Protein AF-A0A9D2KT28-F1 (afdb_monomer_lite)

Radius of gyration: 31.16 Å; chains: 1; bounding box: 80×47×77 Å

Sequence (424 aa):
MDAFLDALIRLLTDWGYVGLFLSALLAGSIVPFSSELVMAALVAMGLKPWACVLSASLGNTLGGLTCYWLGRLGRTDWIEKYLGVKPEKVERMQRFLQGRGALMAFFAFLPFVGEAIAVALGFMRSNLTLTTLSMFAGKLARYVVMLLALMGVLSSCAPRTAGTDKPVVTVSIEPVRYLTEAVAGDRFRVVSLVPKGASPETYDPTPRQLVDLSGSRAWLRTGYLGFEQVWAERLTANAPDLQVFDLSEGIDLIREHGHHPEGGVEPHVWNSALNARLMAGGITQALTRLDPAGESFYRQRYDSLCRVIDRTDSLCRVLLARPDADRAFMIYHPALSYFARDYGLRQIPIEAGGKEPTPAYLKALVDTCREAGVRVIFVQPEFDRRNAAQIARQTGTRVVDVNPLAYDWPAEMLHVAESLVPNP

InterPro domains:
  IPR006127 Periplasmic solute binding protein, ZnuA-like [PF01297] (169-407)
  IPR006129 Adhesin B [PR00691] (166-187)
  IPR006129 Adhesin B [PR00691] (191-209)
  IPR006129 Adhesin B [PR00691] (265-284)
  IPR006129 Adhesin B [PR00691] (369-386)
  IPR032816 VTT domain [PF09335] (36-148)
  IPR050492 Bacterial metal-binding protein 9 [PTHR42953] (143-409)

Structure (mmCIF, N/CA/C/O backbone):
data_AF-A0A9D2KT28-F1
#
_entry.id   AF-A0A9D2KT28-F1
#
loop_
_atom_site.group_PDB
_atom_site.id
_atom_site.type_symbol
_atom_site.label_atom_id
_atom_site.label_alt_id
_atom_site.label_comp_id
_atom_site.label_asym_id
_atom_site.label_entity_id
_atom_site.label_seq_id
_atom_site.pdbx_PDB_ins_code
_atom_site.Cartn_x
_atom_site.Cartn_y
_atom_site.Cartn_z
_atom_site.occupancy
_atom_site.B_iso_or_equiv
_atom_site.auth_seq_id
_atom_site.auth_comp_id
_atom_site.auth_asym_id
_atom_site.auth_atom_id
_atom_site.pdbx_PDB_model_num
ATOM 1 N N . MET A 1 1 ? 34.688 -2.858 -0.374 1.00 53.97 1 MET A N 1
ATOM 2 C CA . MET A 1 1 ? 34.837 -2.332 -1.747 1.00 53.97 1 MET A CA 1
ATOM 3 C C . MET A 1 1 ? 33.483 -2.328 -2.445 1.00 53.97 1 MET A C 1
ATOM 5 O O . MET A 1 1 ? 33.088 -1.275 -2.920 1.00 53.97 1 MET A O 1
ATOM 9 N N . ASP A 1 2 ? 32.725 -3.424 -2.356 1.00 60.09 2 ASP A N 1
ATOM 10 C CA . ASP A 1 2 ? 31.387 -3.554 -2.962 1.00 60.09 2 ASP A CA 1
ATOM 11 C C . ASP A 1 2 ? 30.360 -2.532 -2.443 1.00 60.09 2 ASP A C 1
ATOM 13 O O . ASP A 1 2 ? 29.754 -1.827 -3.237 1.00 60.09 2 ASP A O 1
ATOM 17 N N . ALA A 1 3 ? 30.271 -2.308 -1.125 1.00 68.69 3 ALA A N 1
ATOM 18 C CA . ALA A 1 3 ? 29.340 -1.317 -0.559 1.00 68.69 3 ALA A CA 1
ATOM 19 C C . ALA A 1 3 ? 29.610 0.137 -1.010 1.00 68.69 3 ALA A C 1
ATOM 21 O O . ALA A 1 3 ? 28.686 0.936 -1.138 1.00 68.69 3 ALA A O 1
ATOM 22 N N . PHE A 1 4 ? 30.878 0.488 -1.255 1.00 75.69 4 PHE A N 1
ATOM 23 C CA . PHE A 1 4 ? 31.245 1.810 -1.773 1.00 75.69 4 PHE A CA 1
ATOM 24 C C . PHE A 1 4 ? 30.870 1.941 -3.250 1.00 75.69 4 PHE A C 1
ATOM 26 O O . PHE A 1 4 ? 30.345 2.971 -3.665 1.00 75.69 4 PHE A O 1
ATOM 33 N N . LEU A 1 5 ? 31.122 0.888 -4.030 1.00 69.69 5 LEU A N 1
ATOM 34 C CA . LEU A 1 5 ? 30.793 0.860 -5.448 1.00 69.69 5 LEU A CA 1
ATOM 35 C C . LEU A 1 5 ? 29.274 0.925 -5.659 1.00 69.69 5 LEU A C 1
ATOM 37 O O . LEU A 1 5 ? 28.815 1.707 -6.485 1.00 69.69 5 LEU A O 1
ATOM 41 N N . ASP A 1 6 ? 28.502 0.201 -4.849 1.00 72.44 6 ASP A N 1
ATOM 42 C CA . ASP A 1 6 ? 27.039 0.239 -4.869 1.00 72.44 6 ASP A CA 1
ATOM 43 C C . ASP A 1 6 ? 26.492 1.618 -4.485 1.00 72.44 6 ASP A C 1
ATOM 45 O O . ASP A 1 6 ? 25.596 2.138 -5.152 1.00 72.44 6 ASP A O 1
ATOM 49 N N . ALA A 1 7 ? 27.044 2.249 -3.442 1.00 78.38 7 ALA A N 1
ATOM 50 C CA . ALA A 1 7 ? 26.659 3.603 -3.044 1.00 78.38 7 ALA A CA 1
ATOM 51 C C . ALA A 1 7 ? 26.963 4.632 -4.145 1.00 78.38 7 ALA A C 1
ATOM 53 O O . ALA A 1 7 ? 26.151 5.516 -4.415 1.00 78.38 7 ALA A O 1
ATOM 54 N N . LEU A 1 8 ? 28.107 4.489 -4.818 1.00 76.19 8 LEU A N 1
ATOM 55 C CA . LEU A 1 8 ? 28.504 5.355 -5.922 1.00 76.19 8 LEU A CA 1
ATOM 56 C C . LEU A 1 8 ? 27.624 5.149 -7.163 1.00 76.19 8 LEU A C 1
ATOM 58 O O . LEU A 1 8 ? 27.230 6.125 -7.796 1.00 76.19 8 LEU A O 1
ATOM 62 N N . ILE A 1 9 ? 27.278 3.903 -7.499 1.00 74.38 9 ILE A N 1
ATOM 63 C CA . ILE A 1 9 ? 26.351 3.595 -8.597 1.00 74.38 9 ILE A CA 1
ATOM 64 C C . ILE A 1 9 ? 24.975 4.199 -8.312 1.00 74.38 9 ILE A C 1
ATOM 66 O O . ILE A 1 9 ? 24.408 4.830 -9.202 1.00 74.38 9 ILE A O 1
ATOM 70 N N . ARG A 1 10 ? 24.459 4.070 -7.082 1.00 78.44 10 ARG A N 1
ATOM 71 C CA . ARG A 1 10 ? 23.189 4.695 -6.671 1.00 78.44 10 ARG A CA 1
ATOM 72 C C . ARG A 1 10 ? 23.240 6.212 -6.824 1.00 78.44 10 ARG A C 1
ATOM 74 O O . ARG A 1 10 ? 22.427 6.761 -7.556 1.00 78.44 10 ARG A O 1
ATOM 81 N N . LEU A 1 11 ? 24.270 6.855 -6.269 1.00 81.56 11 LEU A N 1
ATOM 82 C CA . LEU A 1 11 ? 24.468 8.303 -6.377 1.00 81.56 11 LEU A CA 1
ATOM 83 C C . LEU A 1 11 ? 24.491 8.781 -7.839 1.00 81.56 11 LEU A C 1
ATOM 85 O O . LEU A 1 11 ? 23.860 9.776 -8.183 1.00 81.56 11 LEU A O 1
ATOM 89 N N . LEU A 1 12 ? 25.212 8.074 -8.714 1.00 80.94 12 LEU A N 1
ATOM 90 C CA . LEU A 1 12 ? 25.291 8.415 -10.138 1.00 80.94 12 LEU A CA 1
ATOM 91 C C . LEU A 1 12 ? 23.974 8.140 -10.875 1.00 80.94 12 LEU A C 1
ATOM 93 O O . LEU A 1 12 ? 23.655 8.828 -11.839 1.00 80.94 12 LEU A O 1
ATOM 97 N N . THR A 1 13 ? 23.193 7.163 -10.428 1.00 81.19 13 THR A N 1
ATOM 98 C CA . THR A 1 13 ? 21.885 6.862 -11.015 1.00 81.19 13 THR A CA 1
ATOM 99 C C . THR A 1 13 ? 20.853 7.929 -10.631 1.00 81.19 13 THR A C 1
ATOM 101 O O . THR A 1 13 ? 20.098 8.381 -11.491 1.00 81.19 13 THR A O 1
ATOM 104 N N . ASP A 1 14 ? 20.892 8.435 -9.396 1.00 81.88 14 ASP A N 1
ATOM 105 C CA . ASP A 1 14 ? 20.010 9.515 -8.925 1.00 81.88 14 ASP A CA 1
ATOM 106 C C . ASP A 1 14 ? 20.196 10.817 -9.727 1.00 81.88 14 ASP A C 1
ATOM 108 O O . ASP A 1 14 ? 19.271 11.611 -9.888 1.00 81.88 14 ASP A O 1
ATOM 112 N N . TRP A 1 15 ? 21.389 11.024 -10.291 1.00 87.81 15 TRP A N 1
ATOM 113 C CA . TRP A 1 15 ? 21.726 12.187 -11.121 1.00 87.81 15 TRP A CA 1
ATOM 114 C C . TRP A 1 15 ? 21.369 12.002 -12.610 1.00 87.81 15 TRP A C 1
ATOM 116 O O . TRP A 1 15 ? 21.703 12.850 -13.448 1.00 87.81 15 TRP A O 1
ATOM 126 N N . GLY A 1 16 ? 20.706 10.899 -12.975 1.00 90.56 16 GLY A N 1
ATOM 127 C CA . GLY A 1 16 ? 20.163 10.663 -14.312 1.00 90.56 16 GLY A CA 1
ATOM 128 C C . GLY A 1 16 ? 21.212 10.744 -15.428 1.00 90.56 16 GLY A C 1
ATOM 129 O O . GLY A 1 16 ? 22.298 10.166 -15.347 1.00 90.56 16 GLY A O 1
ATOM 130 N N . TYR A 1 17 ? 20.913 11.491 -16.499 1.00 92.25 17 TYR A N 1
ATOM 131 C CA . TYR A 1 17 ? 21.830 11.636 -17.639 1.00 92.25 17 TYR A CA 1
ATOM 132 C C . TYR A 1 17 ? 23.181 12.255 -17.257 1.00 92.25 17 TYR A C 1
ATOM 134 O O . TYR A 1 17 ? 24.185 11.911 -17.877 1.00 92.25 17 TYR A O 1
ATOM 142 N N . VAL A 1 18 ? 23.222 13.146 -16.260 1.00 93.38 18 VAL A N 1
ATOM 143 C CA . VAL A 1 18 ? 24.465 13.793 -15.807 1.00 93.38 18 VAL A CA 1
ATOM 144 C C . VAL A 1 18 ? 25.348 12.789 -15.078 1.00 93.38 18 VAL A C 1
ATOM 146 O O . VAL A 1 18 ? 26.546 12.707 -15.347 1.00 93.38 18 VAL A O 1
ATOM 149 N N . GLY A 1 19 ? 24.762 11.971 -14.206 1.00 91.50 19 GLY A N 1
ATOM 150 C CA . GLY A 1 19 ? 25.509 10.914 -13.534 1.00 91.50 19 GLY A CA 1
ATOM 151 C C . GLY A 1 19 ? 26.025 9.852 -14.508 1.00 91.50 19 GLY A C 1
ATOM 152 O O . GLY A 1 19 ? 27.176 9.430 -14.394 1.00 91.50 19 GLY A O 1
ATOM 153 N N . LEU A 1 20 ? 25.258 9.516 -15.553 1.00 94.00 20 LEU A N 1
ATOM 154 C CA . LEU A 1 20 ? 25.741 8.660 -16.644 1.00 94.00 20 LEU A CA 1
ATOM 155 C C . LEU A 1 20 ? 26.907 9.281 -17.421 1.00 94.00 20 LEU A C 1
ATOM 157 O O . LEU A 1 20 ? 27.869 8.583 -17.736 1.00 94.00 20 LEU A O 1
ATOM 161 N N . PHE A 1 21 ? 26.852 10.582 -17.715 1.00 95.62 21 PHE A N 1
ATOM 162 C CA . PHE A 1 21 ? 27.951 11.293 -18.369 1.00 95.62 21 PHE A CA 1
ATOM 163 C C . PHE A 1 21 ? 29.239 11.193 -17.544 1.00 95.62 21 PHE A C 1
ATOM 165 O O . PHE A 1 21 ? 30.289 10.835 -18.077 1.00 95.62 21 PHE A O 1
ATOM 172 N N . LEU A 1 22 ? 29.157 11.472 -16.239 1.00 92.69 22 LEU A N 1
ATOM 173 C CA . LEU A 1 22 ? 30.304 11.423 -15.327 1.00 92.69 22 LEU A CA 1
ATOM 174 C C . LEU A 1 22 ? 30.843 10.000 -15.177 1.00 92.69 22 LEU A C 1
ATOM 176 O O . LEU A 1 22 ? 32.049 9.781 -15.254 1.00 92.69 22 LEU A O 1
ATOM 180 N N . SER A 1 23 ? 29.947 9.026 -15.039 1.00 91.06 23 SER A N 1
ATOM 181 C CA . SER A 1 23 ? 30.288 7.608 -15.019 1.00 91.06 23 SER A CA 1
ATOM 182 C C . SER A 1 23 ? 31.049 7.189 -16.280 1.00 91.06 23 SER A C 1
ATOM 184 O O . SER A 1 23 ? 32.110 6.571 -16.198 1.00 91.06 23 SER A O 1
ATOM 186 N N . ALA A 1 24 ? 30.544 7.575 -17.452 1.00 92.75 24 ALA A N 1
ATOM 187 C CA . ALA A 1 24 ? 31.152 7.266 -18.736 1.00 92.75 24 ALA A CA 1
ATOM 188 C C . ALA A 1 24 ? 32.476 8.004 -18.958 1.00 92.75 24 ALA A C 1
ATOM 190 O O . ALA A 1 24 ? 33.378 7.448 -19.578 1.00 92.75 24 ALA A O 1
ATOM 191 N N . LEU A 1 25 ? 32.620 9.224 -18.436 1.00 92.75 25 LEU A N 1
ATOM 192 C CA . LEU A 1 25 ? 33.879 9.968 -18.421 1.00 92.75 25 LEU A CA 1
ATOM 193 C C . LEU A 1 25 ? 34.938 9.241 -17.599 1.00 92.75 25 LEU A C 1
ATOM 195 O O . LEU A 1 25 ? 36.057 9.063 -18.079 1.00 92.75 25 LEU A O 1
ATOM 199 N N . LEU A 1 26 ? 34.579 8.773 -16.403 1.00 88.31 26 LEU A N 1
ATOM 200 C CA . LEU A 1 26 ? 35.474 7.992 -15.553 1.00 88.31 26 LEU A CA 1
ATOM 201 C C . LEU A 1 26 ? 35.874 6.681 -16.237 1.00 88.31 26 LEU A C 1
ATOM 203 O O . LEU A 1 26 ? 37.067 6.415 -16.351 1.00 88.31 26 LEU A O 1
ATOM 207 N N . ALA A 1 27 ? 34.903 5.953 -16.794 1.00 86.44 27 ALA A N 1
ATOM 208 C CA . ALA A 1 27 ? 35.118 4.705 -17.529 1.00 86.44 27 ALA A CA 1
ATOM 209 C C . ALA A 1 27 ? 35.965 4.879 -18.800 1.00 86.44 27 ALA A C 1
ATOM 211 O O . ALA A 1 27 ? 36.753 4.013 -19.160 1.00 86.44 27 ALA A O 1
ATOM 212 N N . GLY A 1 28 ? 35.794 6.000 -19.506 1.00 81.50 28 GLY A N 1
ATOM 213 C CA . GLY A 1 28 ? 36.598 6.358 -20.674 1.00 81.50 28 GLY A CA 1
ATOM 214 C C . GLY A 1 28 ? 37.971 6.930 -20.321 1.00 81.50 28 GLY A C 1
ATOM 215 O O . GLY A 1 28 ? 38.737 7.241 -21.234 1.00 81.50 28 GLY A O 1
ATOM 216 N N . SER A 1 29 ? 38.250 7.114 -19.030 1.00 78.25 29 SER A N 1
ATOM 217 C CA . SER A 1 29 ? 39.509 7.624 -18.502 1.00 78.25 29 SER A CA 1
ATOM 218 C C . SER A 1 29 ? 40.199 6.556 -17.646 1.00 78.25 29 SER A C 1
ATOM 220 O O . SER A 1 29 ? 40.236 5.384 -17.994 1.00 78.25 29 SER A O 1
ATOM 222 N N . ILE A 1 30 ? 40.821 6.981 -16.555 1.00 61.09 30 ILE A N 1
ATOM 223 C CA . ILE A 1 30 ? 41.842 6.253 -15.804 1.00 61.09 30 ILE A CA 1
ATOM 224 C C . ILE A 1 30 ? 41.227 5.209 -14.852 1.00 61.09 30 ILE A C 1
ATOM 226 O O . ILE A 1 30 ? 41.912 4.307 -14.374 1.00 61.09 30 ILE A O 1
ATOM 230 N N . VAL A 1 31 ? 39.934 5.336 -14.546 1.00 63.31 31 VAL A N 1
ATOM 231 C CA . VAL A 1 31 ? 39.289 4.599 -13.456 1.00 63.31 31 VAL A CA 1
ATOM 232 C C . VAL A 1 31 ? 38.526 3.397 -14.014 1.00 63.31 31 VAL A C 1
ATOM 234 O O . VAL A 1 31 ? 37.661 3.588 -14.870 1.00 63.31 31 VAL A O 1
ATOM 237 N N . PRO A 1 32 ? 38.770 2.168 -13.512 1.00 63.47 32 PRO A N 1
ATOM 238 C CA . PRO A 1 32 ? 37.964 1.010 -13.873 1.00 63.47 32 PRO A CA 1
ATOM 239 C C . PRO A 1 32 ? 36.549 1.202 -13.317 1.00 63.47 32 PRO A C 1
ATOM 241 O O . PRO A 1 32 ? 36.275 0.946 -12.147 1.00 63.47 32 PRO A O 1
ATOM 244 N N . PHE A 1 33 ? 35.657 1.707 -14.163 1.00 72.88 33 PHE A N 1
ATOM 245 C CA . PHE A 1 33 ? 34.269 1.988 -13.828 1.00 72.88 33 PHE A CA 1
ATOM 246 C C . PHE A 1 33 ? 33.371 1.460 -14.942 1.00 72.88 33 PHE A C 1
ATOM 248 O O . PHE A 1 33 ? 33.697 1.611 -16.117 1.00 72.88 33 PHE A O 1
ATOM 255 N N . SER A 1 34 ? 32.244 0.843 -14.589 1.00 80.00 34 SER A N 1
ATOM 256 C CA . SER A 1 34 ? 31.302 0.333 -15.586 1.00 80.00 34 SER A CA 1
ATOM 257 C C . SER A 1 34 ? 30.154 1.313 -15.782 1.00 80.00 34 SER A C 1
ATOM 259 O O . SER A 1 34 ? 29.141 1.280 -15.084 1.00 80.00 34 SER A O 1
ATOM 261 N N . SER A 1 35 ? 30.304 2.191 -16.769 1.00 87.56 35 SER A N 1
ATOM 262 C CA . SER A 1 35 ? 29.223 3.066 -17.233 1.00 87.56 35 SER A CA 1
ATOM 263 C C . SER A 1 35 ? 28.044 2.314 -17.840 1.00 87.56 35 SER A C 1
ATOM 265 O O . SER A 1 35 ? 26.954 2.859 -17.982 1.00 87.56 35 SER A O 1
ATOM 267 N N . GLU A 1 36 ? 28.240 1.047 -18.177 1.00 86.44 36 GLU A N 1
ATOM 268 C CA . GLU A 1 36 ? 27.228 0.177 -18.756 1.00 86.44 36 GLU A CA 1
ATOM 269 C C . GLU A 1 36 ? 26.204 -0.276 -17.722 1.00 86.44 36 GLU A C 1
ATOM 271 O O . GLU A 1 36 ? 25.019 -0.327 -18.041 1.00 86.44 36 GLU A O 1
ATOM 276 N N . LEU A 1 37 ? 26.634 -0.530 -16.481 1.00 84.38 37 LEU A N 1
ATOM 277 C CA . LEU A 1 37 ? 25.724 -0.831 -15.374 1.00 84.38 37 LEU A CA 1
ATOM 278 C C . LEU A 1 37 ? 24.833 0.372 -15.048 1.00 84.38 37 LEU A C 1
ATOM 280 O O . LEU A 1 37 ? 23.623 0.216 -14.905 1.00 84.38 37 LEU A O 1
ATOM 284 N N . VAL A 1 38 ? 25.411 1.578 -15.014 1.00 86.69 38 VAL A N 1
ATOM 285 C CA . VAL A 1 38 ? 24.657 2.825 -14.797 1.00 86.69 38 VAL A CA 1
ATOM 286 C C . VAL A 1 38 ? 23.690 3.081 -15.956 1.00 86.69 38 VAL A C 1
ATOM 288 O O . VAL A 1 38 ? 22.530 3.414 -15.732 1.00 86.69 38 VAL A O 1
ATOM 291 N N . MET A 1 39 ? 24.122 2.869 -17.206 1.00 90.31 39 MET A N 1
ATOM 292 C CA . MET A 1 39 ? 23.247 2.990 -18.376 1.00 90.31 39 MET A CA 1
ATOM 293 C C . MET A 1 39 ? 22.078 1.999 -18.315 1.00 90.31 39 MET A C 1
ATOM 295 O O . MET A 1 39 ? 20.941 2.391 -18.564 1.00 90.31 39 MET A O 1
ATOM 299 N N . ALA A 1 40 ? 22.343 0.735 -17.975 1.00 85.56 40 ALA A N 1
ATOM 300 C CA . ALA A 1 40 ? 21.313 -0.290 -17.862 1.00 85.56 40 ALA A CA 1
ATOM 301 C C . ALA A 1 40 ? 20.305 0.032 -16.751 1.00 85.56 40 ALA A C 1
ATOM 303 O O . ALA A 1 40 ? 19.103 -0.079 -16.983 1.00 85.56 40 ALA A O 1
ATOM 304 N N . ALA A 1 41 ? 20.777 0.496 -15.589 1.00 80.56 41 ALA A N 1
ATOM 305 C CA . ALA A 1 41 ? 19.920 0.932 -14.490 1.00 80.56 41 ALA A CA 1
ATOM 306 C C . ALA A 1 41 ? 19.015 2.105 -14.901 1.00 80.56 41 ALA A C 1
ATOM 308 O O . ALA A 1 41 ? 17.808 2.045 -14.700 1.00 80.56 41 ALA A O 1
ATOM 309 N N . LEU A 1 42 ? 19.564 3.131 -15.556 1.00 84.69 42 LEU A N 1
ATOM 310 C CA . LEU A 1 42 ? 18.792 4.297 -15.999 1.00 84.69 42 LEU A CA 1
ATOM 311 C C . LEU A 1 42 ? 17.759 3.964 -17.080 1.00 84.69 42 LEU A C 1
ATOM 313 O O . LEU A 1 42 ? 16.640 4.473 -17.035 1.00 84.69 42 LEU A O 1
ATOM 317 N N . VAL A 1 43 ? 18.111 3.099 -18.037 1.00 84.50 43 VAL A N 1
ATOM 318 C CA . VAL A 1 43 ? 17.160 2.600 -19.043 1.00 84.50 43 VAL A CA 1
ATOM 319 C C . VAL A 1 43 ? 16.055 1.781 -18.374 1.00 84.50 43 VAL A C 1
ATOM 321 O O . VAL A 1 43 ? 14.885 1.967 -18.699 1.00 84.50 43 VAL A O 1
ATOM 324 N N . ALA A 1 44 ? 16.396 0.929 -17.402 1.00 76.69 44 ALA A N 1
ATOM 325 C CA . ALA A 1 44 ? 15.415 0.183 -16.615 1.00 76.69 44 ALA A CA 1
ATOM 326 C C . ALA A 1 44 ? 14.525 1.093 -15.745 1.00 76.69 44 ALA A C 1
ATOM 328 O O . ALA A 1 44 ? 13.377 0.751 -15.493 1.00 76.69 44 ALA A O 1
ATOM 329 N N . MET A 1 45 ? 15.019 2.267 -15.338 1.00 76.81 45 MET A N 1
ATOM 330 C CA . MET A 1 45 ? 14.262 3.311 -14.631 1.00 76.81 45 MET A CA 1
ATOM 331 C C . MET A 1 45 ? 13.418 4.204 -15.558 1.00 76.81 45 MET A C 1
ATOM 333 O O . MET A 1 45 ? 12.839 5.187 -15.101 1.00 76.81 45 MET A O 1
ATOM 337 N N . GLY A 1 46 ? 13.344 3.893 -16.856 1.00 78.31 46 GLY A N 1
ATOM 338 C CA . GLY A 1 46 ? 12.462 4.579 -17.803 1.00 78.31 46 GLY A CA 1
ATOM 339 C C . GLY A 1 46 ? 13.050 5.830 -18.461 1.00 78.31 46 GLY A C 1
ATOM 340 O O . GLY A 1 46 ? 12.331 6.542 -19.166 1.00 78.31 46 GLY A O 1
ATOM 341 N N . LEU A 1 47 ? 14.348 6.120 -18.294 1.00 86.62 47 LEU A N 1
ATOM 342 C CA . LEU A 1 47 ? 1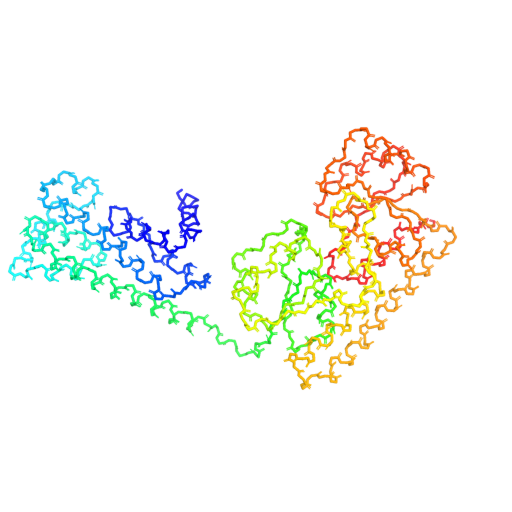4.984 7.200 -19.055 1.00 86.62 47 LEU A CA 1
ATOM 343 C C . LEU A 1 47 ? 15.047 6.841 -20.545 1.00 86.62 47 LEU A C 1
ATOM 345 O O . LEU A 1 47 ? 15.198 5.682 -20.932 1.00 86.62 47 LEU A O 1
ATOM 349 N N . LYS A 1 48 ? 14.972 7.867 -21.405 1.00 90.50 48 LYS A N 1
ATOM 350 C CA . LYS A 1 48 ? 14.951 7.697 -22.864 1.00 90.50 48 LYS A CA 1
ATOM 351 C C . LYS A 1 48 ? 16.247 7.013 -23.326 1.00 90.50 48 LYS A C 1
ATOM 353 O O . LYS A 1 48 ? 17.310 7.637 -23.237 1.00 90.50 48 LYS A O 1
ATOM 358 N N . PRO A 1 49 ? 16.187 5.800 -23.908 1.00 90.44 49 PRO A N 1
ATOM 359 C CA . PRO A 1 49 ? 17.385 5.016 -24.211 1.00 90.44 49 PRO A CA 1
ATOM 360 C C . PRO A 1 49 ? 18.411 5.731 -25.098 1.00 90.44 49 PRO A C 1
ATOM 362 O O . PRO A 1 49 ? 19.613 5.692 -24.840 1.00 90.44 49 PRO A O 1
ATOM 365 N N . TRP A 1 50 ? 17.943 6.461 -26.111 1.00 92.75 50 TRP A N 1
ATOM 366 C CA . TRP A 1 50 ? 18.814 7.219 -27.012 1.00 92.75 50 TRP A CA 1
ATOM 367 C C . TRP A 1 50 ? 19.520 8.395 -26.329 1.00 92.75 50 TRP A C 1
ATOM 369 O O . TRP A 1 50 ? 20.662 8.706 -26.668 1.00 92.75 50 TRP A O 1
ATOM 379 N N . ALA A 1 51 ? 18.881 9.018 -25.336 1.00 92.75 51 ALA A N 1
ATOM 380 C CA . ALA A 1 51 ? 19.503 10.073 -24.543 1.00 92.75 51 ALA A CA 1
ATOM 381 C C . ALA A 1 51 ? 20.580 9.503 -23.605 1.00 92.75 51 ALA A C 1
ATOM 383 O O . ALA A 1 51 ? 21.633 10.121 -23.438 1.00 92.75 51 ALA A O 1
ATOM 384 N N . CYS A 1 52 ? 20.375 8.294 -23.068 1.00 94.19 52 CYS A N 1
ATOM 385 C CA . CYS A 1 52 ? 21.404 7.573 -22.318 1.00 94.19 52 CYS A CA 1
ATOM 386 C C . CYS A 1 52 ? 22.626 7.262 -23.194 1.00 94.19 52 CYS A C 1
ATOM 388 O O . CYS A 1 52 ? 23.752 7.574 -22.807 1.00 94.19 52 CYS A O 1
ATOM 390 N N . VAL A 1 53 ? 22.408 6.730 -24.403 1.00 96.62 53 VAL A N 1
ATOM 391 C CA . VAL A 1 53 ? 23.482 6.448 -25.371 1.00 96.62 53 VAL A CA 1
ATOM 392 C C . VAL A 1 53 ? 24.268 7.713 -25.712 1.00 96.62 53 VAL A C 1
ATOM 394 O O . VAL A 1 53 ? 25.499 7.695 -25.685 1.00 96.62 53 VAL A O 1
ATOM 397 N N . LEU A 1 54 ? 23.584 8.826 -25.995 1.00 96.69 54 LEU A N 1
ATOM 398 C CA . LEU A 1 54 ? 24.242 10.092 -26.313 1.00 96.69 54 LEU A CA 1
ATOM 399 C C . LEU A 1 54 ? 25.070 10.613 -25.131 1.00 96.69 54 LEU A C 1
ATOM 401 O O . LEU A 1 54 ? 26.244 10.945 -25.309 1.00 96.69 54 LEU A O 1
ATOM 405 N N . SER A 1 55 ? 24.484 10.639 -23.930 1.00 96.69 55 SER A N 1
ATOM 406 C CA . SER A 1 55 ? 25.164 11.103 -22.717 1.00 96.69 55 SER A CA 1
ATOM 407 C C . SER A 1 55 ? 26.424 10.280 -22.422 1.00 96.69 55 SER A C 1
ATOM 409 O O . SER A 1 55 ? 27.517 10.832 -22.260 1.00 96.69 55 SER A O 1
ATOM 411 N N . ALA A 1 56 ? 26.304 8.950 -22.454 1.00 96.12 56 ALA A N 1
ATOM 412 C CA . ALA A 1 56 ? 27.421 8.048 -22.208 1.00 96.12 56 ALA A CA 1
ATOM 413 C C . ALA A 1 56 ? 28.518 8.178 -23.281 1.00 96.12 56 ALA A C 1
ATOM 415 O O . ALA A 1 56 ? 29.710 8.151 -22.971 1.00 96.12 56 ALA A O 1
ATOM 416 N N . SER A 1 57 ? 28.137 8.380 -24.545 1.00 96.75 57 SER A N 1
ATOM 417 C CA . SER A 1 57 ? 29.088 8.562 -25.650 1.00 96.75 57 SER A CA 1
ATOM 418 C C . SER A 1 57 ? 29.887 9.856 -25.513 1.00 96.75 57 SER A C 1
ATOM 420 O O . SER A 1 57 ? 31.104 9.847 -25.712 1.00 96.75 57 SER A O 1
ATOM 422 N N . LEU A 1 58 ? 29.233 10.956 -25.129 1.00 97.12 58 LEU A N 1
ATOM 423 C CA . LEU A 1 58 ? 29.889 12.242 -24.878 1.00 97.12 58 LEU A CA 1
ATOM 424 C C . LEU A 1 58 ? 30.852 12.154 -23.691 1.00 97.12 58 LEU A C 1
ATOM 426 O O . LEU A 1 58 ? 32.019 12.529 -23.826 1.00 97.12 58 LEU A O 1
ATOM 430 N N . GLY A 1 59 ? 30.391 11.597 -22.567 1.00 95.62 59 GLY A N 1
ATOM 431 C CA . GLY A 1 59 ? 31.209 11.416 -21.368 1.00 95.62 59 GLY A CA 1
ATOM 432 C C . GLY A 1 59 ? 32.433 10.556 -21.657 1.00 95.62 59 GLY A C 1
ATOM 433 O O . GLY A 1 59 ? 33.566 10.983 -21.438 1.00 95.62 59 GLY A O 1
ATOM 434 N N . ASN A 1 60 ? 32.230 9.387 -22.269 1.00 94.19 60 ASN A N 1
ATOM 435 C CA . ASN A 1 60 ? 33.327 8.478 -22.579 1.00 94.19 60 ASN A CA 1
ATOM 436 C C . ASN A 1 60 ? 34.308 9.094 -23.585 1.00 94.19 60 ASN A C 1
ATOM 438 O O . ASN A 1 60 ? 35.517 8.951 -23.417 1.00 94.19 60 ASN A O 1
ATOM 442 N N . THR A 1 61 ? 33.838 9.826 -24.600 1.00 96.06 61 THR A N 1
ATOM 443 C CA . THR A 1 61 ? 34.722 10.541 -25.542 1.00 96.06 61 THR A CA 1
ATOM 444 C C . THR A 1 61 ? 35.588 11.562 -24.819 1.00 96.06 61 THR A C 1
ATOM 446 O O . THR A 1 61 ? 36.802 11.560 -25.020 1.00 96.06 61 THR A O 1
ATOM 449 N N . LEU A 1 62 ? 35.003 12.363 -23.925 1.00 95.56 62 LEU A N 1
ATOM 450 C CA . LEU A 1 62 ? 35.761 13.315 -23.120 1.00 95.56 62 LEU A CA 1
ATOM 451 C C . LEU A 1 62 ? 36.802 12.606 -22.244 1.00 95.56 62 LEU A C 1
ATOM 453 O O . LEU A 1 62 ? 37.956 13.028 -22.220 1.00 95.56 62 LEU A O 1
ATOM 457 N N . GLY A 1 63 ? 36.431 11.481 -21.627 1.00 92.75 63 GLY A N 1
ATOM 458 C CA . GLY A 1 63 ? 37.363 10.604 -20.918 1.00 92.75 63 GLY A CA 1
ATOM 459 C C . GLY A 1 63 ? 38.543 10.177 -21.798 1.00 92.75 63 GLY A C 1
ATOM 460 O O . GLY A 1 63 ? 39.695 10.386 -21.432 1.00 92.75 63 GLY A O 1
ATOM 461 N N . GLY A 1 64 ? 38.290 9.693 -23.016 1.00 92.88 64 GLY A N 1
ATOM 462 C CA . GLY A 1 64 ? 39.361 9.266 -23.930 1.00 92.88 64 GLY A CA 1
ATOM 463 C C . GLY A 1 64 ? 40.251 10.409 -24.430 1.00 92.88 64 GLY A C 1
ATOM 464 O O . GLY A 1 64 ? 41.442 10.206 -24.681 1.00 92.88 64 GLY A O 1
ATOM 465 N N . LEU A 1 65 ? 39.712 11.627 -24.528 1.00 94.81 65 LEU A N 1
ATOM 466 C CA . LEU A 1 65 ? 40.514 12.809 -24.829 1.00 94.81 65 LEU A CA 1
ATOM 467 C C . LEU A 1 65 ? 41.499 13.126 -23.703 1.00 94.81 65 LEU A C 1
ATOM 469 O O . LEU A 1 65 ? 42.595 13.594 -23.998 1.00 94.81 65 LEU A O 1
ATOM 473 N N . THR A 1 66 ? 41.184 12.820 -22.440 1.00 92.06 66 THR A N 1
ATOM 474 C CA . THR A 1 66 ? 42.167 12.968 -21.352 1.00 92.06 66 THR A CA 1
ATOM 475 C C . THR A 1 66 ? 43.409 12.099 -21.600 1.00 92.06 66 THR A C 1
ATOM 477 O O . THR A 1 66 ? 44.530 12.602 -21.530 1.00 92.06 66 THR A O 1
ATOM 480 N N . CYS A 1 67 ? 43.229 10.842 -22.023 1.00 90.69 67 CYS A N 1
ATOM 481 C CA . CYS A 1 67 ? 44.312 9.933 -22.418 1.00 90.69 67 CYS A CA 1
ATOM 482 C C . CYS A 1 67 ? 45.108 10.459 -23.624 1.00 90.69 67 CYS A C 1
ATOM 484 O O . CYS A 1 67 ? 46.341 10.439 -23.623 1.00 90.69 67 CYS A O 1
ATOM 486 N N . TYR A 1 68 ? 44.414 10.990 -24.634 1.00 93.25 68 TYR A N 1
ATOM 487 C CA . TYR A 1 68 ? 45.045 11.645 -25.781 1.00 93.25 68 TYR A CA 1
ATOM 488 C C . TYR A 1 68 ? 45.936 12.825 -25.363 1.00 93.25 68 TYR A C 1
ATOM 490 O O . TYR A 1 68 ? 47.080 12.940 -25.807 1.00 93.25 68 TYR A O 1
ATOM 498 N N . TRP A 1 69 ? 45.443 13.689 -24.475 1.00 93.06 69 TRP A N 1
ATOM 499 C CA . TRP A 1 69 ? 46.202 14.835 -23.980 1.00 93.06 69 TRP A CA 1
ATOM 500 C C . TRP A 1 69 ? 47.405 14.416 -23.135 1.00 93.06 69 TRP A C 1
ATOM 502 O O . TRP A 1 69 ? 48.481 14.984 -23.312 1.00 93.06 69 TRP A O 1
ATOM 512 N N . LEU A 1 70 ? 47.275 13.384 -22.296 1.00 90.12 70 LEU A N 1
ATOM 513 C CA . LEU A 1 70 ? 48.404 12.816 -21.549 1.00 90.12 70 LEU A CA 1
ATOM 514 C C . LEU A 1 70 ? 49.507 12.296 -22.479 1.00 90.12 70 LEU A C 1
ATOM 516 O O . LEU A 1 70 ? 50.681 12.607 -22.272 1.00 90.12 70 LEU A O 1
ATOM 520 N N . GLY A 1 71 ? 49.135 11.582 -23.546 1.00 90.81 71 GLY A N 1
ATOM 521 C CA . GLY A 1 71 ? 50.077 11.163 -24.586 1.00 90.81 71 GLY A CA 1
ATOM 522 C C . GLY A 1 71 ? 50.743 12.348 -25.286 1.00 90.81 71 GLY A C 1
ATOM 523 O O . GLY A 1 71 ? 51.950 12.352 -25.507 1.00 90.81 71 GLY A O 1
ATOM 524 N N . ARG A 1 72 ? 49.979 13.406 -25.575 1.00 91.25 72 ARG A N 1
ATOM 525 C CA . ARG A 1 72 ? 50.499 14.622 -26.217 1.00 91.25 72 ARG A CA 1
ATOM 526 C C . ARG A 1 72 ? 51.486 15.398 -25.343 1.00 91.25 72 ARG A C 1
ATOM 528 O O . ARG A 1 72 ? 52.409 16.009 -25.880 1.00 91.25 72 ARG A O 1
ATOM 535 N N . LEU A 1 73 ? 51.297 15.370 -24.023 1.00 90.44 73 LEU A N 1
ATOM 536 C CA . LEU A 1 73 ? 52.219 15.945 -23.037 1.00 90.44 73 LEU A CA 1
ATOM 537 C C . LEU A 1 73 ? 53.509 15.125 -22.882 1.00 90.44 73 LEU A C 1
ATOM 539 O O . LEU A 1 73 ? 54.491 15.645 -22.359 1.00 90.44 73 LEU A O 1
ATOM 543 N N . GLY A 1 74 ? 53.514 13.860 -23.313 1.00 84.12 74 GLY A N 1
ATOM 544 C CA . GLY A 1 74 ? 54.687 12.989 -23.268 1.00 84.12 74 GLY A CA 1
ATOM 545 C C . GLY A 1 74 ? 55.107 12.544 -21.864 1.00 84.12 74 GLY A C 1
ATOM 546 O O . GLY A 1 74 ? 56.249 12.143 -21.667 1.00 84.12 74 GLY A O 1
ATOM 547 N N . ARG A 1 75 ? 54.210 12.621 -20.871 1.00 82.00 75 ARG A N 1
ATOM 548 C CA . ARG A 1 75 ? 54.478 12.235 -19.473 1.00 82.00 75 ARG A CA 1
ATOM 549 C C . ARG A 1 75 ? 54.326 10.721 -19.288 1.00 82.00 75 ARG A C 1
ATOM 551 O O . ARG A 1 75 ? 53.322 10.259 -18.748 1.00 82.00 75 ARG A O 1
ATOM 558 N N . THR A 1 76 ? 55.319 9.957 -19.737 1.00 79.69 76 THR A N 1
ATOM 559 C CA . THR A 1 76 ? 55.356 8.483 -19.640 1.00 79.69 76 THR A CA 1
ATOM 560 C C . THR A 1 76 ? 55.122 7.978 -18.217 1.00 79.69 76 THR A C 1
ATOM 562 O O . THR A 1 76 ? 54.322 7.067 -18.025 1.00 79.69 76 THR A O 1
ATOM 565 N N . ASP A 1 77 ? 55.699 8.647 -17.217 1.00 81.81 77 ASP A N 1
ATOM 566 C CA . ASP A 1 77 ? 55.576 8.260 -15.805 1.00 81.81 77 ASP A CA 1
ATOM 567 C C . ASP A 1 77 ? 54.129 8.362 -15.296 1.00 81.81 77 ASP A C 1
ATOM 569 O O . ASP A 1 77 ? 53.684 7.574 -14.466 1.00 81.81 77 ASP A O 1
ATOM 573 N N . TRP A 1 78 ? 53.364 9.337 -15.800 1.00 81.94 78 TRP A N 1
ATOM 574 C CA . TRP A 1 78 ? 51.955 9.513 -15.437 1.00 81.94 78 TRP A CA 1
ATOM 575 C C . TRP A 1 78 ? 51.068 8.501 -16.155 1.00 81.94 78 TRP A C 1
ATOM 577 O O . TRP A 1 78 ? 50.107 8.004 -15.576 1.00 81.94 78 TRP A O 1
ATOM 587 N N . ILE A 1 79 ? 51.394 8.183 -17.406 1.00 81.81 79 ILE A N 1
ATOM 588 C CA . ILE A 1 79 ? 50.677 7.180 -18.195 1.00 81.81 79 ILE A CA 1
ATOM 589 C C . ILE A 1 79 ? 50.802 5.807 -17.532 1.00 81.81 79 ILE A C 1
ATOM 591 O O . ILE A 1 79 ? 49.796 5.129 -17.351 1.00 81.81 79 ILE A O 1
ATOM 595 N N . GLU A 1 80 ? 52.000 5.421 -17.100 1.00 83.62 80 GLU A N 1
ATOM 596 C CA . GLU A 1 80 ? 52.193 4.147 -16.411 1.00 83.62 80 GLU A CA 1
ATOM 597 C C . GLU A 1 80 ? 51.530 4.143 -15.026 1.00 83.62 80 GLU A C 1
ATOM 599 O O . GLU A 1 80 ? 50.759 3.234 -14.716 1.00 83.62 80 GLU A O 1
ATOM 604 N N . LYS A 1 81 ? 51.761 5.187 -14.218 1.00 81.50 81 LYS A N 1
ATOM 605 C CA . LYS A 1 81 ? 51.255 5.270 -12.839 1.00 81.50 81 LYS A CA 1
ATOM 606 C C . LYS A 1 81 ? 49.734 5.337 -12.750 1.00 81.50 81 LYS A C 1
ATOM 608 O O . LYS A 1 81 ? 49.153 4.726 -11.858 1.00 81.50 81 LYS A O 1
ATOM 613 N N . TYR A 1 82 ? 49.105 6.130 -13.612 1.00 78.44 82 TYR A N 1
ATOM 614 C CA . TYR A 1 82 ? 47.673 6.386 -13.532 1.00 78.44 82 TYR A CA 1
ATOM 615 C C . TYR A 1 82 ? 46.899 5.469 -14.477 1.00 78.44 82 TYR A C 1
ATOM 617 O O . TYR A 1 82 ? 45.980 4.801 -14.023 1.00 78.44 82 TYR A O 1
ATOM 625 N N . LEU A 1 83 ? 47.273 5.362 -15.758 1.00 74.94 83 LEU A N 1
ATOM 626 C CA . LEU A 1 83 ? 46.517 4.551 -16.729 1.00 74.94 83 LEU A CA 1
ATOM 627 C C . LEU A 1 83 ? 46.847 3.051 -16.655 1.00 74.94 83 LEU A C 1
ATOM 629 O O . LEU A 1 83 ? 46.189 2.253 -17.321 1.00 74.94 83 LEU A O 1
ATOM 633 N N . GLY A 1 84 ? 47.896 2.653 -15.924 1.00 76.12 84 GLY A N 1
ATOM 634 C CA . GLY A 1 84 ? 48.371 1.265 -15.893 1.00 76.12 84 GLY A CA 1
ATOM 635 C C . GLY A 1 84 ? 48.859 0.761 -17.259 1.00 76.12 84 GLY A C 1
ATOM 636 O O . GLY A 1 84 ? 49.007 -0.445 -17.474 1.00 76.12 84 GLY A O 1
ATOM 637 N N . VAL A 1 85 ? 49.079 1.669 -18.218 1.00 80.88 85 VAL A N 1
ATOM 638 C CA . VAL A 1 85 ? 49.522 1.333 -19.571 1.00 80.88 85 VAL A CA 1
ATOM 639 C C . VAL A 1 85 ? 51.041 1.327 -19.578 1.00 80.88 85 VAL A C 1
ATOM 641 O O . VAL A 1 85 ? 51.673 2.380 -19.536 1.00 80.88 85 VAL A O 1
ATOM 644 N N . LYS A 1 86 ? 51.625 0.130 -19.666 1.00 84.69 86 LYS A N 1
ATOM 645 C CA . LYS A 1 86 ? 53.079 -0.014 -19.728 1.00 84.69 86 LYS A CA 1
ATOM 646 C C . LYS A 1 86 ? 53.668 0.672 -20.973 1.00 84.69 86 LYS A C 1
ATOM 648 O O . LYS A 1 86 ? 53.049 0.580 -22.045 1.00 84.69 86 LYS A O 1
ATOM 653 N N . PRO A 1 87 ? 54.857 1.292 -20.881 1.00 82.62 87 PRO A N 1
ATOM 654 C CA . PRO A 1 87 ? 55.499 1.974 -22.005 1.00 82.62 87 PRO A CA 1
ATOM 655 C C . PRO A 1 87 ? 55.608 1.114 -23.272 1.00 82.62 87 PRO A C 1
ATOM 657 O O . PRO A 1 87 ? 55.282 1.581 -24.365 1.00 82.62 87 PRO A O 1
ATOM 660 N N . GLU A 1 88 ? 55.920 -0.180 -23.146 1.00 85.69 88 GLU A N 1
ATOM 661 C CA . GLU A 1 88 ? 56.090 -1.076 -24.300 1.00 85.69 88 GLU A CA 1
ATOM 662 C C . GLU A 1 88 ? 54.780 -1.269 -25.079 1.00 85.69 88 GLU A C 1
ATOM 664 O O . GLU A 1 88 ? 54.779 -1.519 -26.290 1.00 85.69 88 GLU A O 1
ATOM 669 N N . LYS A 1 89 ? 53.637 -1.156 -24.392 1.00 83.69 89 LYS A N 1
ATOM 670 C CA . LYS A 1 89 ? 52.306 -1.237 -25.002 1.00 83.69 89 LYS A CA 1
ATOM 671 C C . LYS A 1 89 ? 51.992 0.024 -25.801 1.00 83.69 89 LYS A C 1
ATOM 673 O O . LYS A 1 89 ? 51.437 -0.088 -26.895 1.00 83.69 89 LYS A O 1
ATOM 678 N N . VAL A 1 90 ? 52.385 1.194 -25.293 1.00 83.75 90 VAL A N 1
ATOM 679 C CA . VAL A 1 90 ? 52.274 2.468 -26.019 1.00 83.75 90 VAL A CA 1
ATOM 680 C C . VAL A 1 90 ? 53.161 2.442 -27.259 1.00 83.75 90 VAL A C 1
ATOM 682 O O . VAL A 1 90 ? 52.673 2.722 -28.348 1.00 83.75 90 VAL A O 1
ATOM 685 N N . GLU A 1 91 ? 54.418 2.018 -27.136 1.00 85.62 91 GLU A N 1
ATOM 686 C CA . GLU A 1 91 ? 55.358 1.927 -28.263 1.00 85.62 91 GLU A CA 1
ATOM 687 C C . GLU A 1 91 ? 54.903 0.939 -29.342 1.00 85.62 91 GLU A C 1
ATOM 689 O O . GLU A 1 91 ? 55.010 1.197 -30.545 1.00 85.62 91 GLU A O 1
ATOM 694 N N . ARG A 1 92 ? 54.377 -0.220 -28.930 1.00 86.56 92 ARG A N 1
ATOM 695 C CA . ARG A 1 92 ? 53.777 -1.188 -29.855 1.00 86.56 92 ARG A CA 1
ATOM 696 C C . ARG A 1 92 ? 52.607 -0.562 -30.606 1.00 86.56 92 ARG A C 1
ATOM 698 O O . ARG A 1 92 ? 52.483 -0.762 -31.813 1.00 86.56 92 ARG A O 1
ATOM 705 N N . MET A 1 93 ? 51.775 0.203 -29.903 1.00 87.31 93 MET A N 1
ATOM 706 C CA . MET A 1 93 ? 50.633 0.873 -30.505 1.00 87.31 93 MET A CA 1
ATOM 707 C C . MET A 1 93 ? 51.065 2.005 -31.440 1.00 87.31 93 MET A C 1
ATOM 709 O O . MET A 1 93 ? 50.551 2.096 -32.546 1.00 87.31 93 MET A O 1
ATOM 713 N N . GLN A 1 94 ? 52.069 2.804 -31.075 1.00 86.50 94 GLN A N 1
ATOM 714 C CA . GLN A 1 94 ? 52.650 3.816 -31.960 1.00 86.50 94 GLN A CA 1
ATOM 715 C C . GLN A 1 94 ? 53.141 3.195 -33.270 1.00 86.50 94 GLN A C 1
ATOM 717 O O . GLN A 1 94 ? 52.774 3.675 -34.338 1.00 86.50 94 GLN A O 1
ATOM 722 N N . ARG A 1 95 ? 53.900 2.091 -33.205 1.00 86.19 95 ARG A N 1
ATOM 723 C CA . ARG A 1 95 ? 54.355 1.353 -34.398 1.00 86.19 95 ARG A CA 1
ATOM 724 C C . ARG A 1 95 ? 53.194 0.833 -35.241 1.00 86.19 95 ARG A C 1
ATOM 726 O O . ARG A 1 95 ? 53.222 0.958 -36.457 1.00 86.19 95 ARG A O 1
ATOM 733 N N . PHE A 1 96 ? 52.160 0.283 -34.608 1.00 85.25 96 PHE A N 1
ATOM 734 C CA . PHE A 1 96 ? 50.966 -0.192 -35.308 1.00 85.25 96 PHE A CA 1
ATOM 735 C C . PHE A 1 96 ? 50.187 0.940 -35.997 1.00 85.25 96 PHE A C 1
ATOM 737 O O . PHE A 1 96 ? 49.626 0.741 -37.074 1.00 85.25 96 PHE A O 1
ATOM 744 N N . LEU A 1 97 ? 50.151 2.123 -35.381 1.00 86.44 97 LEU A N 1
ATOM 745 C CA . LEU A 1 97 ? 49.410 3.289 -35.859 1.00 86.44 97 LEU A CA 1
ATOM 746 C C . LEU A 1 97 ? 50.184 4.137 -36.878 1.00 86.44 97 LEU A C 1
ATOM 748 O O . LEU A 1 97 ? 49.586 5.020 -37.504 1.00 86.44 97 LEU A O 1
ATOM 752 N N . GLN A 1 98 ? 51.482 3.884 -37.082 1.00 81.00 98 GLN A N 1
ATOM 753 C CA . GLN A 1 98 ? 52.271 4.560 -38.113 1.00 81.00 98 GLN A CA 1
ATOM 754 C C . GLN A 1 98 ? 51.602 4.410 -39.488 1.00 81.00 98 GLN A C 1
ATOM 756 O O . GLN A 1 98 ? 51.258 3.314 -39.923 1.00 81.00 98 GLN A O 1
ATOM 761 N N . GLY A 1 99 ? 51.363 5.543 -40.153 1.00 75.62 99 GLY A N 1
ATOM 762 C CA . GLY A 1 99 ? 50.694 5.602 -41.457 1.00 75.62 99 GLY A CA 1
ATOM 763 C C . GLY A 1 99 ? 49.168 5.426 -41.440 1.00 75.62 99 GLY A C 1
ATOM 764 O O . GLY A 1 99 ? 48.548 5.579 -42.485 1.00 75.62 99 GLY A O 1
ATOM 765 N N . ARG A 1 100 ? 48.537 5.151 -40.285 1.00 80.69 100 ARG A N 1
ATOM 766 C CA . ARG A 1 100 ? 47.079 4.898 -40.179 1.00 80.69 100 ARG A CA 1
ATOM 767 C C . ARG A 1 100 ? 46.252 6.097 -39.696 1.00 80.69 100 ARG A C 1
ATOM 769 O O . ARG A 1 100 ? 45.030 6.100 -39.831 1.00 80.69 100 ARG A O 1
ATOM 776 N N . GLY A 1 101 ? 46.913 7.135 -39.180 1.00 83.19 101 GLY A N 1
ATOM 777 C CA . GLY A 1 101 ? 46.323 8.449 -38.902 1.00 83.19 101 GLY A CA 1
ATOM 778 C C . GLY A 1 101 ? 45.284 8.498 -37.768 1.00 83.19 101 GLY A C 1
ATOM 779 O O . GLY A 1 101 ? 45.047 7.530 -37.049 1.00 83.19 101 GLY A O 1
ATOM 780 N N . ALA A 1 102 ? 44.654 9.668 -37.612 1.00 89.44 102 ALA A N 1
ATOM 781 C CA . ALA A 1 102 ? 43.695 9.978 -36.541 1.00 89.44 102 ALA A CA 1
ATOM 782 C C . ALA A 1 102 ? 42.407 9.129 -36.573 1.00 89.44 102 ALA A C 1
ATOM 784 O O . ALA A 1 102 ? 41.734 8.983 -35.555 1.00 89.44 102 ALA A O 1
ATOM 785 N N . LEU A 1 103 ? 42.073 8.527 -37.721 1.00 90.88 103 LEU A N 1
ATOM 786 C CA . LEU A 1 103 ? 40.890 7.673 -37.870 1.00 90.88 103 LEU A CA 1
ATOM 787 C C . LEU A 1 103 ? 40.935 6.436 -36.969 1.00 90.88 103 LEU A C 1
ATOM 789 O O . LEU A 1 103 ? 39.885 5.927 -36.591 1.00 90.88 103 LEU A O 1
ATOM 793 N N . MET A 1 104 ? 42.122 5.998 -36.549 1.00 92.50 104 MET A N 1
ATOM 794 C CA . MET A 1 104 ? 42.267 4.880 -35.614 1.00 92.50 104 MET A CA 1
ATOM 795 C C . MET A 1 104 ? 41.686 5.152 -34.226 1.00 92.50 104 MET A C 1
ATOM 797 O O . MET A 1 104 ? 41.442 4.204 -33.482 1.00 92.50 104 MET A O 1
ATOM 801 N N . ALA A 1 105 ? 41.371 6.410 -33.902 1.00 93.38 105 ALA A N 1
ATOM 802 C CA . ALA A 1 105 ? 40.647 6.756 -32.685 1.00 93.38 105 ALA A CA 1
ATOM 803 C C . ALA A 1 105 ? 39.257 6.098 -32.603 1.00 93.38 105 ALA A C 1
ATOM 805 O O . ALA A 1 105 ? 38.748 5.920 -31.500 1.00 93.38 105 ALA A O 1
ATOM 806 N N . PHE A 1 106 ? 38.683 5.657 -33.732 1.00 95.12 106 PHE A N 1
ATOM 807 C CA . PHE A 1 106 ? 37.443 4.880 -33.774 1.00 95.12 106 PHE A CA 1
ATOM 808 C C . PHE A 1 106 ? 37.519 3.648 -32.878 1.00 95.12 106 PHE A C 1
ATOM 810 O O . PHE A 1 106 ? 36.569 3.346 -32.176 1.00 95.12 106 PHE A O 1
ATOM 817 N N . PHE A 1 107 ? 38.660 2.960 -32.827 1.00 92.69 107 PHE A N 1
ATOM 818 C CA . PHE A 1 107 ? 38.817 1.743 -32.028 1.00 92.69 107 PHE A CA 1
ATOM 819 C C . PHE A 1 107 ? 39.165 2.011 -30.558 1.00 92.69 107 PHE A C 1
ATOM 821 O O . PHE A 1 107 ? 39.364 1.069 -29.791 1.00 92.69 107 PHE A O 1
ATOM 828 N N . ALA A 1 108 ? 39.192 3.277 -30.123 1.00 90.50 108 ALA A N 1
ATOM 829 C CA . ALA A 1 108 ? 39.493 3.641 -28.740 1.00 90.50 108 ALA A CA 1
ATOM 830 C C . ALA A 1 108 ? 38.411 3.202 -27.731 1.00 90.50 108 ALA A C 1
ATOM 832 O O . ALA A 1 108 ? 38.594 3.371 -26.531 1.00 90.50 108 ALA A O 1
ATOM 833 N N . PHE A 1 109 ? 37.286 2.647 -28.194 1.00 88.50 109 PHE A N 1
ATOM 834 C CA . PHE A 1 109 ? 36.286 2.026 -27.326 1.00 88.50 109 PHE A CA 1
ATOM 835 C C . PHE A 1 109 ? 36.643 0.590 -26.925 1.00 88.50 109 PHE A C 1
ATOM 837 O O . PHE A 1 109 ? 35.950 0.035 -26.080 1.00 88.50 109 PHE A O 1
ATOM 844 N N . LEU A 1 110 ? 37.635 -0.062 -27.544 1.00 86.50 110 LEU A N 1
ATOM 845 C CA . LEU A 1 110 ? 37.944 -1.461 -27.244 1.00 86.50 110 LEU A CA 1
ATOM 846 C C . LEU A 1 110 ? 38.566 -1.596 -25.847 1.00 86.50 110 LEU A C 1
ATOM 848 O O . LEU A 1 110 ? 39.509 -0.864 -25.537 1.00 86.50 110 LEU A O 1
ATOM 852 N N . PRO A 1 111 ? 38.095 -2.546 -25.019 1.00 80.19 111 PRO A N 1
ATOM 853 C CA . PRO A 1 111 ? 38.641 -2.737 -23.683 1.00 80.19 111 PRO A CA 1
ATOM 854 C C . PRO A 1 111 ? 40.126 -3.102 -23.758 1.00 80.19 111 PRO A C 1
ATOM 856 O O . PRO A 1 111 ? 40.565 -3.791 -24.683 1.00 80.19 111 PRO A O 1
ATOM 859 N N . PHE A 1 112 ? 40.901 -2.637 -22.778 1.00 74.00 112 PHE A N 1
ATOM 860 C CA . PHE A 1 112 ? 42.342 -2.864 -22.621 1.00 74.00 112 PHE A CA 1
ATOM 861 C C . PHE A 1 112 ? 43.245 -2.250 -23.696 1.00 74.00 112 PHE A C 1
ATOM 863 O O . PHE A 1 112 ? 44.443 -2.115 -23.459 1.00 74.00 112 PHE A O 1
ATOM 870 N N . VAL A 1 113 ? 42.750 -1.949 -24.892 1.00 80.56 113 VAL A N 1
ATOM 871 C CA . VAL A 1 113 ? 43.568 -1.461 -26.014 1.00 80.56 113 VAL A CA 1
ATOM 872 C C . VAL A 1 113 ? 43.256 0.001 -26.325 1.00 80.56 113 VAL A C 1
ATOM 874 O O . VAL A 1 113 ? 44.137 0.728 -26.790 1.00 80.56 113 VAL A O 1
ATOM 877 N N . GLY A 1 114 ? 42.035 0.449 -26.037 1.00 86.44 114 GLY A N 1
ATOM 878 C CA . GLY A 1 114 ? 41.547 1.768 -26.407 1.00 86.44 114 GLY A CA 1
ATOM 879 C C . GLY A 1 114 ? 42.319 2.922 -25.771 1.00 86.44 114 GLY A C 1
ATOM 880 O O . GLY A 1 114 ? 42.626 3.902 -26.453 1.00 86.44 114 GLY A O 1
ATOM 881 N N . GLU A 1 115 ? 42.729 2.779 -24.511 1.00 87.75 115 GLU A N 1
ATOM 882 C CA . GLU A 1 115 ? 43.514 3.788 -23.794 1.00 87.75 115 GLU A CA 1
ATOM 883 C C . GLU A 1 115 ? 44.903 3.939 -24.427 1.00 87.75 115 GLU A C 1
ATOM 885 O O . GLU A 1 115 ? 45.369 5.054 -24.661 1.00 87.75 115 GLU A O 1
ATOM 890 N N . ALA A 1 116 ? 45.537 2.820 -24.795 1.00 87.94 116 ALA A N 1
ATOM 891 C CA . ALA A 1 116 ? 46.834 2.820 -25.467 1.00 87.94 116 ALA A CA 1
ATOM 892 C C . ALA A 1 116 ? 46.758 3.449 -26.869 1.00 87.94 116 ALA A C 1
ATOM 894 O O . ALA A 1 116 ? 47.686 4.151 -27.266 1.00 87.94 116 ALA A O 1
ATOM 895 N N . ILE A 1 117 ? 45.655 3.243 -27.602 1.00 90.44 117 ILE A N 1
ATOM 896 C CA . ILE A 1 117 ? 45.402 3.904 -28.894 1.00 90.44 117 ILE A CA 1
ATOM 897 C C . ILE A 1 117 ? 45.299 5.419 -28.701 1.00 90.44 117 ILE A C 1
ATOM 899 O O . ILE A 1 117 ? 45.982 6.169 -29.398 1.00 90.44 117 ILE A O 1
ATOM 903 N N . ALA A 1 118 ? 44.486 5.878 -27.744 1.00 92.75 118 ALA A N 1
ATOM 904 C CA . ALA A 1 118 ? 44.307 7.304 -27.478 1.00 92.75 118 ALA A CA 1
ATOM 905 C C . ALA A 1 118 ? 45.630 7.977 -27.072 1.00 92.75 118 ALA A C 1
ATOM 907 O O . ALA A 1 118 ? 45.996 9.006 -27.642 1.00 92.75 118 ALA A O 1
ATOM 908 N N . VAL A 1 119 ? 46.386 7.359 -26.158 1.00 91.81 119 VAL A N 1
ATOM 909 C CA . VAL A 1 119 ? 47.708 7.835 -25.721 1.00 91.81 119 VAL A CA 1
ATOM 910 C C . VAL A 1 119 ? 48.704 7.871 -26.884 1.00 91.81 119 VAL A C 1
ATOM 912 O O . VAL A 1 119 ? 49.374 8.885 -27.089 1.00 91.81 119 VAL A O 1
ATOM 915 N N . ALA A 1 120 ? 48.795 6.803 -27.681 1.00 91.38 120 ALA A N 1
ATOM 916 C CA . ALA A 1 120 ? 49.715 6.730 -28.815 1.00 91.38 120 ALA A CA 1
ATOM 917 C C . ALA A 1 120 ? 49.407 7.794 -29.882 1.00 91.38 120 ALA A C 1
ATOM 919 O O . ALA A 1 120 ? 50.323 8.467 -30.355 1.00 91.38 120 ALA A O 1
ATOM 920 N N . LEU A 1 121 ? 48.128 8.017 -30.203 1.00 93.31 121 LEU A N 1
ATOM 921 C CA . LEU A 1 121 ? 47.699 9.106 -31.090 1.00 93.31 121 LEU A CA 1
ATOM 922 C C . LEU A 1 121 ? 48.078 10.487 -30.536 1.00 93.31 121 LEU A C 1
ATOM 924 O O . LEU A 1 121 ? 48.436 11.384 -31.307 1.00 93.31 121 LEU A O 1
ATOM 928 N N . GLY A 1 122 ? 48.027 10.644 -29.210 1.00 93.12 122 GLY A N 1
ATOM 929 C CA . GLY A 1 122 ? 48.502 11.820 -28.484 1.00 93.12 122 GLY A CA 1
ATOM 930 C C . GLY A 1 122 ? 49.987 12.080 -28.709 1.00 93.12 122 GLY A C 1
ATOM 931 O O . GLY A 1 122 ? 50.361 13.162 -29.168 1.00 93.12 122 GLY A O 1
ATOM 932 N N . PHE A 1 123 ? 50.829 11.071 -28.468 1.00 91.00 123 PHE A N 1
ATOM 933 C CA . PHE A 1 123 ? 52.273 11.148 -28.723 1.00 91.00 123 PHE A CA 1
ATOM 934 C C . PHE A 1 123 ? 52.592 11.481 -30.181 1.00 91.00 123 PHE A C 1
ATOM 936 O O . PHE A 1 123 ? 53.475 12.288 -30.463 1.00 91.00 123 PHE A O 1
ATOM 943 N N . MET A 1 124 ? 51.846 10.883 -31.109 1.00 90.50 124 MET A N 1
ATOM 944 C CA . MET A 1 124 ? 51.991 11.110 -32.547 1.00 90.50 124 MET A CA 1
ATOM 945 C C . MET A 1 124 ? 51.432 12.466 -33.003 1.00 90.50 124 MET A C 1
ATOM 947 O O . MET A 1 124 ? 51.519 12.788 -34.186 1.00 90.50 124 MET A O 1
ATOM 951 N N . ARG A 1 125 ? 50.852 13.261 -32.090 1.00 90.81 125 ARG A N 1
ATOM 952 C CA . ARG A 1 125 ? 50.257 14.580 -32.357 1.00 90.81 125 ARG A CA 1
ATOM 953 C C . ARG A 1 125 ? 49.256 14.556 -33.514 1.00 90.81 125 ARG A C 1
ATOM 955 O O . ARG A 1 125 ? 49.246 15.452 -34.357 1.00 90.81 125 ARG A O 1
ATOM 962 N N . SER A 1 126 ? 48.416 13.523 -33.547 1.00 91.06 126 SER A N 1
ATOM 963 C CA . SER A 1 126 ? 47.375 13.378 -34.570 1.00 91.06 126 SER A CA 1
ATOM 964 C C . SER A 1 126 ? 46.413 14.584 -34.601 1.00 91.06 126 SER A C 1
ATOM 966 O O . SER A 1 126 ? 46.332 15.370 -33.658 1.00 91.06 126 SER A O 1
ATOM 968 N N . ASN A 1 127 ? 45.666 14.765 -35.691 1.00 94.06 127 ASN A N 1
ATOM 969 C CA . ASN A 1 127 ? 44.710 15.870 -35.792 1.00 94.06 127 ASN A CA 1
ATOM 970 C C . ASN A 1 127 ? 43.607 15.741 -34.723 1.00 94.06 127 ASN A C 1
ATOM 972 O O . ASN A 1 127 ? 42.847 14.777 -34.739 1.00 94.06 127 ASN A O 1
ATOM 976 N N . LEU A 1 128 ? 43.500 16.729 -33.827 1.00 93.50 128 LEU A N 1
ATOM 977 C CA . LEU A 1 128 ? 42.572 16.691 -32.693 1.00 93.50 128 LEU A CA 1
ATOM 978 C C . LEU A 1 128 ? 41.110 16.555 -33.133 1.00 93.50 128 LEU A C 1
ATOM 980 O O . LEU A 1 128 ? 40.393 15.730 -32.584 1.00 93.50 128 LEU A O 1
ATOM 984 N N . THR A 1 129 ? 40.671 17.330 -34.125 1.00 94.25 129 THR A N 1
ATOM 985 C CA . THR A 1 129 ? 39.277 17.311 -34.588 1.00 94.25 129 THR A CA 1
ATOM 986 C C . THR A 1 129 ? 38.907 15.941 -35.142 1.00 94.25 129 THR A C 1
ATOM 988 O O . THR A 1 129 ? 37.886 15.370 -34.761 1.00 94.25 129 THR A O 1
ATOM 991 N N . LEU A 1 130 ? 39.768 15.381 -35.997 1.00 93.44 130 LEU A N 1
ATOM 992 C CA . LEU A 1 130 ? 39.534 14.073 -36.603 1.00 93.44 130 LEU A CA 1
ATOM 993 C C . LEU A 1 130 ? 39.591 12.947 -35.559 1.00 93.44 130 LEU A C 1
ATOM 995 O O . LEU A 1 130 ? 38.771 12.033 -35.602 1.00 93.44 130 LEU A O 1
ATOM 999 N N . THR A 1 131 ? 40.504 13.047 -34.590 1.00 94.81 131 THR A N 1
ATOM 1000 C CA . THR A 1 131 ? 40.601 12.116 -33.459 1.00 94.81 131 THR A CA 1
ATOM 1001 C C . THR A 1 131 ? 39.344 12.164 -32.592 1.00 94.81 131 THR A C 1
ATOM 1003 O O . THR A 1 131 ? 38.791 11.112 -32.285 1.00 94.81 131 THR A O 1
ATOM 1006 N N . THR A 1 132 ? 38.838 13.352 -32.246 1.00 96.19 132 THR A N 1
ATOM 1007 C CA . THR A 1 132 ? 37.615 13.511 -31.443 1.00 96.19 132 THR A CA 1
ATOM 1008 C C . THR A 1 132 ? 36.388 12.950 -32.154 1.00 96.19 132 THR A C 1
ATOM 1010 O O . THR A 1 132 ? 35.647 12.173 -31.557 1.00 96.19 132 THR A O 1
ATOM 1013 N N . LEU A 1 133 ? 36.177 13.302 -33.428 1.00 96.75 133 LEU A N 1
ATOM 1014 C CA . LEU A 1 133 ? 35.021 12.826 -34.196 1.00 96.75 133 LEU A CA 1
ATOM 1015 C C . LEU A 1 133 ? 35.059 11.309 -34.392 1.00 96.75 133 LEU A C 1
ATOM 1017 O O . LEU A 1 133 ? 34.050 10.634 -34.197 1.00 96.75 133 LEU A O 1
ATOM 1021 N N . SER A 1 134 ? 36.232 10.768 -34.729 1.00 96.19 134 SER A N 1
ATOM 1022 C CA . SER A 1 134 ? 36.410 9.328 -34.909 1.00 96.19 134 SER A CA 1
ATOM 1023 C C . SER A 1 134 ? 36.203 8.566 -33.592 1.00 96.19 134 SER A C 1
ATOM 1025 O O . SER A 1 134 ? 35.468 7.579 -33.551 1.00 96.19 134 SER A O 1
ATOM 1027 N N . MET A 1 135 ? 36.754 9.075 -32.486 1.00 96.19 135 MET A N 1
ATOM 1028 C CA . MET A 1 135 ? 36.558 8.506 -31.151 1.00 96.19 135 MET A CA 1
ATOM 1029 C C . MET A 1 135 ? 35.092 8.532 -30.716 1.00 96.19 135 MET A C 1
ATOM 1031 O O . MET A 1 135 ? 34.594 7.534 -30.195 1.00 96.19 135 MET A O 1
ATOM 1035 N N . PHE A 1 136 ? 34.397 9.646 -30.954 1.00 97.19 136 PHE A N 1
ATOM 1036 C CA . PHE A 1 136 ? 32.975 9.765 -30.660 1.00 97.19 136 PHE A CA 1
ATOM 1037 C C . PHE A 1 136 ? 32.156 8.755 -31.462 1.00 97.19 136 PHE A C 1
ATOM 1039 O O . PHE A 1 136 ? 31.347 8.043 -30.876 1.00 97.19 136 PHE A O 1
ATOM 1046 N N . ALA A 1 137 ? 32.409 8.623 -32.768 1.00 97.06 137 ALA A N 1
ATOM 1047 C CA . ALA A 1 137 ? 31.713 7.658 -33.617 1.00 97.06 137 ALA A CA 1
ATOM 1048 C C . ALA A 1 137 ? 31.893 6.212 -33.124 1.00 97.06 137 ALA A C 1
ATOM 1050 O O . ALA A 1 137 ? 30.921 5.462 -33.039 1.00 97.06 137 ALA A O 1
ATOM 1051 N N . GLY A 1 138 ? 33.114 5.832 -32.739 1.00 95.81 138 GLY A N 1
ATOM 1052 C CA . GLY A 1 138 ? 33.393 4.504 -32.192 1.00 95.81 138 GLY A CA 1
ATOM 1053 C C . GLY A 1 138 ? 32.704 4.244 -30.852 1.00 95.81 138 GLY A C 1
ATOM 1054 O O . GLY A 1 138 ? 32.109 3.187 -30.641 1.00 95.81 138 GLY A O 1
ATOM 1055 N N . LYS A 1 139 ? 32.732 5.223 -29.943 1.00 94.75 139 LYS A N 1
ATOM 1056 C CA . LYS A 1 139 ? 32.088 5.111 -28.623 1.00 94.75 139 LYS A CA 1
ATOM 1057 C C . LYS A 1 139 ? 30.567 5.107 -28.726 1.00 94.75 139 LYS A C 1
ATOM 1059 O O . LYS A 1 139 ? 29.922 4.319 -28.040 1.00 94.75 139 LYS A O 1
ATOM 1064 N N . LEU A 1 140 ? 30.014 5.903 -29.636 1.00 95.94 140 LEU A N 1
ATOM 1065 C CA . LEU A 1 140 ? 28.600 5.872 -29.982 1.00 95.94 140 LEU A CA 1
ATOM 1066 C C . LEU A 1 140 ? 28.198 4.490 -30.498 1.00 95.94 140 LEU A C 1
ATOM 1068 O O . LEU A 1 140 ? 27.259 3.901 -29.972 1.00 95.94 140 LEU A O 1
ATOM 1072 N N . ALA A 1 141 ? 28.949 3.929 -31.450 1.00 95.75 141 ALA A N 1
ATOM 1073 C CA . ALA A 1 141 ? 28.697 2.584 -31.959 1.00 95.75 141 ALA A CA 1
ATOM 1074 C C . ALA A 1 141 ? 28.729 1.527 -30.840 1.00 95.75 141 ALA A C 1
ATOM 1076 O O . ALA A 1 141 ? 27.824 0.697 -30.771 1.00 95.75 141 ALA A O 1
ATOM 1077 N N . ARG A 1 142 ? 29.705 1.595 -29.919 1.00 94.00 142 ARG A N 1
ATOM 1078 C CA . ARG A 1 142 ? 29.753 0.722 -28.732 1.00 94.00 142 ARG A CA 1
ATOM 1079 C C . ARG A 1 142 ? 28.460 0.821 -27.922 1.00 94.00 142 ARG A C 1
ATOM 1081 O O . ARG A 1 142 ? 27.820 -0.202 -27.706 1.00 94.00 142 ARG A O 1
ATOM 1088 N N . TYR A 1 143 ? 28.051 2.015 -27.495 1.00 94.12 143 TYR A N 1
ATOM 1089 C CA . TYR A 1 143 ? 26.853 2.165 -26.661 1.00 94.12 143 TYR A CA 1
ATOM 1090 C C . TYR A 1 143 ? 25.556 1.797 -27.385 1.00 94.12 143 TYR A C 1
ATOM 1092 O O . TYR A 1 143 ? 24.658 1.255 -26.750 1.00 94.12 143 TYR A O 1
ATOM 1100 N N . VAL A 1 144 ? 25.468 2.007 -28.702 1.00 94.62 144 VAL A N 1
ATOM 1101 C CA . VAL A 1 144 ? 24.345 1.513 -29.514 1.00 94.62 144 VAL A CA 1
ATOM 1102 C C . VAL A 1 144 ? 24.296 -0.013 -29.499 1.00 94.62 144 VAL A C 1
ATOM 1104 O O . VAL A 1 144 ? 23.246 -0.577 -29.209 1.00 94.62 144 VAL A O 1
ATOM 1107 N N . VAL A 1 145 ? 25.419 -0.696 -29.746 1.00 92.81 145 VAL A N 1
ATOM 1108 C CA . VAL A 1 145 ? 25.483 -2.168 -29.693 1.00 92.81 145 VAL A CA 1
ATOM 1109 C C . VAL A 1 145 ? 25.110 -2.683 -28.304 1.00 92.81 145 VAL A C 1
ATOM 1111 O O . VAL A 1 145 ? 24.368 -3.653 -28.188 1.00 92.81 145 VAL A O 1
ATOM 1114 N N . MET A 1 146 ? 25.567 -2.017 -27.244 1.00 89.56 146 MET A N 1
ATOM 1115 C CA . MET A 1 146 ? 25.225 -2.395 -25.873 1.00 89.56 146 MET A CA 1
ATOM 1116 C C . MET A 1 146 ? 23.757 -2.146 -25.541 1.00 89.56 146 MET A C 1
ATOM 1118 O O . MET A 1 146 ? 23.150 -2.975 -24.871 1.00 89.56 146 MET A O 1
ATOM 1122 N N . LEU A 1 147 ? 23.167 -1.056 -26.034 1.00 90.81 147 LEU A N 1
ATOM 1123 C CA . LEU A 1 147 ? 21.737 -0.815 -25.893 1.00 90.81 147 LEU A CA 1
ATOM 1124 C C . LEU A 1 147 ? 20.922 -1.882 -26.632 1.00 90.81 147 LEU A C 1
ATOM 1126 O O . LEU A 1 147 ? 19.960 -2.398 -26.076 1.00 90.81 147 LEU A O 1
ATOM 1130 N N . LEU A 1 148 ? 21.320 -2.245 -27.854 1.00 89.50 148 LEU A N 1
ATOM 1131 C CA . LEU A 1 148 ? 20.676 -3.314 -28.618 1.00 89.50 148 LEU A CA 1
ATOM 1132 C C . LEU A 1 148 ? 20.816 -4.669 -27.917 1.00 89.50 148 LEU A C 1
ATOM 1134 O O . LEU A 1 148 ? 19.852 -5.425 -27.870 1.00 89.50 148 LEU A O 1
ATOM 1138 N N . ALA A 1 149 ? 21.976 -4.962 -27.324 1.00 87.00 149 ALA A N 1
ATOM 1139 C CA . ALA A 1 149 ? 22.175 -6.156 -26.509 1.00 87.00 149 ALA A CA 1
ATOM 1140 C C . ALA A 1 149 ? 21.298 -6.131 -25.247 1.00 87.00 149 ALA A C 1
ATOM 1142 O O . ALA A 1 149 ? 20.667 -7.134 -24.936 1.00 87.00 149 ALA A O 1
ATOM 1143 N N . LEU A 1 150 ? 21.189 -4.989 -24.562 1.00 83.38 150 LEU A N 1
ATOM 1144 C CA . LEU A 1 150 ? 20.312 -4.807 -23.403 1.00 83.38 150 LEU A CA 1
ATOM 1145 C C . LEU A 1 150 ? 18.837 -4.995 -23.783 1.00 83.38 150 LEU A C 1
ATOM 1147 O O . LEU A 1 150 ? 18.130 -5.742 -23.119 1.00 83.38 150 LEU A O 1
ATOM 1151 N N . MET A 1 151 ? 18.381 -4.388 -24.881 1.00 80.69 151 MET A N 1
ATOM 1152 C CA . MET A 1 151 ? 17.023 -4.566 -25.410 1.00 80.69 151 MET A CA 1
ATOM 1153 C C . MET A 1 151 ? 16.772 -6.003 -25.893 1.00 80.69 151 MET A C 1
ATOM 1155 O O . MET A 1 151 ? 15.677 -6.531 -25.711 1.00 80.69 151 MET A O 1
ATOM 1159 N N . GLY A 1 152 ? 17.785 -6.660 -26.464 1.00 77.56 152 GLY A N 1
ATOM 1160 C CA . GLY A 1 152 ? 17.739 -8.063 -26.873 1.00 77.56 152 GLY A CA 1
ATOM 1161 C C . GLY A 1 152 ? 17.669 -9.021 -25.684 1.00 77.56 152 GLY A C 1
ATOM 1162 O O . GLY A 1 152 ? 16.905 -9.979 -25.722 1.00 77.56 152 GLY A O 1
ATOM 1163 N N . VAL A 1 153 ? 18.384 -8.731 -24.594 1.00 61.88 153 VAL A N 1
ATOM 1164 C CA . VAL A 1 153 ? 18.286 -9.458 -23.320 1.00 61.88 153 VAL A CA 1
ATOM 1165 C C . VAL A 1 153 ? 16.942 -9.186 -22.645 1.00 61.88 153 VAL A C 1
ATOM 1167 O O . VAL A 1 153 ? 16.324 -10.124 -22.169 1.00 61.88 153 VAL A O 1
ATOM 1170 N N . LEU A 1 154 ? 16.414 -7.960 -22.680 1.00 54.72 154 LEU A N 1
ATOM 1171 C CA . LEU A 1 154 ? 15.060 -7.660 -22.189 1.00 54.72 154 LEU A CA 1
ATOM 1172 C C . LEU A 1 154 ? 13.969 -8.366 -23.016 1.00 54.72 154 LEU A C 1
ATOM 1174 O O . LEU A 1 154 ? 12.951 -8.771 -22.466 1.00 54.72 154 LEU A O 1
ATOM 1178 N N . SER A 1 155 ? 14.203 -8.583 -24.313 1.00 55.00 155 SER A N 1
ATOM 1179 C CA . SER A 1 155 ? 13.286 -9.325 -25.193 1.00 55.00 155 SER A CA 1
ATOM 1180 C C . SER A 1 155 ? 13.450 -10.851 -25.095 1.00 55.00 155 SER A C 1
ATOM 1182 O O . SER A 1 155 ? 12.503 -11.586 -25.365 1.00 55.00 155 SER A O 1
ATOM 1184 N N . SER A 1 156 ? 14.637 -11.344 -24.716 1.00 44.12 156 SER A N 1
ATOM 1185 C CA . SER A 1 156 ? 14.982 -12.777 -24.676 1.00 44.12 156 SER A CA 1
ATOM 1186 C C . SER A 1 156 ? 15.039 -13.376 -23.262 1.00 44.12 156 SER A C 1
ATOM 1188 O O . SER A 1 156 ? 15.065 -14.598 -23.135 1.00 44.12 156 SER A O 1
ATOM 1190 N N . CYS A 1 157 ? 15.023 -12.547 -22.214 1.00 43.06 157 CYS A N 1
ATOM 1191 C CA . CYS A 1 157 ? 14.821 -12.926 -20.811 1.00 43.06 157 CYS A CA 1
ATOM 1192 C C . CYS A 1 157 ? 13.380 -12.682 -20.344 1.00 43.06 157 CYS A C 1
ATOM 1194 O O . CYS A 1 157 ? 13.125 -12.645 -19.143 1.00 43.06 157 CYS A O 1
ATOM 1196 N N . ALA A 1 158 ? 12.425 -12.573 -21.269 1.00 36.56 158 ALA A N 1
ATOM 1197 C CA . ALA A 1 158 ? 11.068 -12.980 -20.953 1.00 36.56 158 ALA A CA 1
ATOM 1198 C C . ALA A 1 158 ? 11.094 -14.512 -20.810 1.00 36.56 158 ALA A C 1
ATOM 1200 O O . ALA A 1 158 ? 11.356 -15.206 -21.802 1.00 36.56 158 ALA A O 1
ATOM 1201 N N . PRO A 1 159 ? 10.855 -15.085 -19.617 1.00 35.12 159 PRO A N 1
ATOM 1202 C CA . PRO A 1 159 ? 10.554 -16.499 -19.544 1.00 35.12 159 PRO A CA 1
ATOM 1203 C C . PRO A 1 159 ? 9.341 -16.715 -20.449 1.00 35.12 159 PRO A C 1
ATOM 1205 O O . PRO A 1 159 ? 8.304 -16.080 -20.269 1.00 35.12 159 PRO A O 1
ATOM 1208 N N . ARG A 1 160 ? 9.446 -17.615 -21.428 1.00 36.38 160 ARG A N 1
ATOM 1209 C CA . ARG A 1 160 ? 8.256 -18.215 -22.036 1.00 36.38 160 ARG A CA 1
ATOM 1210 C C . ARG A 1 160 ? 7.617 -19.127 -20.993 1.00 36.38 160 ARG A C 1
ATOM 1212 O O . ARG A 1 160 ? 7.700 -20.347 -21.079 1.00 36.38 160 ARG A O 1
ATOM 1219 N N . THR A 1 161 ? 6.993 -18.534 -19.984 1.00 32.84 161 THR A N 1
ATOM 1220 C CA . THR A 1 161 ? 5.961 -19.198 -19.205 1.00 32.84 161 THR A CA 1
ATOM 1221 C C . THR A 1 161 ? 4.719 -19.224 -20.074 1.00 32.84 161 THR A C 1
ATOM 1223 O O . THR A 1 161 ? 4.056 -18.213 -20.287 1.00 32.84 161 THR A O 1
ATOM 1226 N N . ALA A 1 162 ? 4.424 -20.402 -20.615 1.00 34.75 162 ALA A N 1
ATOM 1227 C CA . ALA A 1 162 ? 3.089 -20.740 -21.069 1.00 34.75 162 ALA A CA 1
ATOM 1228 C C . ALA A 1 162 ? 2.157 -20.719 -19.845 1.00 34.75 162 ALA A C 1
ATOM 1230 O O . ALA A 1 162 ? 1.965 -21.715 -19.158 1.00 34.75 162 ALA A O 1
ATOM 1231 N N . GLY A 1 163 ? 1.648 -19.534 -19.540 1.00 38.78 163 GLY A N 1
ATOM 1232 C CA . GLY A 1 163 ? 0.632 -19.241 -18.547 1.00 38.78 163 GLY A CA 1
ATOM 1233 C C . GLY A 1 163 ? 0.134 -17.852 -18.897 1.00 38.78 163 GLY A C 1
ATOM 1234 O O . GLY A 1 163 ? 0.935 -16.934 -19.014 1.00 38.78 163 GLY A O 1
ATOM 1235 N N . THR A 1 164 ? -1.155 -17.719 -19.180 1.00 47.12 164 THR A N 1
ATOM 1236 C CA . THR A 1 164 ? -1.815 -16.447 -19.485 1.00 47.12 164 THR A CA 1
ATOM 1237 C C . THR A 1 164 ? -1.419 -15.395 -18.445 1.00 47.12 164 THR A C 1
ATOM 1239 O O . THR A 1 164 ? -1.900 -15.467 -17.312 1.00 47.12 164 THR A O 1
ATOM 1242 N N . ASP A 1 165 ? -0.512 -14.473 -18.782 1.00 65.44 165 ASP A N 1
ATOM 1243 C CA . ASP A 1 165 ? -0.034 -13.479 -17.820 1.00 65.44 165 ASP A CA 1
ATOM 1244 C C . ASP A 1 165 ? -1.182 -12.498 -17.570 1.00 65.44 165 ASP A C 1
ATOM 1246 O O . ASP A 1 165 ? -1.572 -11.715 -18.443 1.00 65.44 165 ASP A O 1
ATOM 1250 N N . LYS A 1 166 ? -1.840 -12.667 -16.420 1.00 83.62 166 LYS A N 1
ATOM 1251 C CA . LYS A 1 166 ? -3.054 -11.930 -16.072 1.00 83.62 166 LYS A CA 1
ATOM 1252 C C . LYS A 1 166 ? -2.714 -10.436 -16.021 1.00 83.62 166 LYS A C 1
ATOM 1254 O O . LYS A 1 166 ? -1.682 -10.084 -15.444 1.00 83.62 166 LYS A O 1
ATOM 1259 N N . PRO A 1 167 ? -3.571 -9.546 -16.554 1.00 93.44 167 PRO A N 1
ATOM 1260 C CA . PRO A 1 167 ? -3.376 -8.110 -16.395 1.00 93.44 167 PRO A CA 1
ATOM 1261 C C . PRO A 1 167 ? -3.211 -7.749 -14.913 1.00 93.44 167 PRO A C 1
ATOM 1263 O O . PRO A 1 167 ? -3.889 -8.308 -14.048 1.00 93.44 167 PRO A O 1
ATOM 1266 N N . VAL A 1 168 ? -2.296 -6.826 -14.620 1.00 96.50 168 VAL A N 1
ATOM 1267 C CA . VAL A 1 168 ? -1.970 -6.435 -13.244 1.00 96.50 168 VAL A CA 1
ATOM 1268 C C . VAL A 1 168 ? -2.790 -5.219 -12.833 1.00 96.50 168 VAL A C 1
ATOM 1270 O O . VAL A 1 168 ? -2.884 -4.250 -13.586 1.00 96.50 168 VAL A O 1
ATOM 1273 N N . VAL A 1 169 ? -3.356 -5.267 -11.631 1.00 98.12 169 VAL A N 1
ATOM 1274 C CA . VAL A 1 169 ? -3.976 -4.131 -10.946 1.00 98.12 169 VAL A CA 1
ATOM 1275 C C . VAL A 1 169 ? -3.185 -3.875 -9.671 1.00 98.12 169 VAL A C 1
ATOM 1277 O O . VAL A 1 169 ? -3.048 -4.769 -8.837 1.00 98.12 169 VAL A O 1
ATOM 1280 N N . THR A 1 170 ? -2.657 -2.667 -9.517 1.00 97.69 170 THR A N 1
ATOM 1281 C CA . THR A 1 170 ? -1.969 -2.269 -8.287 1.00 97.69 170 THR A CA 1
ATOM 1282 C C . THR A 1 170 ? -2.958 -1.583 -7.352 1.00 97.69 170 THR A C 1
ATOM 1284 O O . THR A 1 170 ? -3.774 -0.772 -7.781 1.00 97.69 170 THR A O 1
ATOM 1287 N N . VAL A 1 171 ? -2.895 -1.898 -6.065 1.00 98.25 171 VAL A N 1
ATOM 1288 C CA . VAL A 1 171 ? -3.630 -1.213 -4.998 1.00 98.25 171 VAL A CA 1
ATOM 1289 C C . VAL A 1 171 ? -2.641 -0.575 -4.033 1.00 98.25 171 VAL A C 1
ATOM 1291 O O . VAL A 1 171 ? -1.475 -0.960 -3.985 1.00 98.25 171 VAL A O 1
ATOM 1294 N N . SER A 1 172 ? -3.094 0.380 -3.233 1.00 97.12 172 SER A N 1
ATOM 1295 C CA . SER A 1 172 ? -2.207 1.069 -2.292 1.00 97.12 172 SER A CA 1
ATOM 1296 C C . SER A 1 172 ? -1.776 0.226 -1.095 1.00 97.12 172 SER A C 1
ATOM 1298 O O . SER A 1 172 ? -0.604 0.259 -0.733 1.00 97.12 172 SER A O 1
ATOM 1300 N N . ILE A 1 173 ? -2.698 -0.530 -0.492 1.00 97.38 173 ILE A N 1
ATOM 1301 C CA . ILE A 1 173 ? -2.486 -1.236 0.781 1.00 97.38 173 ILE A CA 1
ATOM 1302 C C . ILE A 1 173 ? -3.116 -2.639 0.776 1.00 97.38 173 ILE A C 1
ATOM 1304 O O . ILE A 1 173 ? -4.048 -2.922 0.018 1.00 97.38 173 ILE A O 1
ATOM 1308 N N . GLU A 1 174 ? -2.649 -3.512 1.672 1.00 96.94 174 GLU A N 1
ATOM 1309 C CA . GLU A 1 174 ? -3.065 -4.923 1.757 1.00 96.94 174 GLU A CA 1
ATOM 1310 C C . GLU A 1 174 ? -4.571 -5.156 2.033 1.00 96.94 174 GLU A C 1
ATOM 1312 O O . GLU A 1 174 ? -5.140 -6.033 1.382 1.00 96.94 174 GLU A O 1
ATOM 1317 N N . PRO A 1 175 ? -5.281 -4.385 2.886 1.00 97.56 175 PRO A N 1
ATOM 1318 C CA . PRO A 1 175 ? -6.731 -4.554 3.045 1.00 97.56 175 PRO A CA 1
ATOM 1319 C C . PRO A 1 175 ? -7.500 -4.302 1.739 1.00 97.56 175 PRO A C 1
ATOM 1321 O O . PRO A 1 175 ? -8.440 -5.018 1.396 1.00 97.56 175 PRO A O 1
ATOM 1324 N N . VAL A 1 176 ? -7.067 -3.313 0.950 1.00 98.25 176 VAL A N 1
ATOM 1325 C CA . VAL A 1 176 ? -7.651 -3.037 -0.372 1.00 98.25 176 VAL A CA 1
ATOM 1326 C C . VAL A 1 176 ? -7.304 -4.149 -1.356 1.00 98.25 176 VAL A C 1
ATOM 1328 O O . VAL A 1 176 ? -8.122 -4.480 -2.217 1.00 98.25 176 VAL A O 1
ATOM 1331 N N . ARG A 1 177 ? -6.133 -4.778 -1.210 1.00 98.50 177 ARG A N 1
ATOM 1332 C CA . ARG A 1 177 ? -5.748 -5.944 -2.012 1.00 98.50 177 ARG A CA 1
ATOM 1333 C C . ARG A 1 177 ? -6.701 -7.103 -1.768 1.00 98.50 177 ARG A C 1
ATOM 1335 O O . ARG A 1 177 ? -7.183 -7.668 -2.741 1.00 98.50 177 ARG A O 1
ATOM 1342 N N . TYR A 1 178 ? -7.031 -7.400 -0.513 1.00 98.50 178 TYR A N 1
ATOM 1343 C CA . TYR A 1 178 ? -8.025 -8.418 -0.168 1.00 98.50 178 TYR A CA 1
ATOM 1344 C C . TYR A 1 178 ? -9.382 -8.149 -0.822 1.00 98.50 178 TYR A C 1
ATOM 1346 O O . TYR A 1 178 ? -9.914 -9.015 -1.520 1.00 98.50 178 TYR A O 1
ATOM 1354 N N . LEU A 1 179 ? -9.915 -6.930 -0.671 1.00 98.75 179 LEU A N 1
ATOM 1355 C CA . LEU A 1 179 ? -11.193 -6.551 -1.287 1.00 98.75 179 LEU A CA 1
ATOM 1356 C C . LEU A 1 179 ? -11.131 -6.667 -2.819 1.00 98.75 179 LEU A C 1
ATOM 1358 O O . LEU A 1 179 ? -12.069 -7.148 -3.456 1.00 98.75 179 LEU A O 1
ATOM 1362 N N . THR A 1 180 ? -10.006 -6.271 -3.414 1.00 98.75 180 THR A N 1
ATOM 1363 C CA . THR A 1 180 ? -9.815 -6.292 -4.866 1.00 98.75 180 THR A CA 1
ATOM 1364 C C . THR A 1 180 ? -9.673 -7.711 -5.400 1.00 98.75 180 THR A C 1
ATOM 1366 O O . THR A 1 180 ? -10.337 -8.044 -6.374 1.00 98.75 180 THR A O 1
ATOM 1369 N N . GLU A 1 181 ? -8.886 -8.582 -4.764 1.00 98.62 181 GLU A N 1
ATOM 1370 C CA . GLU A 1 181 ? -8.750 -9.996 -5.146 1.00 98.62 181 GLU A CA 1
ATOM 1371 C C . GLU A 1 181 ? -10.078 -10.751 -4.992 1.00 98.62 181 GLU A C 1
ATOM 1373 O O . GLU A 1 181 ? -10.439 -11.571 -5.847 1.00 98.62 181 GLU A O 1
ATOM 1378 N N . ALA A 1 182 ? -10.856 -10.428 -3.954 1.00 98.38 182 ALA A N 1
ATOM 1379 C CA . ALA A 1 182 ? -12.180 -10.996 -3.753 1.00 98.38 182 ALA A CA 1
ATOM 1380 C C . ALA A 1 182 ? -13.111 -10.714 -4.945 1.00 98.38 182 ALA A C 1
ATOM 1382 O O . ALA A 1 182 ? -13.814 -11.631 -5.372 1.00 98.38 182 ALA A O 1
ATOM 1383 N N . VAL A 1 183 ? -13.060 -9.523 -5.552 1.00 98.69 183 VAL A N 1
ATOM 1384 C CA . VAL A 1 183 ? -13.852 -9.186 -6.753 1.00 98.69 183 VAL A CA 1
ATOM 1385 C C . VAL A 1 183 ? -13.177 -9.653 -8.048 1.00 98.69 183 VAL A C 1
ATOM 1387 O O . VAL A 1 183 ? -13.835 -10.249 -8.897 1.00 98.69 183 VAL A O 1
ATOM 1390 N N . ALA A 1 184 ? -11.872 -9.433 -8.204 1.00 97.81 184 ALA A N 1
ATOM 1391 C CA . ALA A 1 184 ? -11.123 -9.693 -9.434 1.00 97.81 184 ALA A CA 1
ATOM 1392 C C . ALA A 1 184 ? -10.998 -11.181 -9.781 1.00 97.81 184 ALA A C 1
ATOM 1394 O O . ALA A 1 184 ? -10.961 -11.537 -10.964 1.00 97.81 184 ALA A O 1
ATOM 1395 N N . GLY A 1 185 ? -10.934 -12.049 -8.766 1.00 93.62 185 GLY A N 1
ATOM 1396 C CA . GLY A 1 185 ? -10.716 -13.481 -8.945 1.00 93.62 185 GLY A CA 1
ATOM 1397 C C . GLY A 1 185 ? -9.503 -13.766 -9.833 1.00 93.62 185 GLY A C 1
ATOM 1398 O O . GLY A 1 185 ? -8.461 -13.131 -9.716 1.00 93.62 185 GLY A O 1
ATOM 1399 N N . ASP A 1 186 ? -9.651 -14.698 -10.772 1.00 91.81 186 ASP A N 1
ATOM 1400 C CA . ASP A 1 186 ? -8.562 -15.087 -11.666 1.00 91.81 186 ASP A CA 1
ATOM 1401 C C . ASP A 1 186 ? -8.369 -14.178 -12.888 1.00 91.81 186 ASP A C 1
ATOM 1403 O O . ASP A 1 186 ? -7.524 -14.471 -13.730 1.00 91.81 186 ASP A O 1
ATOM 1407 N N . ARG A 1 187 ? -9.123 -13.083 -13.019 1.00 94.12 187 ARG A N 1
ATOM 1408 C CA . ARG A 1 187 ? -9.053 -12.227 -14.215 1.00 94.12 187 ARG A CA 1
ATOM 1409 C C . ARG A 1 187 ? -7.945 -11.179 -14.144 1.00 94.12 187 ARG A C 1
ATOM 1411 O O . ARG A 1 187 ? -7.433 -10.786 -15.187 1.00 94.12 187 ARG A O 1
ATOM 1418 N N . PHE A 1 188 ? -7.527 -10.793 -12.939 1.00 96.94 188 PHE A N 1
ATOM 1419 C CA . PHE A 1 188 ? -6.403 -9.884 -12.712 1.00 96.94 188 PHE A CA 1
ATOM 1420 C C . PHE A 1 188 ? -5.436 -10.451 -11.674 1.00 96.94 188 PHE A C 1
ATOM 1422 O O . PHE A 1 188 ? -5.830 -11.185 -10.770 1.00 96.94 188 PHE A O 1
ATOM 1429 N N . ARG A 1 189 ? -4.160 -10.081 -11.786 1.00 97.44 189 ARG A N 1
ATOM 1430 C CA . ARG A 1 189 ? -3.195 -10.211 -10.691 1.00 97.44 189 ARG A CA 1
ATOM 1431 C C . ARG A 1 189 ? -3.222 -8.918 -9.882 1.00 97.44 189 ARG A C 1
ATOM 1433 O O . ARG A 1 189 ? -2.954 -7.861 -10.445 1.00 97.44 189 ARG A O 1
ATOM 1440 N N . VAL A 1 190 ? -3.509 -8.994 -8.587 1.00 97.81 190 VAL A N 1
ATOM 1441 C CA . VAL A 1 190 ? -3.544 -7.812 -7.716 1.00 97.81 190 VAL A CA 1
ATOM 1442 C C . VAL A 1 190 ? -2.261 -7.736 -6.893 1.00 97.81 190 VAL A C 1
ATOM 1444 O O . VAL A 1 190 ? -1.817 -8.742 -6.345 1.00 97.81 190 VAL A O 1
ATOM 1447 N N . VAL A 1 191 ? -1.646 -6.558 -6.821 1.00 96.62 191 VAL A N 1
ATOM 1448 C CA . VAL A 1 191 ? -0.419 -6.319 -6.042 1.00 96.62 191 VAL A CA 1
ATOM 1449 C C . VAL A 1 191 ? -0.570 -5.071 -5.173 1.00 96.62 191 VAL A C 1
ATOM 1451 O O . VAL A 1 191 ? -1.249 -4.133 -5.577 1.00 96.62 191 VAL A O 1
ATOM 1454 N N . SER A 1 192 ? 0.037 -5.059 -3.984 1.00 96.00 192 SER A N 1
ATOM 1455 C CA . SER A 1 192 ? 0.034 -3.899 -3.078 1.00 96.00 192 SER A CA 1
ATOM 1456 C C . SER A 1 192 ? 1.292 -3.058 -3.272 1.00 96.00 192 SER A C 1
ATOM 1458 O O . SER A 1 192 ? 2.390 -3.611 -3.382 1.00 96.00 192 SER A O 1
ATOM 1460 N N . LEU A 1 193 ? 1.143 -1.733 -3.296 1.00 94.69 193 LEU A N 1
ATOM 1461 C CA . LEU A 1 193 ? 2.267 -0.806 -3.380 1.00 94.69 193 LEU A CA 1
ATOM 1462 C C . LEU A 1 193 ? 2.975 -0.671 -2.029 1.00 94.69 193 LEU A C 1
ATOM 1464 O O . LEU A 1 193 ? 4.197 -0.788 -1.976 1.00 94.69 193 LEU A O 1
ATOM 1468 N N . VAL A 1 194 ? 2.228 -0.472 -0.940 1.00 93.44 194 VAL A N 1
ATOM 1469 C CA . VAL A 1 194 ? 2.785 -0.485 0.417 1.00 93.44 194 VAL A CA 1
ATOM 1470 C C . VAL A 1 194 ? 2.928 -1.947 0.858 1.00 93.44 194 VAL A C 1
ATOM 1472 O O . VAL A 1 194 ? 1.922 -2.664 0.926 1.00 93.44 194 VAL A O 1
ATOM 1475 N N . PRO A 1 195 ? 4.155 -2.433 1.121 1.00 85.19 195 PRO A N 1
ATOM 1476 C CA . PRO A 1 195 ? 4.379 -3.810 1.532 1.00 85.19 195 PRO A CA 1
ATOM 1477 C C . PRO A 1 195 ? 3.963 -4.027 2.990 1.00 85.19 195 PRO A C 1
ATOM 1479 O O . PRO A 1 195 ? 3.953 -3.105 3.806 1.00 85.19 195 PRO A O 1
ATOM 1482 N N . LYS A 1 196 ? 3.690 -5.287 3.341 1.00 82.50 196 LYS A N 1
ATOM 1483 C CA . LYS A 1 196 ? 3.383 -5.696 4.717 1.00 82.50 196 LYS A CA 1
ATOM 1484 C C . LYS A 1 196 ? 4.437 -5.179 5.712 1.00 82.50 196 LYS A C 1
ATOM 1486 O O . LYS A 1 196 ? 5.622 -5.469 5.561 1.00 82.50 196 LYS A O 1
ATOM 1491 N N . GLY A 1 197 ? 3.974 -4.488 6.755 1.00 78.38 197 GLY A N 1
ATOM 1492 C CA . GLY A 1 197 ? 4.802 -3.952 7.842 1.00 78.38 197 GLY A CA 1
ATOM 1493 C C . GLY A 1 197 ? 5.421 -2.577 7.571 1.00 78.38 197 GLY A C 1
ATOM 1494 O O . GLY A 1 197 ? 6.130 -2.066 8.433 1.00 78.38 197 GLY A O 1
ATOM 1495 N N . ALA A 1 198 ? 5.183 -1.978 6.400 1.00 85.56 198 ALA A N 1
ATOM 1496 C CA . ALA A 1 198 ? 5.509 -0.579 6.148 1.00 85.56 198 ALA A CA 1
ATOM 1497 C C . ALA A 1 198 ? 4.314 0.325 6.488 1.00 85.56 198 ALA A C 1
ATOM 1499 O O . ALA A 1 198 ? 3.165 -0.037 6.237 1.00 85.56 198 ALA A O 1
ATOM 1500 N N . SER A 1 199 ? 4.595 1.520 7.013 1.00 87.19 199 SER A N 1
ATOM 1501 C CA . SER A 1 199 ? 3.564 2.523 7.288 1.00 87.19 199 SER A CA 1
ATOM 1502 C C . SER A 1 199 ? 3.228 3.322 6.023 1.00 87.19 199 SER A C 1
ATOM 1504 O O . 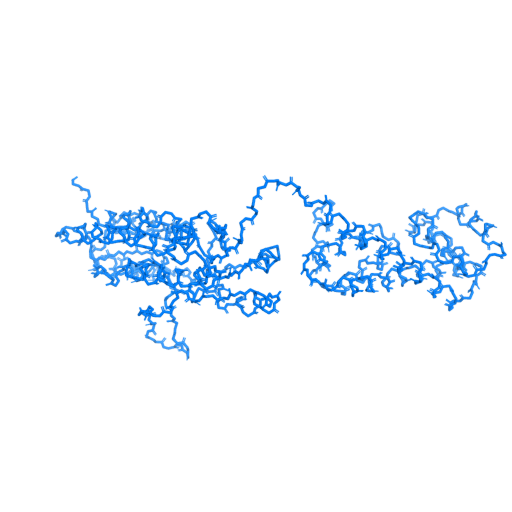SER A 1 199 ? 4.146 3.893 5.429 1.00 87.19 199 SER A O 1
ATOM 1506 N N . PRO A 1 200 ? 1.948 3.424 5.620 1.00 88.75 200 PRO A N 1
ATOM 1507 C CA . PRO A 1 200 ? 1.527 4.237 4.480 1.00 88.75 200 PRO A CA 1
ATOM 1508 C C . PRO A 1 200 ? 1.654 5.749 4.728 1.00 88.75 200 PRO A C 1
ATOM 1510 O O . PRO A 1 200 ? 1.634 6.520 3.773 1.00 88.75 200 PRO A O 1
ATOM 1513 N N . GLU A 1 201 ? 1.811 6.196 5.975 1.00 85.62 201 GLU A N 1
ATOM 1514 C CA . GLU A 1 201 ? 1.938 7.626 6.292 1.00 85.62 201 GLU A CA 1
ATOM 1515 C C . GLU A 1 201 ? 3.298 8.200 5.882 1.00 85.62 201 GLU A C 1
ATOM 1517 O O . GLU A 1 201 ? 3.414 9.371 5.526 1.00 85.62 201 GLU A O 1
ATOM 15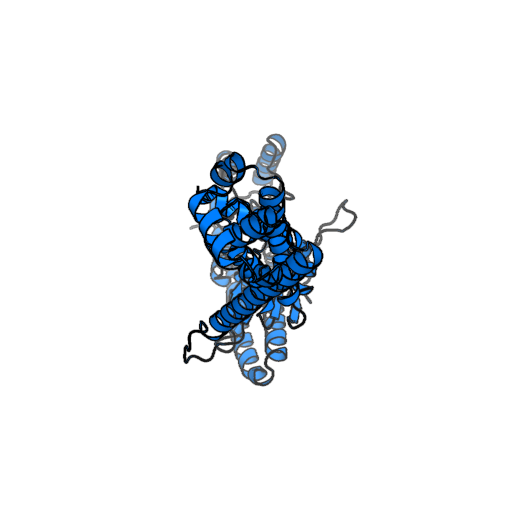22 N N . THR A 1 202 ? 4.339 7.366 5.904 1.00 83.50 202 THR A N 1
ATOM 1523 C CA . THR A 1 202 ? 5.726 7.764 5.615 1.00 83.50 202 THR A CA 1
ATOM 1524 C C . THR A 1 202 ? 6.331 6.992 4.449 1.00 83.50 202 THR A C 1
ATOM 1526 O O . THR A 1 202 ? 7.538 7.070 4.211 1.00 83.50 202 THR A O 1
ATOM 1529 N N . TYR A 1 203 ? 5.510 6.227 3.728 1.00 90.12 203 TYR A N 1
ATOM 1530 C CA . TYR A 1 203 ? 5.995 5.341 2.686 1.00 90.12 203 TYR A CA 1
ATOM 1531 C C . TYR A 1 203 ? 6.599 6.111 1.508 1.00 90.12 203 TYR A C 1
ATOM 1533 O O . TYR A 1 203 ? 5.992 7.033 0.964 1.00 90.12 203 TYR A O 1
ATOM 1541 N N . ASP A 1 204 ? 7.780 5.672 1.080 1.00 89.44 204 ASP A N 1
ATOM 1542 C CA . ASP A 1 204 ? 8.463 6.162 -0.112 1.00 89.44 204 ASP A CA 1
ATOM 1543 C C . ASP A 1 204 ? 8.615 4.998 -1.112 1.00 89.44 204 ASP A C 1
ATOM 1545 O O . ASP A 1 204 ? 9.395 4.067 -0.859 1.00 89.44 204 ASP A O 1
ATOM 1549 N N . PRO A 1 205 ? 7.830 4.978 -2.209 1.00 88.12 205 PRO A N 1
ATOM 1550 C CA . PRO A 1 205 ? 7.916 3.931 -3.218 1.00 88.12 205 PRO A CA 1
ATOM 1551 C C . PRO A 1 205 ? 9.301 3.867 -3.871 1.00 88.12 205 PRO A C 1
ATOM 1553 O O . PRO A 1 205 ? 9.844 4.855 -4.361 1.00 88.12 205 PRO A O 1
ATOM 1556 N N . THR A 1 206 ? 9.861 2.662 -3.975 1.00 86.88 206 THR A N 1
ATOM 1557 C CA . THR A 1 206 ? 11.156 2.472 -4.643 1.00 86.88 206 THR A CA 1
ATOM 1558 C C . THR A 1 206 ? 11.054 2.706 -6.157 1.00 86.88 206 THR A C 1
ATOM 1560 O O . THR A 1 206 ? 10.008 2.424 -6.748 1.00 86.88 206 THR A O 1
ATOM 1563 N N . PRO A 1 207 ? 12.149 3.082 -6.851 1.00 81.81 207 PRO A N 1
ATOM 1564 C CA . PRO A 1 207 ? 12.143 3.217 -8.311 1.00 81.81 207 PRO A CA 1
ATOM 1565 C C . PRO A 1 207 ? 11.641 1.972 -9.052 1.00 81.81 207 PRO A C 1
ATOM 1567 O O . PRO A 1 207 ? 10.974 2.084 -10.075 1.00 81.81 207 PRO A O 1
ATOM 1570 N N . ARG A 1 208 ? 11.905 0.774 -8.514 1.00 82.81 208 ARG A N 1
ATOM 1571 C CA . ARG A 1 208 ? 11.385 -0.481 -9.071 1.00 82.81 208 ARG A CA 1
ATOM 1572 C C . ARG A 1 208 ? 9.858 -0.545 -9.007 1.00 82.81 208 ARG A C 1
ATOM 1574 O O . ARG A 1 208 ? 9.236 -0.928 -9.987 1.00 82.81 208 ARG A O 1
ATOM 1581 N N . GLN A 1 209 ? 9.259 -0.135 -7.893 1.00 87.44 209 GLN A N 1
ATOM 1582 C CA . GLN A 1 209 ? 7.802 -0.107 -7.751 1.00 87.44 209 GLN A CA 1
ATOM 1583 C C . GLN A 1 209 ? 7.148 0.933 -8.656 1.00 87.44 209 GLN A C 1
ATOM 1585 O O . GLN A 1 209 ? 6.038 0.703 -9.117 1.00 87.44 209 GLN A O 1
ATOM 1590 N N . LEU A 1 210 ? 7.834 2.038 -8.963 1.00 86.38 210 LEU A N 1
ATOM 1591 C CA . LEU A 1 210 ? 7.367 2.999 -9.968 1.00 86.38 210 LEU A CA 1
ATOM 1592 C C . LEU A 1 210 ? 7.268 2.353 -11.355 1.00 86.38 210 LEU A C 1
ATOM 1594 O O . LEU A 1 210 ? 6.279 2.537 -12.063 1.00 86.38 210 LEU A O 1
ATOM 1598 N N . VAL A 1 211 ? 8.283 1.568 -11.727 1.00 83.56 211 VAL A N 1
ATOM 1599 C CA . VAL A 1 211 ? 8.302 0.819 -12.991 1.00 83.56 211 VAL A CA 1
ATOM 1600 C C . VAL A 1 211 ? 7.213 -0.257 -12.999 1.00 83.56 211 VAL A C 1
ATOM 1602 O O . VAL A 1 211 ? 6.454 -0.346 -13.963 1.00 83.56 211 VAL A O 1
ATOM 1605 N N . ASP A 1 212 ? 7.082 -1.026 -11.915 1.00 88.19 212 ASP A N 1
ATOM 1606 C CA . ASP A 1 212 ? 6.058 -2.070 -11.783 1.00 88.19 212 ASP A CA 1
ATOM 1607 C C . ASP A 1 212 ? 4.629 -1.477 -11.824 1.00 88.19 212 ASP A C 1
ATOM 1609 O O . ASP A 1 212 ? 3.730 -2.041 -12.457 1.00 88.19 212 ASP A O 1
ATOM 1613 N N . LEU A 1 213 ? 4.421 -0.308 -11.206 1.00 91.00 213 LEU A N 1
ATOM 1614 C CA . LEU A 1 213 ? 3.160 0.435 -11.249 1.00 91.00 213 LEU A CA 1
ATOM 1615 C C . LEU A 1 213 ? 2.846 0.923 -12.666 1.00 91.00 213 LEU A C 1
ATOM 1617 O O . LEU A 1 213 ? 1.720 0.753 -13.121 1.00 91.00 213 LEU A O 1
ATOM 1621 N N . SER A 1 214 ? 3.831 1.475 -13.379 1.00 88.62 214 SER A N 1
ATOM 1622 C CA . SER A 1 214 ? 3.667 1.928 -14.770 1.00 88.62 214 SER A CA 1
ATOM 1623 C C . SER A 1 214 ? 3.280 0.781 -15.717 1.00 88.62 214 SER A C 1
ATOM 1625 O O . SER A 1 214 ? 2.536 0.982 -16.673 1.00 88.62 214 SER A O 1
ATOM 1627 N N . GLY A 1 215 ? 3.707 -0.451 -15.415 1.00 90.25 215 GLY A N 1
ATOM 1628 C CA . GLY A 1 215 ? 3.281 -1.661 -16.126 1.00 90.25 215 GLY A CA 1
ATOM 1629 C C . GLY A 1 215 ? 1.890 -2.195 -15.744 1.00 90.25 215 GLY A C 1
ATOM 1630 O O . GLY A 1 215 ? 1.427 -3.171 -16.341 1.00 90.25 215 GLY A O 1
ATOM 1631 N N . SER A 1 216 ? 1.219 -1.608 -14.749 1.00 95.19 216 SER A N 1
ATOM 1632 C CA . SER A 1 216 ? -0.124 -2.017 -14.322 1.00 95.19 216 SER A CA 1
ATOM 1633 C C . SER A 1 216 ? -1.213 -1.382 -15.184 1.00 95.19 216 SER A C 1
ATOM 1635 O O . SER A 1 216 ? -1.087 -0.264 -15.668 1.00 95.19 216 SER A O 1
ATOM 1637 N N . ARG A 1 217 ? -2.344 -2.079 -15.336 1.00 95.50 217 ARG A N 1
ATOM 1638 C CA . ARG A 1 217 ? -3.531 -1.548 -16.031 1.00 95.50 217 ARG A CA 1
ATOM 1639 C C . ARG A 1 217 ? -4.200 -0.426 -15.253 1.00 95.50 217 ARG A C 1
ATOM 1641 O O . ARG A 1 217 ? -4.785 0.475 -15.847 1.00 95.50 217 ARG A O 1
ATOM 1648 N N . ALA A 1 218 ? -4.162 -0.533 -13.929 1.00 97.56 218 ALA A N 1
ATOM 1649 C CA . ALA A 1 218 ? -4.752 0.451 -13.053 1.00 97.56 218 ALA A CA 1
ATOM 1650 C C . ALA A 1 218 ? -4.076 0.506 -11.688 1.00 97.56 218 ALA A C 1
ATOM 1652 O O . ALA A 1 218 ? -3.509 -0.487 -11.221 1.00 97.56 218 ALA A O 1
ATOM 1653 N N . TRP A 1 219 ? -4.224 1.664 -11.053 1.00 97.75 219 TRP A N 1
ATOM 1654 C CA . TRP A 1 219 ? -3.952 1.895 -9.648 1.00 97.75 219 TRP A CA 1
ATOM 1655 C C . TRP A 1 219 ? -5.249 2.238 -8.915 1.00 97.75 219 TRP A C 1
ATOM 1657 O O . TRP A 1 219 ? -5.912 3.226 -9.228 1.00 97.75 219 TRP A O 1
ATOM 1667 N N . LEU A 1 220 ? -5.619 1.408 -7.945 1.00 98.38 220 LEU A N 1
ATOM 1668 C CA . LEU A 1 220 ? -6.767 1.622 -7.071 1.00 98.38 220 LEU A CA 1
ATOM 1669 C C . LEU A 1 220 ? -6.256 2.192 -5.748 1.00 98.38 220 LEU A C 1
ATOM 1671 O O . LEU A 1 220 ? -5.688 1.469 -4.921 1.00 98.38 220 LEU A O 1
ATOM 1675 N N . ARG A 1 221 ? -6.432 3.502 -5.582 1.00 96.69 221 ARG A N 1
ATOM 1676 C CA . ARG A 1 221 ? -5.964 4.252 -4.416 1.00 96.69 221 ARG A CA 1
ATOM 1677 C C . ARG A 1 221 ? -7.063 4.384 -3.365 1.00 96.69 221 ARG A C 1
ATOM 1679 O O . ARG A 1 221 ? -8.248 4.335 -3.691 1.00 96.69 221 ARG A O 1
ATOM 1686 N N . THR A 1 222 ? -6.680 4.568 -2.108 1.00 95.12 222 THR A N 1
ATOM 1687 C CA . THR A 1 222 ? -7.623 4.825 -1.008 1.00 95.12 222 THR A CA 1
ATOM 1688 C C . THR A 1 222 ? -8.108 6.266 -0.952 1.00 95.12 222 THR A C 1
ATOM 1690 O O . THR A 1 222 ? -9.158 6.503 -0.374 1.00 95.12 222 THR A O 1
ATOM 1693 N N . GLY A 1 223 ? -7.363 7.206 -1.534 1.00 92.62 223 GLY A N 1
ATOM 1694 C CA . GLY A 1 223 ? -7.714 8.616 -1.651 1.00 92.62 223 GLY A CA 1
ATOM 1695 C C . GLY A 1 223 ? -6.772 9.505 -0.849 1.00 92.62 223 GLY A C 1
ATOM 1696 O O . GLY A 1 223 ? -6.067 10.321 -1.435 1.00 92.62 223 GLY A O 1
ATOM 1697 N N . TYR A 1 224 ? -6.739 9.344 0.476 1.00 93.06 224 TYR A N 1
ATOM 1698 C CA . TYR A 1 224 ? -6.187 10.348 1.399 1.00 93.06 224 TYR A CA 1
ATOM 1699 C C . TYR A 1 224 ? -4.953 9.909 2.196 1.00 93.06 224 TYR A C 1
ATOM 1701 O O . TYR A 1 224 ? -4.504 10.670 3.049 1.00 93.06 224 TYR A O 1
ATOM 1709 N N . LEU A 1 225 ? -4.382 8.726 1.939 1.00 92.12 225 LEU A N 1
ATOM 1710 C CA . LEU A 1 225 ? -3.175 8.298 2.661 1.00 92.12 225 LEU A CA 1
ATOM 1711 C C . LEU A 1 225 ? -2.007 9.253 2.407 1.00 92.12 225 LEU A C 1
ATOM 1713 O O . LEU A 1 225 ? -1.839 9.737 1.284 1.00 92.12 225 LEU A O 1
ATOM 1717 N N . GLY A 1 226 ? -1.162 9.464 3.422 1.00 88.25 226 GLY A N 1
ATOM 1718 C CA . GLY A 1 226 ? -0.028 10.387 3.344 1.00 88.25 226 GLY A CA 1
ATOM 1719 C C . GLY A 1 226 ? 0.843 10.168 2.104 1.00 88.25 226 GLY A C 1
ATOM 1720 O O . GLY A 1 226 ? 1.075 11.105 1.336 1.00 88.25 226 GLY A O 1
ATOM 1721 N N . PHE A 1 227 ? 1.252 8.922 1.828 1.00 90.81 227 PHE A N 1
ATOM 1722 C CA . PHE A 1 227 ? 2.052 8.645 0.633 1.00 90.81 227 PHE A CA 1
ATOM 1723 C C . PHE A 1 227 ? 1.288 8.909 -0.674 1.00 90.81 227 PHE A C 1
ATOM 1725 O O . PHE A 1 227 ? 1.897 9.354 -1.643 1.00 90.81 227 PHE A O 1
ATOM 1732 N N . GLU A 1 228 ? -0.025 8.659 -0.733 1.00 93.56 228 GLU A N 1
ATOM 1733 C CA . GLU A 1 228 ? -0.819 8.902 -1.944 1.00 93.56 228 GLU A CA 1
ATOM 1734 C C . GLU A 1 228 ? -0.853 10.392 -2.261 1.00 93.56 228 GLU A C 1
ATOM 1736 O O . GLU A 1 228 ? -0.652 10.776 -3.409 1.00 93.56 228 GLU A O 1
ATOM 1741 N N . GLN A 1 229 ? -1.036 11.231 -1.241 1.00 89.56 229 GLN A N 1
ATOM 1742 C CA . GLN A 1 229 ? -1.058 12.686 -1.383 1.00 89.56 229 GLN A CA 1
ATOM 1743 C C . GLN A 1 229 ? 0.292 13.235 -1.860 1.00 89.56 229 GLN A C 1
ATOM 1745 O O . GLN A 1 229 ? 0.341 14.116 -2.713 1.00 89.56 229 GLN A O 1
ATOM 1750 N N . VAL A 1 230 ? 1.397 12.680 -1.355 1.00 88.06 230 VAL A N 1
ATOM 1751 C CA . VAL A 1 230 ? 2.752 13.117 -1.723 1.00 88.06 230 VAL A CA 1
ATOM 1752 C C . VAL A 1 230 ? 3.169 12.606 -3.104 1.00 88.06 230 VAL A C 1
ATOM 1754 O O . VAL A 1 230 ? 3.844 13.313 -3.856 1.00 88.06 230 VAL A O 1
ATOM 1757 N N . TRP A 1 231 ? 2.802 11.369 -3.444 1.00 87.88 231 TRP A N 1
ATOM 1758 C CA . TRP A 1 231 ? 3.350 10.679 -4.608 1.00 87.88 231 TRP A CA 1
ATOM 1759 C C . TRP A 1 231 ? 2.412 10.610 -5.809 1.00 87.88 231 TRP A C 1
ATOM 1761 O O . TRP A 1 231 ? 2.921 10.401 -6.907 1.00 87.88 231 TRP A O 1
ATOM 1771 N N . ALA A 1 232 ? 1.097 10.819 -5.676 1.00 87.12 232 ALA A N 1
ATOM 1772 C CA . ALA A 1 232 ? 0.146 10.592 -6.772 1.00 87.12 232 ALA A CA 1
ATOM 1773 C C . ALA A 1 232 ? 0.529 11.303 -8.080 1.00 87.12 232 ALA A C 1
ATOM 1775 O O . ALA A 1 232 ? 0.507 10.674 -9.140 1.00 87.12 232 ALA A O 1
ATOM 1776 N N . GLU A 1 233 ? 0.943 12.573 -8.024 1.00 86.25 233 GLU A N 1
ATOM 1777 C CA . GLU A 1 233 ? 1.372 13.309 -9.223 1.00 86.25 233 GLU A CA 1
ATOM 1778 C C . GLU A 1 233 ? 2.599 12.664 -9.881 1.00 86.25 233 GLU A C 1
ATOM 1780 O O . GLU A 1 233 ? 2.640 12.478 -11.094 1.00 86.25 233 GLU A O 1
ATOM 1785 N N . ARG A 1 234 ? 3.593 12.251 -9.086 1.00 83.38 234 ARG A N 1
ATOM 1786 C CA . ARG A 1 234 ? 4.820 11.613 -9.593 1.00 83.38 234 ARG A CA 1
ATOM 1787 C C . ARG A 1 234 ? 4.566 10.204 -10.126 1.00 83.38 234 ARG A C 1
ATOM 1789 O O . ARG A 1 234 ? 5.151 9.832 -11.142 1.00 83.38 234 ARG A O 1
ATOM 1796 N N . LEU A 1 235 ? 3.705 9.441 -9.449 1.00 82.88 235 LEU A N 1
ATOM 1797 C CA . LEU A 1 235 ? 3.298 8.089 -9.842 1.00 82.88 235 LEU A CA 1
ATOM 1798 C C . LEU A 1 235 ? 2.563 8.096 -11.185 1.00 82.88 235 LEU A C 1
ATOM 1800 O O . LEU A 1 235 ? 2.739 7.182 -11.985 1.00 82.88 235 LEU A O 1
ATOM 1804 N N . THR A 1 236 ? 1.778 9.140 -11.450 1.00 84.25 236 THR A N 1
ATOM 1805 C CA . THR A 1 236 ? 0.969 9.249 -12.672 1.00 84.25 236 THR A CA 1
ATOM 1806 C C . THR A 1 236 ? 1.687 9.956 -13.819 1.00 84.25 236 THR A C 1
ATOM 1808 O O . THR A 1 236 ? 1.488 9.586 -14.974 1.00 84.25 236 THR A O 1
ATOM 1811 N N . ALA A 1 237 ? 2.590 10.904 -13.540 1.00 82.38 237 ALA A N 1
ATOM 1812 C CA . ALA A 1 237 ? 3.299 11.669 -14.572 1.00 82.38 237 ALA A CA 1
ATOM 1813 C C . ALA A 1 237 ? 4.095 10.801 -15.567 1.00 82.38 237 ALA A C 1
ATOM 1815 O O . ALA A 1 237 ? 4.244 11.177 -16.729 1.00 82.38 237 ALA A O 1
ATOM 1816 N N . ASN A 1 238 ? 4.599 9.644 -15.125 1.00 71.94 238 ASN A N 1
ATOM 1817 C CA . ASN A 1 238 ? 5.417 8.735 -15.939 1.00 71.94 238 ASN A CA 1
ATOM 1818 C C . ASN A 1 238 ? 4.674 7.452 -16.365 1.00 71.94 238 ASN A C 1
ATOM 1820 O O . ASN A 1 238 ? 5.308 6.498 -16.822 1.00 71.94 238 ASN A O 1
ATOM 1824 N N . ALA A 1 239 ? 3.348 7.409 -16.211 1.00 84.38 239 ALA A N 1
ATOM 1825 C CA . ALA A 1 239 ? 2.521 6.244 -16.518 1.00 84.38 239 ALA A CA 1
ATOM 1826 C C . ALA A 1 239 ? 1.244 6.663 -17.280 1.00 84.38 239 ALA A C 1
ATOM 1828 O O . ALA A 1 239 ? 0.151 6.620 -16.723 1.00 84.38 239 ALA A O 1
ATOM 1829 N N . PRO A 1 240 ? 1.356 7.098 -18.553 1.00 79.94 240 PRO A N 1
ATOM 1830 C CA . PRO A 1 240 ? 0.231 7.677 -19.298 1.00 79.94 240 PRO A CA 1
ATOM 1831 C C . PRO A 1 240 ? -0.914 6.688 -19.566 1.00 79.94 240 PRO A C 1
ATOM 1833 O O . PRO A 1 240 ? -2.056 7.111 -19.721 1.00 79.94 240 PRO A O 1
ATOM 1836 N N . ASP A 1 241 ? -0.617 5.388 -19.601 1.00 86.75 241 ASP A N 1
ATOM 1837 C CA . ASP A 1 241 ? -1.606 4.327 -19.825 1.00 86.75 241 ASP A CA 1
ATOM 1838 C C . ASP A 1 241 ? -2.227 3.796 -18.515 1.00 86.75 241 ASP A C 1
ATOM 1840 O O . ASP A 1 241 ? -3.156 2.984 -18.550 1.00 86.75 241 ASP A O 1
ATOM 1844 N N . LEU A 1 242 ? -1.730 4.244 -17.354 1.00 93.00 242 LEU A N 1
ATOM 1845 C CA . LEU A 1 242 ? -2.213 3.817 -16.043 1.00 93.00 242 LEU A CA 1
ATOM 1846 C C . LEU A 1 242 ? -3.531 4.518 -15.710 1.00 93.00 242 LEU A C 1
ATOM 1848 O O . LEU A 1 242 ? -3.583 5.735 -15.532 1.00 93.00 242 LEU A O 1
ATOM 1852 N N . GLN A 1 243 ? -4.600 3.741 -15.544 1.00 95.50 243 GLN A N 1
ATOM 1853 C CA . GLN A 1 243 ? -5.867 4.277 -15.048 1.00 95.50 243 GLN A CA 1
ATOM 1854 C C . GLN A 1 243 ? -5.853 4.366 -13.522 1.00 95.50 243 GLN A C 1
ATOM 1856 O O . GLN A 1 243 ? -5.544 3.390 -12.843 1.00 95.50 243 GLN A O 1
ATOM 1861 N N . VAL A 1 244 ? -6.227 5.514 -12.964 1.00 96.19 244 VAL A N 1
ATOM 1862 C CA . VAL A 1 244 ? -6.302 5.701 -11.509 1.00 96.19 244 VAL A CA 1
ATOM 1863 C C . VAL A 1 244 ? -7.758 5.746 -11.072 1.00 96.19 244 VAL A C 1
ATOM 1865 O O . VAL A 1 244 ? -8.557 6.481 -11.649 1.00 96.19 244 VAL A O 1
ATOM 1868 N N . PHE A 1 245 ? -8.094 4.965 -10.047 1.00 97.56 245 PHE A N 1
ATOM 1869 C CA . PHE A 1 245 ? -9.423 4.923 -9.444 1.00 97.56 245 PHE A CA 1
ATOM 1870 C C . PHE A 1 245 ? -9.325 5.267 -7.963 1.00 97.56 245 PHE A C 1
ATOM 1872 O O . PHE A 1 245 ? -8.525 4.670 -7.242 1.00 97.56 245 PHE A O 1
ATOM 1879 N N . ASP A 1 246 ? -10.146 6.214 -7.519 1.00 97.31 246 ASP A N 1
ATOM 1880 C CA . ASP A 1 246 ? -10.211 6.638 -6.127 1.00 97.31 246 ASP A CA 1
ATOM 1881 C C . ASP A 1 246 ? -11.337 5.906 -5.394 1.00 97.31 246 ASP A C 1
ATOM 1883 O O . ASP A 1 246 ? -12.517 6.090 -5.686 1.00 97.31 246 ASP A O 1
ATOM 1887 N N . LEU A 1 247 ? -10.970 5.042 -4.449 1.00 98.19 247 LEU A N 1
ATOM 1888 C CA . LEU A 1 247 ? -11.934 4.247 -3.694 1.00 98.19 247 LEU A CA 1
ATOM 1889 C C . LEU A 1 247 ? -12.580 5.019 -2.534 1.00 98.19 247 LEU A C 1
ATOM 1891 O O . LEU A 1 247 ? -13.472 4.469 -1.889 1.00 98.19 247 LEU A O 1
ATOM 1895 N N . SER A 1 248 ? -12.168 6.267 -2.270 1.00 96.19 248 SER A N 1
ATOM 1896 C CA . SER A 1 248 ? -12.850 7.136 -1.301 1.00 96.19 248 SER A CA 1
ATOM 1897 C C . SER A 1 248 ? -14.109 7.804 -1.851 1.00 96.19 248 SER A C 1
ATOM 1899 O O . SER A 1 248 ? -14.880 8.386 -1.084 1.00 96.19 248 SER A O 1
ATOM 1901 N N . GLU A 1 249 ? -14.353 7.727 -3.162 1.00 95.12 249 GLU A N 1
ATOM 1902 C CA . GLU A 1 249 ? -15.529 8.336 -3.776 1.00 95.12 249 GLU A CA 1
ATOM 1903 C C . GLU A 1 249 ? -16.831 7.793 -3.163 1.00 95.12 249 GLU A C 1
ATOM 1905 O O . GLU A 1 249 ? -17.086 6.589 -3.118 1.00 95.12 249 GLU A O 1
ATOM 1910 N N . GLY A 1 250 ? -17.679 8.709 -2.687 1.00 94.25 250 GLY A N 1
ATOM 1911 C CA . GLY A 1 250 ? -18.960 8.384 -2.055 1.00 94.25 250 GLY A CA 1
ATOM 1912 C C . GLY A 1 250 ? -18.876 8.000 -0.574 1.00 94.25 250 GLY A C 1
ATOM 1913 O O . GLY A 1 250 ? -19.923 7.800 0.041 1.00 94.25 250 GLY A O 1
ATOM 1914 N N . ILE A 1 251 ? -17.677 7.928 0.014 1.00 97.19 251 ILE A N 1
ATOM 1915 C CA . ILE A 1 251 ? -17.511 7.741 1.459 1.00 97.19 251 ILE A CA 1
ATOM 1916 C C . ILE A 1 251 ? -17.854 9.046 2.187 1.00 97.19 251 ILE A C 1
ATOM 1918 O O . ILE A 1 251 ? -17.389 10.124 1.819 1.00 97.19 251 ILE A O 1
ATOM 1922 N N . ASP A 1 252 ? -18.647 8.944 3.255 1.00 96.00 252 ASP A N 1
ATOM 1923 C CA . ASP A 1 252 ? -18.824 10.040 4.208 1.00 96.00 252 ASP A CA 1
ATOM 1924 C C . ASP A 1 252 ? -17.546 10.182 5.045 1.00 96.00 252 ASP A C 1
ATOM 1926 O O . ASP A 1 252 ? -17.276 9.366 5.930 1.00 96.00 252 ASP A O 1
ATOM 1930 N N . LEU A 1 253 ? -16.710 11.157 4.692 1.00 95.50 253 LEU A N 1
ATOM 1931 C CA . LEU A 1 253 ? -15.363 11.317 5.235 1.00 95.50 253 LEU A CA 1
ATOM 1932 C C . LEU A 1 253 ? -15.372 12.000 6.608 1.00 95.50 253 LEU A C 1
ATOM 1934 O O . LEU A 1 253 ? -15.986 13.054 6.788 1.00 95.50 253 LEU A O 1
ATOM 1938 N N . ILE A 1 254 ? -14.596 11.463 7.552 1.00 93.56 254 ILE A N 1
ATOM 1939 C CA . ILE A 1 254 ? -14.307 12.144 8.819 1.00 93.56 254 ILE A CA 1
ATOM 1940 C C . ILE A 1 254 ? -13.280 13.252 8.543 1.00 93.56 254 ILE A C 1
ATOM 1942 O O . ILE A 1 254 ? -12.217 13.006 7.974 1.00 93.56 254 ILE A O 1
ATOM 1946 N N . ARG A 1 255 ? -13.606 14.485 8.944 1.00 89.50 255 ARG A N 1
ATOM 1947 C CA . ARG A 1 255 ? -12.760 15.675 8.767 1.00 89.50 255 ARG A CA 1
ATOM 1948 C C . ARG A 1 255 ? -12.405 16.281 10.116 1.00 89.50 255 ARG A C 1
ATOM 1950 O O . ARG A 1 255 ? -13.291 16.500 10.948 1.00 89.50 255 ARG A O 1
ATOM 1957 N N . GLU A 1 256 ? -11.136 16.609 10.311 1.00 70.81 256 GLU A N 1
ATOM 1958 C CA . GLU A 1 256 ? -10.698 17.319 11.510 1.00 70.81 256 GLU A CA 1
ATOM 1959 C C . GLU A 1 256 ? -11.300 18.733 11.561 1.00 70.81 256 GLU A C 1
ATOM 1961 O O . GLU A 1 256 ? -11.255 19.491 10.592 1.00 70.81 256 GLU A O 1
ATOM 1966 N N . HIS A 1 257 ? -11.874 19.103 12.708 1.00 43.09 257 HIS A N 1
ATOM 1967 C CA . HIS A 1 257 ? -12.350 20.460 12.976 1.00 43.09 257 HIS A CA 1
ATOM 1968 C C . HIS A 1 257 ? -11.290 21.218 13.803 1.00 43.09 257 HIS A C 1
ATOM 1970 O O . HIS A 1 257 ? -11.292 21.111 15.028 1.00 43.09 257 HIS A O 1
ATOM 1976 N N . GLY A 1 258 ? -10.399 21.997 13.164 1.00 37.34 258 GLY A N 1
ATOM 1977 C CA . GLY A 1 258 ? -9.556 22.988 13.868 1.00 37.34 258 GLY A CA 1
ATOM 1978 C C . GLY A 1 258 ? -8.202 23.384 13.235 1.00 37.34 258 GLY A C 1
ATOM 1979 O O . GLY A 1 258 ? -7.386 22.540 12.901 1.00 37.34 258 GLY A O 1
ATOM 1980 N N . HIS A 1 259 ? -7.965 24.705 13.153 1.00 29.70 259 HIS A N 1
ATOM 1981 C CA . HIS A 1 259 ? -6.697 25.474 13.075 1.00 29.70 259 HIS A CA 1
ATOM 1982 C C . HIS A 1 259 ? -5.584 25.168 12.047 1.00 29.70 259 HIS A C 1
ATOM 1984 O O . HIS A 1 259 ? -4.546 25.830 12.107 1.00 29.70 259 HIS A O 1
ATOM 1990 N N . HIS A 1 260 ? -5.790 24.306 11.052 1.00 34.66 260 HIS A N 1
ATOM 1991 C CA . HIS A 1 260 ? -4.931 24.260 9.859 1.00 34.66 260 HIS A CA 1
ATOM 1992 C C . HIS A 1 260 ? -5.689 24.765 8.614 1.00 34.66 260 HIS A C 1
ATOM 1994 O O . HIS A 1 260 ? -6.884 24.495 8.502 1.00 34.66 260 HIS A O 1
ATOM 2000 N N . PRO A 1 261 ? -5.052 25.526 7.693 1.00 34.28 261 PRO A N 1
ATOM 2001 C CA . PRO A 1 261 ? -5.732 26.134 6.536 1.00 34.28 261 PRO A CA 1
ATOM 2002 C C . PRO A 1 261 ? -6.377 25.126 5.571 1.00 34.28 261 PRO A C 1
ATOM 2004 O O . PRO A 1 261 ? -7.213 25.513 4.761 1.00 34.28 261 PRO A O 1
ATOM 2007 N N . GLU A 1 262 ? -6.034 23.844 5.693 1.00 42.09 262 GLU A N 1
ATOM 2008 C CA . GLU A 1 262 ? -6.628 22.725 4.968 1.00 42.09 262 GLU A CA 1
ATOM 2009 C C . GLU A 1 262 ? -6.980 21.642 5.997 1.00 42.09 262 GLU A C 1
ATOM 2011 O O . GLU A 1 262 ? -6.099 20.961 6.514 1.00 42.09 262 GLU A O 1
ATOM 2016 N N . GLY A 1 263 ? -8.252 21.542 6.395 1.00 52.69 263 GLY A N 1
ATOM 2017 C CA . GLY A 1 263 ? -8.690 20.540 7.374 1.00 52.69 263 GLY A CA 1
ATOM 2018 C C . GLY A 1 263 ? -8.396 19.122 6.875 1.00 52.69 263 GLY A C 1
ATOM 2019 O O . GLY A 1 263 ? -8.873 18.741 5.804 1.00 52.69 263 GLY A O 1
ATOM 2020 N N . GLY A 1 264 ? -7.613 18.359 7.643 1.00 79.25 264 GLY A N 1
ATOM 2021 C CA . GLY A 1 264 ? -7.194 17.003 7.292 1.00 79.25 264 GLY A CA 1
ATOM 2022 C C . GLY A 1 264 ? -8.371 16.030 7.215 1.00 79.25 264 GLY A C 1
ATOM 2023 O O . GLY A 1 264 ? -9.293 16.070 8.036 1.00 79.25 264 GLY A O 1
ATOM 2024 N N . VAL A 1 265 ? -8.350 15.163 6.202 1.00 89.69 265 VAL A N 1
ATOM 2025 C CA . VAL A 1 265 ? -9.267 14.025 6.075 1.00 89.69 265 VAL A CA 1
ATOM 2026 C C . VAL A 1 265 ? -8.634 12.833 6.777 1.00 89.69 265 VAL A C 1
ATOM 2028 O O . VAL A 1 265 ? -7.481 12.517 6.511 1.00 89.69 265 VAL A O 1
ATOM 2031 N N . GLU A 1 266 ? -9.391 12.157 7.634 1.00 91.50 266 GLU A N 1
ATOM 2032 C CA . GLU A 1 266 ? -8.994 10.881 8.233 1.00 91.50 266 GLU A CA 1
ATOM 2033 C C . GLU A 1 266 ? -8.874 9.803 7.134 1.00 91.50 266 GLU A C 1
ATOM 2035 O O . GLU A 1 266 ? -9.898 9.453 6.523 1.00 91.50 266 GLU A O 1
ATOM 2040 N N . PRO A 1 267 ? -7.662 9.284 6.842 1.00 93.75 267 PRO A N 1
ATOM 2041 C CA . PRO A 1 267 ? -7.434 8.462 5.657 1.00 93.75 267 PRO A CA 1
ATOM 2042 C C . PRO A 1 267 ? -7.794 6.983 5.831 1.00 93.75 267 PRO A C 1
ATOM 2044 O O . PRO A 1 267 ? -7.892 6.266 4.833 1.00 93.75 267 PRO A O 1
ATOM 2047 N N . HIS A 1 268 ? -8.031 6.504 7.058 1.00 95.75 268 HIS A N 1
ATOM 2048 C CA . HIS A 1 268 ? -8.191 5.076 7.368 1.00 95.75 268 HIS A CA 1
ATOM 2049 C C . HIS A 1 268 ? -9.583 4.504 7.027 1.00 95.75 268 HIS A C 1
ATOM 2051 O O . HIS A 1 268 ? -10.207 3.787 7.816 1.00 95.75 268 HIS A O 1
ATOM 2057 N N . VAL A 1 269 ? -10.093 4.830 5.837 1.00 97.19 269 VAL A N 1
ATOM 2058 C CA . VAL A 1 269 ? -11.480 4.590 5.403 1.00 97.19 269 VAL A CA 1
ATOM 2059 C C . VAL A 1 269 ? -11.883 3.117 5.380 1.00 97.19 269 VAL A C 1
ATOM 2061 O O . VAL A 1 269 ? -13.058 2.816 5.567 1.00 97.19 269 VAL A O 1
ATOM 2064 N N . TRP A 1 270 ? -10.939 2.194 5.187 1.00 97.69 270 TRP A N 1
ATOM 2065 C CA . TRP A 1 270 ? -11.227 0.762 5.060 1.00 97.69 270 TRP A CA 1
ATOM 2066 C C . TRP A 1 270 ? -11.602 0.100 6.388 1.00 97.69 270 TRP A C 1
ATOM 2068 O O . TRP A 1 270 ? -12.214 -0.962 6.369 1.00 97.69 270 TRP A O 1
ATOM 2078 N N . ASN A 1 271 ? -11.310 0.711 7.541 1.00 97.25 271 ASN A N 1
ATOM 2079 C CA . ASN A 1 271 ? -11.657 0.168 8.863 1.00 97.25 271 ASN A CA 1
ATOM 2080 C C . ASN A 1 271 ? -13.145 0.362 9.218 1.00 97.25 271 ASN A C 1
ATOM 2082 O O . ASN A 1 271 ? -13.508 0.591 10.365 1.00 97.25 271 ASN A O 1
ATOM 2086 N N . SER A 1 272 ? -14.029 0.296 8.226 1.00 98.44 272 SER A N 1
ATOM 2087 C CA . SER A 1 272 ? -15.479 0.396 8.363 1.00 98.44 272 SER A CA 1
ATOM 2088 C C . SER A 1 272 ? -16.125 -0.574 7.387 1.00 98.44 272 SER A C 1
ATOM 2090 O O . SER A 1 272 ? -15.772 -0.606 6.210 1.00 98.44 272 SER A O 1
ATOM 2092 N N . ALA A 1 273 ? -17.092 -1.364 7.857 1.00 98.38 273 ALA A N 1
ATOM 2093 C CA . ALA A 1 273 ? -17.813 -2.289 6.989 1.00 98.38 273 ALA A CA 1
ATOM 2094 C C . ALA A 1 273 ? -18.692 -1.552 5.963 1.00 98.38 273 ALA A C 1
ATOM 2096 O O . ALA A 1 273 ? -18.796 -1.979 4.811 1.00 98.38 273 ALA A O 1
ATOM 2097 N N . LEU A 1 274 ? -19.270 -0.409 6.354 1.00 97.75 274 LEU A N 1
ATOM 2098 C CA . LEU A 1 274 ? -20.019 0.459 5.447 1.00 97.75 274 LEU A CA 1
ATOM 2099 C C . LEU A 1 274 ? -19.118 0.969 4.316 1.00 97.75 274 LEU A C 1
ATOM 2101 O O . LEU A 1 274 ? -19.448 0.818 3.138 1.00 97.75 274 LEU A O 1
ATOM 2105 N N . ASN A 1 275 ? -17.955 1.510 4.671 1.00 98.56 275 ASN A N 1
ATOM 2106 C CA . ASN A 1 275 ? -16.984 2.014 3.711 1.00 98.56 275 ASN A CA 1
ATOM 2107 C C . ASN A 1 275 ? -16.405 0.886 2.851 1.00 98.56 275 ASN A C 1
ATOM 2109 O O . ASN A 1 275 ? -16.330 1.033 1.637 1.00 98.56 275 ASN A O 1
ATOM 2113 N N . ALA A 1 276 ? -16.073 -0.271 3.433 1.00 98.56 276 ALA A N 1
ATOM 2114 C CA . ALA A 1 276 ? -15.582 -1.432 2.691 1.00 98.56 276 ALA A CA 1
ATOM 2115 C C . ALA A 1 276 ? -16.579 -1.887 1.611 1.00 98.56 276 ALA A C 1
ATOM 2117 O O . ALA A 1 276 ? -16.167 -2.271 0.515 1.00 98.56 276 ALA A O 1
ATOM 2118 N N . ARG A 1 277 ? -17.893 -1.790 1.867 1.00 98.31 277 ARG A N 1
ATOM 2119 C CA . ARG A 1 277 ? -18.929 -2.065 0.859 1.00 98.31 277 ARG A CA 1
ATOM 2120 C C . ARG A 1 277 ? -18.909 -1.045 -0.286 1.00 98.31 277 ARG A C 1
ATOM 2122 O O . ARG A 1 277 ? -19.051 -1.443 -1.445 1.00 98.31 277 ARG A O 1
ATOM 2129 N N . LEU A 1 278 ? -18.735 0.242 0.019 1.00 98.44 278 LEU A N 1
ATOM 2130 C CA . LEU A 1 278 ? -18.599 1.301 -0.991 1.00 98.44 278 LEU A CA 1
ATOM 2131 C C . LEU A 1 278 ? -17.331 1.099 -1.829 1.00 98.44 278 LEU A C 1
ATOM 2133 O O . LEU A 1 278 ? -17.408 1.074 -3.057 1.00 98.44 278 LEU A O 1
ATOM 2137 N N . MET A 1 279 ? -16.198 0.827 -1.176 1.00 98.75 279 MET A N 1
ATOM 2138 C CA . MET A 1 279 ? -14.927 0.509 -1.829 1.00 98.75 279 MET A CA 1
ATOM 2139 C C . MET A 1 279 ? -15.055 -0.724 -2.729 1.00 98.75 279 MET A C 1
ATOM 2141 O O . MET A 1 279 ? -14.614 -0.688 -3.872 1.00 98.75 279 MET A O 1
ATOM 2145 N N . ALA A 1 280 ? -15.719 -1.793 -2.274 1.00 98.69 280 ALA A N 1
ATOM 2146 C CA . ALA A 1 280 ? -16.006 -2.972 -3.096 1.00 98.69 280 ALA A CA 1
ATOM 2147 C C . ALA A 1 280 ? -16.844 -2.628 -4.342 1.00 98.69 280 ALA A C 1
ATOM 2149 O O . ALA A 1 280 ? -16.621 -3.187 -5.421 1.00 98.69 280 ALA A O 1
ATOM 2150 N N . GLY A 1 281 ? -17.779 -1.681 -4.222 1.00 98.56 281 GLY A N 1
ATOM 2151 C CA . GLY A 1 281 ? -18.543 -1.151 -5.350 1.00 98.56 281 GLY A CA 1
ATOM 2152 C C . GLY A 1 281 ? -17.651 -0.398 -6.339 1.00 98.56 281 GLY A C 1
ATOM 2153 O O . GLY A 1 281 ? -17.694 -0.682 -7.537 1.00 98.56 281 GLY A O 1
ATOM 2154 N N . GLY A 1 282 ? -16.792 0.496 -5.841 1.00 98.69 282 GLY A N 1
ATOM 2155 C CA . GLY A 1 282 ? -15.801 1.222 -6.644 1.00 98.69 282 GLY A CA 1
ATOM 2156 C C . GLY A 1 282 ? -14.824 0.287 -7.365 1.00 98.69 282 GLY A C 1
ATOM 2157 O O . GLY A 1 282 ? -14.614 0.422 -8.569 1.00 98.69 282 GLY A O 1
ATOM 2158 N N . ILE A 1 283 ? -14.318 -0.737 -6.671 1.00 98.81 283 ILE A N 1
ATOM 2159 C CA . ILE A 1 283 ? -13.489 -1.812 -7.238 1.00 98.81 283 ILE A CA 1
ATOM 2160 C C . ILE A 1 283 ? -14.229 -2.505 -8.386 1.00 98.81 283 ILE A C 1
ATOM 2162 O O . ILE A 1 283 ? -13.685 -2.662 -9.475 1.00 98.81 283 ILE A O 1
ATOM 2166 N N . THR A 1 284 ? -15.485 -2.900 -8.173 1.00 98.75 284 THR A N 1
ATOM 2167 C CA . THR A 1 284 ? -16.291 -3.596 -9.190 1.00 98.75 284 THR A CA 1
ATOM 2168 C C . THR A 1 284 ? -16.476 -2.739 -10.440 1.00 98.75 284 THR A C 1
ATOM 2170 O O . THR A 1 284 ? -16.345 -3.237 -11.561 1.00 98.75 284 THR A O 1
ATOM 2173 N N . GLN A 1 285 ? -16.724 -1.440 -10.262 1.00 98.50 285 GLN A N 1
ATOM 2174 C CA . GLN A 1 285 ? -16.822 -0.489 -11.367 1.00 98.50 285 GLN A CA 1
ATOM 2175 C C . GLN A 1 285 ? -15.486 -0.330 -12.099 1.00 98.50 285 GLN A C 1
ATOM 2177 O O . GLN A 1 285 ? -15.465 -0.374 -13.329 1.00 98.50 285 GLN A O 1
ATOM 2182 N N . ALA A 1 286 ? -14.376 -0.195 -11.369 1.00 98.50 286 ALA A N 1
ATOM 2183 C CA . ALA A 1 286 ? -13.039 -0.092 -11.945 1.00 98.50 286 ALA A CA 1
ATOM 2184 C C . ALA A 1 286 ? -12.696 -1.332 -12.784 1.00 98.50 286 ALA A C 1
ATOM 2186 O O . ALA A 1 286 ? -12.365 -1.213 -13.962 1.00 98.50 286 ALA A O 1
ATOM 2187 N N . LEU A 1 287 ? -12.865 -2.533 -12.226 1.00 98.56 287 LEU A N 1
ATOM 2188 C CA . LEU A 1 287 ? -12.577 -3.787 -12.927 1.00 98.56 287 LEU A CA 1
ATOM 2189 C C . LEU A 1 287 ? -13.485 -3.995 -14.148 1.00 98.56 287 LEU A C 1
ATOM 2191 O O . LEU A 1 287 ? -13.007 -4.441 -15.188 1.00 98.56 287 LEU A O 1
ATOM 2195 N N . THR A 1 288 ? -14.759 -3.600 -14.067 1.00 98.19 288 THR A N 1
ATOM 2196 C CA . THR A 1 288 ? -15.687 -3.640 -15.212 1.00 98.19 288 THR A CA 1
ATOM 2197 C C . THR A 1 288 ? -15.272 -2.667 -16.317 1.00 98.19 288 THR A C 1
ATOM 2199 O O . THR A 1 288 ? -15.370 -3.001 -17.494 1.00 98.19 288 THR A O 1
ATOM 2202 N N . ARG A 1 289 ? -14.762 -1.477 -15.975 1.00 97.88 289 ARG A N 1
ATOM 2203 C CA . ARG A 1 289 ? -14.221 -0.535 -16.972 1.00 97.88 289 ARG A CA 1
ATOM 2204 C C . ARG A 1 289 ? -12.963 -1.082 -17.650 1.00 97.88 289 ARG A C 1
ATOM 2206 O O . ARG A 1 289 ? -12.797 -0.900 -18.853 1.00 97.88 289 ARG A O 1
ATOM 2213 N N . LEU A 1 290 ? -12.091 -1.755 -16.897 1.00 96.94 290 LEU A N 1
ATOM 2214 C CA . LEU A 1 290 ? -10.855 -2.351 -17.418 1.00 96.94 290 LEU A CA 1
ATOM 2215 C C . LEU A 1 290 ? -11.102 -3.604 -18.271 1.00 96.94 290 LEU A C 1
ATOM 2217 O O . LEU A 1 290 ? -10.328 -3.882 -19.189 1.00 96.94 290 LEU A O 1
ATOM 2221 N N . ASP A 1 291 ? -12.155 -4.360 -17.961 1.00 96.81 291 ASP A N 1
ATOM 2222 C CA . ASP A 1 291 ? -12.546 -5.592 -18.644 1.00 96.81 291 ASP A CA 1
ATOM 2223 C C . ASP A 1 291 ? -14.084 -5.725 -18.722 1.00 96.81 291 ASP A C 1
ATOM 2225 O O . ASP A 1 291 ? -14.695 -6.452 -17.929 1.00 96.81 291 ASP A O 1
ATOM 2229 N N . PRO A 1 292 ? -14.732 -5.058 -19.699 1.00 96.31 292 PRO A N 1
ATOM 2230 C CA . PRO A 1 292 ? -16.194 -5.052 -19.824 1.00 96.31 292 PRO A CA 1
ATOM 2231 C C . PRO A 1 292 ? -16.810 -6.440 -20.032 1.00 96.31 292 PRO A C 1
ATOM 2233 O O . PRO A 1 292 ? -17.924 -6.706 -19.588 1.00 96.31 292 PRO A O 1
ATOM 2236 N N . ALA A 1 293 ? -16.077 -7.366 -20.659 1.00 95.00 293 ALA A N 1
ATOM 2237 C CA . ALA A 1 293 ? -16.539 -8.739 -20.859 1.00 95.00 293 ALA A CA 1
ATOM 2238 C C . ALA A 1 293 ? -16.682 -9.521 -19.536 1.00 95.00 293 ALA A C 1
ATOM 2240 O O . ALA A 1 293 ? -17.376 -10.538 -19.494 1.00 95.00 293 ALA A O 1
ATOM 2241 N N . GLY A 1 294 ? -16.028 -9.065 -18.462 1.00 94.31 294 GLY A N 1
ATOM 2242 C CA . GLY A 1 294 ? -16.084 -9.657 -17.128 1.00 94.31 294 GLY A CA 1
ATOM 2243 C C . GLY A 1 294 ? -17.201 -9.123 -16.225 1.00 94.31 294 GLY A C 1
ATOM 2244 O O . GLY A 1 294 ? -17.304 -9.588 -15.095 1.00 94.31 294 GLY A O 1
ATOM 2245 N N . GLU A 1 295 ? -18.048 -8.190 -16.675 1.00 95.44 295 GLU A N 1
ATOM 2246 C CA . GLU A 1 295 ? -19.031 -7.493 -15.821 1.00 95.44 295 GLU A CA 1
ATOM 2247 C C . GLU A 1 295 ? -19.873 -8.440 -14.947 1.00 95.44 295 GLU A C 1
ATOM 2249 O O . GLU A 1 295 ? -19.935 -8.294 -13.724 1.00 95.44 295 GLU A O 1
ATOM 2254 N N . SER A 1 296 ? -20.494 -9.454 -15.560 1.00 94.25 296 SER A N 1
ATOM 2255 C CA . SER A 1 296 ? -21.332 -10.421 -14.834 1.00 94.25 296 SER A CA 1
ATOM 2256 C C . SER A 1 296 ? -20.542 -11.222 -13.792 1.00 94.25 296 SER A C 1
ATOM 2258 O O . SER A 1 296 ? -21.061 -11.509 -12.712 1.00 94.25 296 SER A O 1
ATOM 2260 N N . PHE A 1 297 ? -19.275 -11.529 -14.082 1.00 96.19 297 PHE A N 1
ATOM 2261 C CA . PHE A 1 297 ? -18.365 -12.213 -13.170 1.00 96.19 297 PHE A CA 1
ATOM 2262 C C . PHE A 1 297 ? -18.015 -11.323 -11.971 1.00 96.19 297 PHE A C 1
ATOM 2264 O O . PHE A 1 297 ? -18.153 -11.763 -10.828 1.00 96.19 297 PHE A O 1
ATOM 2271 N N . TYR A 1 298 ? -17.635 -10.062 -12.204 1.00 98.19 298 TYR A N 1
ATOM 2272 C CA . TYR A 1 298 ? -17.320 -9.125 -11.121 1.00 98.19 298 TYR A CA 1
ATOM 2273 C C . TYR A 1 298 ? -18.536 -8.858 -10.237 1.00 98.19 298 TYR A C 1
ATOM 2275 O O . TYR A 1 298 ? -18.405 -8.845 -9.017 1.00 98.19 298 TYR A O 1
ATOM 2283 N N . ARG A 1 299 ? -19.734 -8.750 -10.823 1.00 97.69 299 ARG A N 1
ATOM 2284 C CA . ARG A 1 299 ? -20.979 -8.549 -10.073 1.00 97.69 299 ARG A CA 1
ATOM 2285 C C . ARG A 1 299 ? -21.299 -9.708 -9.125 1.00 97.69 299 ARG A C 1
ATOM 2287 O O . ARG A 1 299 ? -21.583 -9.478 -7.956 1.00 97.69 299 ARG A O 1
ATOM 2294 N N . GLN A 1 300 ? -21.190 -10.956 -9.584 1.00 96.31 300 GLN A N 1
ATOM 2295 C CA . GLN A 1 300 ? -21.430 -12.127 -8.724 1.00 96.31 300 GLN A CA 1
ATOM 2296 C C . GLN A 1 300 ? -20.422 -12.224 -7.567 1.00 96.31 300 GLN A C 1
ATOM 2298 O O . GLN A 1 300 ? -20.754 -12.654 -6.455 1.00 96.31 300 GLN A O 1
ATOM 2303 N N . ARG A 1 301 ? -19.170 -11.833 -7.822 1.00 98.12 301 ARG A N 1
ATOM 2304 C CA . ARG A 1 301 ? -18.115 -11.820 -6.805 1.00 98.12 301 ARG A CA 1
ATOM 2305 C C . ARG A 1 301 ? -18.272 -10.665 -5.826 1.00 98.12 301 ARG A C 1
ATOM 2307 O O . ARG A 1 301 ? -18.109 -10.887 -4.630 1.00 98.12 301 ARG A O 1
ATOM 2314 N N . TYR A 1 302 ? -18.678 -9.494 -6.306 1.00 98.44 302 TYR A N 1
ATOM 2315 C CA . TYR A 1 302 ? -19.107 -8.373 -5.477 1.00 98.44 302 TYR A CA 1
ATOM 2316 C C . TYR A 1 302 ? -20.225 -8.787 -4.516 1.00 98.44 302 TYR A C 1
ATOM 2318 O O . TYR A 1 302 ? -20.068 -8.619 -3.311 1.00 98.44 302 TYR A O 1
ATOM 2326 N N . ASP A 1 303 ? -21.285 -9.436 -5.008 1.00 97.25 303 ASP A N 1
ATOM 2327 C CA . ASP A 1 303 ? -22.384 -9.908 -4.155 1.00 97.25 303 ASP A CA 1
ATOM 2328 C C . ASP A 1 303 ? -21.887 -10.885 -3.077 1.00 97.25 303 ASP A C 1
ATOM 2330 O O . ASP A 1 303 ? -22.345 -10.868 -1.933 1.00 97.25 303 ASP A O 1
ATOM 2334 N N . SER A 1 304 ? -20.925 -11.742 -3.429 1.00 97.62 304 SER A N 1
ATOM 2335 C CA . SER A 1 304 ? -20.311 -12.686 -2.491 1.00 97.62 304 SER A CA 1
ATOM 2336 C C . SER A 1 304 ? -19.454 -11.979 -1.438 1.00 97.62 304 SER A C 1
ATOM 2338 O O . SER A 1 304 ? -19.550 -12.320 -0.259 1.00 97.62 304 SER A O 1
ATOM 2340 N N . LEU A 1 305 ? -18.675 -10.970 -1.834 1.00 98.56 305 LEU A N 1
ATOM 2341 C CA . LEU A 1 305 ? -17.898 -10.134 -0.921 1.00 98.56 305 LEU A CA 1
ATOM 2342 C C . LEU A 1 305 ? -18.810 -9.320 0.008 1.00 98.56 305 LEU A C 1
ATOM 2344 O O . LEU A 1 305 ? -18.554 -9.269 1.208 1.00 98.56 305 LEU A O 1
ATOM 2348 N N . CYS A 1 306 ? -19.912 -8.757 -0.494 1.00 98.50 306 CYS A N 1
ATOM 2349 C CA . CYS A 1 306 ? -20.892 -8.062 0.340 1.00 98.50 306 CYS A CA 1
ATOM 2350 C C . CYS A 1 306 ? -21.451 -8.968 1.438 1.00 98.50 306 CYS A C 1
ATOM 2352 O O . CYS A 1 306 ? -21.534 -8.536 2.578 1.00 98.50 306 CYS A O 1
ATOM 2354 N N . ARG A 1 307 ? -21.747 -10.246 1.158 1.00 98.12 307 ARG A N 1
ATOM 2355 C CA . ARG A 1 307 ? -22.183 -11.180 2.216 1.00 98.12 307 ARG A CA 1
ATOM 2356 C C . ARG A 1 307 ? -21.125 -11.376 3.304 1.00 98.12 307 ARG A C 1
ATOM 2358 O O . ARG A 1 307 ? -21.488 -11.544 4.466 1.00 98.12 307 ARG A O 1
ATOM 2365 N N . VAL A 1 308 ? -19.840 -11.377 2.942 1.00 98.44 308 VAL A N 1
ATOM 2366 C CA . VAL A 1 308 ? -18.738 -11.458 3.915 1.00 98.44 308 VAL A CA 1
ATOM 2367 C C . VAL A 1 308 ? -18.695 -10.190 4.764 1.00 98.44 308 VAL A C 1
ATOM 2369 O O . VAL A 1 308 ? -18.723 -10.293 5.986 1.00 98.44 308 VAL A O 1
ATOM 2372 N N . ILE A 1 309 ? -18.708 -9.013 4.131 1.00 98.69 309 ILE A N 1
ATOM 2373 C CA . ILE A 1 309 ? -18.704 -7.712 4.818 1.00 98.69 309 ILE A CA 1
ATOM 2374 C C . ILE A 1 309 ? -19.900 -7.595 5.774 1.00 98.69 309 ILE A C 1
ATOM 2376 O O . ILE A 1 309 ? -19.730 -7.210 6.927 1.00 98.69 309 ILE A O 1
ATOM 2380 N N . ASP A 1 310 ? -21.088 -7.999 5.332 1.00 98.38 310 ASP A N 1
ATOM 2381 C CA . ASP A 1 310 ? -22.337 -7.885 6.095 1.00 98.38 310 ASP A CA 1
ATOM 2382 C C . ASP A 1 310 ? -22.366 -8.818 7.292 1.00 98.38 310 ASP A C 1
ATOM 2384 O O . ASP A 1 310 ? -22.857 -8.467 8.368 1.00 98.38 310 ASP A O 1
ATOM 2388 N N . ARG A 1 311 ? -21.813 -10.019 7.113 1.00 98.44 311 ARG A N 1
ATOM 2389 C CA . ARG A 1 311 ? -21.630 -10.962 8.207 1.00 98.44 311 ARG A CA 1
ATOM 2390 C C . ARG A 1 311 ? -20.649 -10.407 9.235 1.00 98.44 311 ARG A C 1
ATOM 2392 O O . ARG A 1 311 ? -20.949 -10.480 10.423 1.00 98.44 311 ARG A O 1
ATOM 2399 N N . THR A 1 312 ? -19.514 -9.867 8.796 1.00 98.69 312 THR A N 1
ATOM 2400 C CA . THR A 1 312 ? -18.524 -9.243 9.683 1.00 98.69 312 THR A CA 1
ATOM 2401 C C . THR A 1 312 ? -19.142 -8.085 10.461 1.00 98.69 312 THR A C 1
ATOM 2403 O O . THR A 1 312 ? -19.070 -8.088 11.686 1.00 98.69 312 THR A O 1
ATOM 2406 N N . ASP A 1 313 ? -19.835 -7.163 9.784 1.00 98.75 313 ASP A N 1
ATOM 2407 C CA . ASP A 1 313 ? -20.551 -6.046 10.418 1.00 98.75 313 ASP A CA 1
ATOM 2408 C C . ASP A 1 313 ? -21.548 -6.542 11.469 1.00 98.75 313 ASP A C 1
ATOM 2410 O O . ASP A 1 313 ? -21.528 -6.097 12.616 1.00 98.75 313 ASP A O 1
ATOM 2414 N N . SER A 1 314 ? -22.376 -7.526 11.109 1.00 98.56 314 SER A N 1
ATOM 2415 C CA . SER A 1 314 ? -23.380 -8.093 12.012 1.00 98.56 314 SER A CA 1
ATOM 2416 C C . SER A 1 314 ? -22.748 -8.706 13.262 1.00 98.56 314 SER A C 1
ATOM 2418 O O . SER A 1 314 ? -23.246 -8.500 14.368 1.00 98.56 314 SER A O 1
ATOM 2420 N N . LEU A 1 315 ? -21.641 -9.436 13.111 1.00 98.50 315 LEU A N 1
ATOM 2421 C CA . LEU A 1 315 ? -20.914 -10.027 14.235 1.00 98.50 315 LEU A CA 1
ATOM 2422 C C . LEU A 1 315 ? -20.280 -8.952 15.127 1.00 98.50 315 LEU A C 1
ATOM 2424 O O . LEU A 1 315 ? -20.463 -9.006 16.344 1.00 98.50 315 LEU A O 1
ATOM 2428 N N . CYS A 1 316 ? -19.619 -7.945 14.547 1.00 98.50 316 CYS A N 1
ATOM 2429 C CA . CYS A 1 316 ? -19.091 -6.802 15.295 1.00 98.50 316 CYS A CA 1
ATOM 2430 C C . CYS A 1 316 ? -20.207 -6.089 16.077 1.00 98.50 316 CYS A C 1
ATOM 2432 O O . CYS A 1 316 ? -20.048 -5.831 17.270 1.00 98.50 316 CYS A O 1
ATOM 2434 N N . ARG A 1 317 ? -21.370 -5.835 15.456 1.00 98.38 317 ARG A N 1
ATOM 2435 C CA . ARG A 1 317 ? -22.527 -5.225 16.136 1.00 98.38 317 ARG A CA 1
ATOM 2436 C C . ARG A 1 317 ? -23.031 -6.079 17.290 1.00 98.38 317 ARG A C 1
ATOM 2438 O O . ARG A 1 317 ? -23.294 -5.533 18.354 1.00 98.38 317 ARG A O 1
ATOM 2445 N N . VAL A 1 318 ? -23.150 -7.395 17.112 1.00 98.00 318 VAL A N 1
ATOM 2446 C CA . VAL A 1 318 ? -23.593 -8.306 18.181 1.00 98.00 318 VAL A CA 1
ATOM 2447 C C . VAL A 1 318 ? -22.617 -8.289 19.359 1.00 98.00 318 VAL A C 1
ATOM 2449 O O . VAL A 1 318 ? -23.051 -8.170 20.504 1.00 98.00 318 VAL A O 1
ATOM 2452 N N . LEU A 1 319 ? -21.311 -8.362 19.091 1.00 97.44 319 LEU A N 1
ATOM 2453 C CA . LEU A 1 319 ? -20.271 -8.320 20.122 1.00 97.44 319 LEU A CA 1
ATOM 2454 C C . LEU A 1 319 ? -20.299 -6.995 20.895 1.00 97.44 319 LEU A C 1
ATOM 2456 O O . LEU A 1 319 ? -20.362 -6.994 22.123 1.00 97.44 319 LEU A O 1
ATOM 2460 N N . LEU A 1 320 ? -20.328 -5.872 20.177 1.00 97.56 320 LEU A N 1
ATOM 2461 C CA . LEU A 1 320 ? -20.247 -4.526 20.754 1.00 97.56 320 LEU A CA 1
ATOM 2462 C C . LEU A 1 320 ? -21.586 -4.018 21.322 1.00 97.56 320 LEU A C 1
ATOM 2464 O O . LEU A 1 320 ? -21.624 -3.029 22.060 1.00 97.56 320 LEU A O 1
ATOM 2468 N N . ALA A 1 321 ? -22.702 -4.688 21.025 1.00 96.25 321 ALA A N 1
ATOM 2469 C CA . ALA A 1 321 ? -23.995 -4.426 21.655 1.00 96.25 321 ALA A CA 1
ATOM 2470 C C . ALA A 1 321 ? -24.097 -5.016 23.069 1.00 96.25 321 ALA A C 1
ATOM 2472 O O . ALA A 1 321 ? -24.989 -4.613 23.821 1.00 96.25 321 ALA A O 1
ATOM 2473 N N . ARG A 1 322 ? -23.203 -5.939 23.456 1.00 95.88 322 ARG A N 1
ATOM 2474 C CA . ARG A 1 322 ? -23.225 -6.529 24.797 1.00 95.88 322 ARG A CA 1
ATOM 2475 C C . ARG A 1 322 ? -23.144 -5.440 25.884 1.00 95.88 322 ARG A C 1
ATOM 2477 O O . ARG A 1 322 ? -22.385 -4.480 25.725 1.00 95.88 322 ARG A O 1
ATOM 2484 N N . P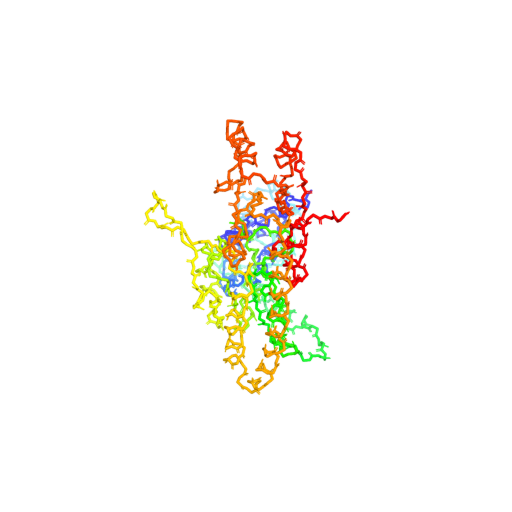RO A 1 323 ? -23.886 -5.568 27.001 1.00 93.81 323 PRO A N 1
ATOM 2485 C CA . PRO A 1 323 ? -23.870 -4.567 28.071 1.00 93.81 323 PRO A CA 1
ATOM 2486 C C . PRO A 1 323 ? -22.490 -4.355 28.703 1.00 93.81 323 PRO A C 1
ATOM 2488 O O . PRO A 1 323 ? -22.194 -3.264 29.178 1.00 93.81 323 PRO A O 1
ATOM 2491 N N . ASP A 1 324 ? -21.658 -5.396 28.708 1.00 93.69 324 ASP A N 1
ATOM 2492 C CA . ASP A 1 324 ? -20.318 -5.398 29.285 1.00 93.69 324 ASP A CA 1
ATOM 2493 C C . ASP A 1 324 ? -19.216 -4.988 28.294 1.00 93.69 324 ASP A C 1
ATOM 2495 O O . ASP A 1 324 ? -18.073 -4.807 28.716 1.00 93.69 324 ASP A O 1
ATOM 2499 N N . ALA A 1 325 ? -19.534 -4.796 27.008 1.00 95.94 325 ALA A N 1
ATOM 2500 C CA . ALA A 1 325 ? -18.571 -4.354 26.002 1.00 95.94 325 ALA A CA 1
ATOM 2501 C C . ALA A 1 325 ? -18.017 -2.950 26.309 1.00 95.94 325 ALA A C 1
ATOM 2503 O O . ALA A 1 325 ? -18.719 -2.070 26.818 1.00 95.94 325 ALA A O 1
ATOM 2504 N N . ASP A 1 326 ? -16.740 -2.741 25.992 1.00 95.50 326 ASP A N 1
ATOM 2505 C CA . ASP A 1 326 ? -16.077 -1.445 26.101 1.00 95.50 326 ASP A CA 1
ATOM 2506 C C . ASP A 1 326 ? -16.743 -0.416 25.169 1.00 95.50 326 ASP A C 1
ATOM 2508 O O . ASP A 1 326 ? -17.084 -0.709 24.024 1.00 95.50 326 ASP A O 1
ATOM 2512 N N . ARG A 1 327 ? -16.921 0.818 25.661 1.00 96.25 327 ARG A N 1
ATOM 2513 C CA . ARG A 1 327 ? -17.450 1.960 24.879 1.00 96.25 327 ARG A CA 1
ATOM 2514 C C . ARG A 1 327 ? -16.367 2.945 24.450 1.00 96.25 327 ARG A C 1
ATOM 2516 O O . ARG A 1 327 ? -16.630 3.862 23.675 1.00 96.25 327 ARG A O 1
ATOM 2523 N N . ALA A 1 328 ? -15.152 2.759 24.951 1.00 97.38 328 ALA A N 1
ATOM 2524 C CA . ALA A 1 328 ? -13.990 3.551 24.609 1.00 97.38 328 ALA A CA 1
ATOM 2525 C C . ALA A 1 328 ? -12.747 2.662 24.583 1.00 97.38 328 ALA A C 1
ATOM 2527 O O . ALA A 1 328 ? -12.626 1.725 25.373 1.00 97.38 328 ALA A O 1
ATOM 2528 N N . PHE A 1 329 ? -11.811 2.990 23.703 1.00 98.00 329 PHE A N 1
ATOM 2529 C CA . PHE A 1 329 ? -10.508 2.342 23.637 1.00 98.00 329 PHE A CA 1
ATOM 2530 C C . PHE A 1 329 ? -9.422 3.377 23.394 1.00 98.00 329 PHE A C 1
ATOM 2532 O O . PHE A 1 329 ? -9.664 4.430 22.797 1.00 98.00 329 PHE A O 1
ATOM 2539 N N . MET A 1 330 ? -8.213 3.061 23.845 1.00 97.38 330 MET A N 1
ATOM 2540 C CA . MET A 1 330 ? -7.031 3.796 23.417 1.00 97.38 330 MET A CA 1
ATOM 2541 C C . MET A 1 330 ? -6.363 3.063 22.263 1.00 97.38 330 MET A C 1
ATOM 2543 O O . MET A 1 330 ? -6.393 1.838 22.210 1.00 97.38 330 MET A O 1
ATOM 2547 N N . ILE A 1 331 ? -5.749 3.803 21.351 1.00 96.19 331 ILE A N 1
ATOM 2548 C CA . ILE A 1 331 ? -4.944 3.250 20.258 1.00 96.19 331 ILE A CA 1
ATOM 2549 C C . ILE A 1 331 ? -3.681 4.085 20.102 1.00 96.19 331 ILE A C 1
ATOM 2551 O O . ILE A 1 331 ? -3.722 5.283 20.378 1.00 96.19 331 ILE A O 1
ATOM 2555 N N . TYR A 1 332 ? -2.563 3.484 19.690 1.00 92.81 332 TYR A N 1
ATOM 2556 C CA . TYR A 1 332 ? -1.337 4.250 19.485 1.00 92.81 332 TYR A CA 1
ATOM 2557 C C . TYR A 1 332 ? -1.537 5.338 18.422 1.00 92.81 332 TYR A C 1
ATOM 2559 O O . TYR A 1 332 ? -1.583 6.519 18.762 1.00 92.81 332 TYR A O 1
ATOM 2567 N N . HIS A 1 333 ? -1.746 4.932 17.170 1.00 91.75 333 HIS A N 1
ATOM 2568 C CA . HIS A 1 333 ? -2.053 5.824 16.050 1.00 91.75 333 HIS A CA 1
ATOM 2569 C C . HIS A 1 333 ? -3.553 5.743 15.688 1.00 91.75 333 HIS A C 1
ATOM 2571 O O . HIS A 1 333 ? -4.090 4.634 15.712 1.00 91.75 333 HIS A O 1
ATOM 2577 N N . PRO A 1 334 ? -4.259 6.846 15.363 1.00 92.38 334 PRO A N 1
ATOM 2578 C CA . PRO A 1 334 ? -5.724 6.893 15.183 1.00 92.38 334 PRO A CA 1
ATOM 2579 C C . PRO A 1 334 ? -6.294 6.168 13.938 1.00 92.38 334 PRO A C 1
ATOM 2581 O O . PRO A 1 334 ? -7.141 6.697 13.235 1.00 92.38 334 PRO A O 1
ATOM 2584 N N . ALA A 1 335 ? -5.921 4.915 13.681 1.00 94.19 335 ALA A N 1
ATOM 2585 C CA . ALA A 1 335 ? -6.318 4.183 12.474 1.00 94.19 335 ALA A CA 1
ATOM 2586 C C . ALA A 1 335 ? -7.747 3.591 12.486 1.00 94.19 335 ALA A C 1
ATOM 2588 O O . ALA A 1 335 ? -8.180 3.020 11.487 1.00 94.19 335 ALA A O 1
ATOM 2589 N N . LEU A 1 336 ? -8.489 3.674 13.596 1.00 97.50 336 LEU A N 1
ATOM 2590 C CA . LEU A 1 336 ? -9.807 3.038 13.768 1.00 97.50 336 LEU A CA 1
ATOM 2591 C C . LEU A 1 336 ? -10.949 4.059 13.912 1.00 97.50 336 LEU A C 1
ATOM 2593 O O . LEU A 1 336 ? -12.024 3.730 14.412 1.00 97.50 336 LEU A O 1
ATOM 2597 N N . SER A 1 337 ? -10.757 5.297 13.453 1.00 96.62 337 SER A N 1
ATOM 2598 C CA . SER A 1 337 ? -11.744 6.380 13.572 1.00 96.62 337 SER A CA 1
ATOM 2599 C C . SER A 1 337 ? -13.098 6.032 12.929 1.00 96.62 337 SER A C 1
ATOM 2601 O O . SER A 1 337 ? -14.148 6.252 13.537 1.00 96.62 337 SER A O 1
ATOM 2603 N N . TYR A 1 338 ? -13.098 5.422 11.737 1.00 98.06 338 TYR A N 1
ATOM 2604 C CA . TYR A 1 338 ? -14.330 4.979 11.067 1.00 98.06 338 TYR A CA 1
ATOM 2605 C C . TYR A 1 338 ? -14.983 3.776 11.759 1.00 98.06 338 TYR A C 1
ATOM 2607 O O . TYR A 1 338 ? -16.207 3.735 11.876 1.00 98.06 338 TYR A O 1
ATOM 2615 N N . PHE A 1 339 ? -14.185 2.840 12.283 1.00 98.56 339 PHE A N 1
ATOM 2616 C CA . PHE A 1 339 ? -14.684 1.741 13.114 1.00 98.56 339 PHE A CA 1
ATOM 2617 C C . PHE A 1 339 ? -15.419 2.304 14.334 1.00 98.56 339 PHE A C 1
ATOM 2619 O O . PHE A 1 339 ? -16.556 1.938 14.627 1.00 98.56 339 PHE A O 1
ATOM 2626 N N . ALA A 1 340 ? -14.780 3.250 15.026 1.00 98.38 340 ALA A N 1
ATOM 2627 C CA . ALA A 1 340 ? -15.330 3.873 16.215 1.00 98.38 340 ALA A CA 1
ATOM 2628 C C . ALA A 1 340 ? -16.642 4.613 15.918 1.00 98.38 340 ALA A C 1
ATOM 2630 O O . ALA A 1 340 ? -17.621 4.431 16.642 1.00 98.38 340 ALA A O 1
ATOM 2631 N N . ARG A 1 341 ? -16.699 5.371 14.815 1.00 97.94 341 ARG A N 1
ATOM 2632 C CA . ARG A 1 341 ? -17.923 6.037 14.349 1.00 97.94 341 ARG A CA 1
ATOM 2633 C C . ARG A 1 341 ? -19.066 5.042 14.126 1.00 97.94 341 ARG A C 1
ATOM 2635 O O . ARG A 1 341 ? -20.159 5.242 14.650 1.00 97.94 341 ARG A O 1
ATOM 2642 N N . ASP A 1 342 ? -18.819 3.975 13.371 1.00 98.12 342 ASP A N 1
ATOM 2643 C CA . ASP A 1 342 ? -19.873 3.078 12.880 1.00 98.12 342 ASP A CA 1
ATOM 2644 C C . ASP A 1 342 ? -20.446 2.139 13.960 1.00 98.12 342 ASP A C 1
ATOM 2646 O O . ASP A 1 342 ? -21.583 1.660 13.836 1.00 98.12 342 ASP A O 1
ATOM 2650 N N . TYR A 1 343 ? -19.676 1.890 15.025 1.00 98.12 343 TYR A N 1
ATOM 2651 C CA . TYR A 1 343 ? -20.081 1.064 16.167 1.00 98.12 343 TYR A CA 1
ATOM 2652 C C . TYR A 1 343 ? -20.338 1.863 17.456 1.00 98.12 343 TYR A C 1
ATOM 2654 O O . TYR A 1 343 ? -20.588 1.269 18.506 1.00 98.12 343 TYR A O 1
ATOM 2662 N N . GLY A 1 344 ? -20.316 3.200 17.396 1.00 96.94 344 GLY A N 1
ATOM 2663 C CA . GLY A 1 344 ? -20.633 4.065 18.538 1.00 96.94 344 GLY A CA 1
ATOM 2664 C C . GLY A 1 344 ? -19.611 3.989 19.675 1.00 96.94 344 GLY A C 1
ATOM 2665 O O . GLY A 1 344 ? -19.984 3.998 20.849 1.00 96.94 344 GLY A O 1
ATOM 2666 N N . LEU A 1 345 ? -18.328 3.884 19.332 1.00 97.81 345 LEU A N 1
ATOM 2667 C CA . LEU A 1 345 ? -17.211 3.841 20.271 1.00 97.81 345 LEU A CA 1
ATOM 2668 C C . LEU A 1 345 ? -16.474 5.181 20.302 1.00 97.81 345 LEU A C 1
ATOM 2670 O O . LEU A 1 345 ? -16.458 5.937 19.330 1.00 97.81 345 LEU A O 1
ATOM 2674 N N . ARG A 1 346 ? -15.787 5.449 21.411 1.00 97.38 346 ARG A N 1
ATOM 2675 C CA . ARG A 1 346 ? -14.855 6.572 21.534 1.00 97.38 346 ARG A CA 1
ATOM 2676 C C . ARG A 1 346 ? -13.414 6.093 21.351 1.00 97.38 346 ARG A C 1
ATOM 2678 O O . ARG A 1 346 ? -12.885 5.386 22.206 1.00 97.38 346 ARG A O 1
ATOM 2685 N N . GLN A 1 347 ? -12.767 6.530 20.274 1.00 96.50 347 GLN A N 1
ATOM 2686 C CA . GLN A 1 347 ? -11.325 6.358 20.077 1.00 96.50 347 GLN A CA 1
ATOM 2687 C C . GLN A 1 347 ? -10.545 7.442 20.833 1.00 96.50 347 GLN A C 1
ATOM 2689 O O . GLN A 1 347 ? -10.894 8.622 20.769 1.00 96.50 347 GLN A O 1
ATOM 2694 N N . ILE A 1 348 ? -9.470 7.051 21.518 1.00 95.44 348 ILE A N 1
ATOM 2695 C CA . ILE A 1 348 ? -8.535 7.965 22.189 1.00 95.44 348 ILE A CA 1
ATOM 2696 C C . ILE A 1 348 ? -7.112 7.673 21.675 1.00 95.44 348 ILE A C 1
ATOM 2698 O O . ILE A 1 348 ? -6.525 6.662 22.067 1.00 95.44 348 ILE A O 1
ATOM 2702 N N . PRO A 1 349 ? -6.545 8.511 20.791 1.00 92.81 349 PRO A N 1
ATOM 2703 C CA . PRO A 1 349 ? -5.190 8.299 20.294 1.00 92.81 349 PRO A CA 1
ATOM 2704 C C . PRO A 1 349 ? -4.128 8.619 21.357 1.00 92.81 349 PRO A C 1
ATOM 2706 O O . PRO A 1 349 ? -4.284 9.562 22.133 1.00 92.81 349 PRO A O 1
ATOM 2709 N N . ILE A 1 350 ? -3.046 7.837 21.390 1.00 91.31 350 ILE A N 1
ATOM 2710 C CA . ILE A 1 350 ? -1.851 8.106 22.213 1.00 91.31 350 ILE A CA 1
ATOM 2711 C C . ILE A 1 350 ? -0.910 9.058 21.478 1.00 91.31 350 ILE A C 1
ATOM 2713 O O . ILE A 1 350 ? -0.292 9.919 22.098 1.00 91.31 350 ILE A O 1
ATOM 2717 N N . GLU A 1 351 ? -0.775 8.882 20.171 1.00 84.12 351 GLU A N 1
ATOM 2718 C CA . GLU A 1 351 ? 0.007 9.732 19.289 1.00 84.12 351 GLU A CA 1
ATOM 2719 C C . GLU A 1 351 ? -0.934 10.644 18.497 1.00 84.12 351 GLU A C 1
ATOM 2721 O O . GLU A 1 351 ? -1.941 10.194 17.953 1.00 84.12 351 GLU A O 1
ATOM 2726 N N . ALA A 1 352 ? -0.593 11.928 18.404 1.00 68.44 352 ALA A N 1
ATOM 2727 C CA . ALA A 1 352 ? -1.297 12.883 17.557 1.00 68.44 352 ALA A CA 1
ATOM 2728 C C . ALA A 1 352 ? -0.315 13.496 16.549 1.00 68.44 352 ALA A C 1
ATOM 2730 O O . ALA A 1 352 ? 0.644 14.169 16.938 1.00 68.44 352 ALA A O 1
ATOM 2731 N N . GLY A 1 353 ? -0.555 13.263 15.255 1.00 64.44 353 GLY A N 1
ATOM 2732 C CA . GLY A 1 353 ? 0.184 13.894 14.158 1.00 64.44 353 GLY A CA 1
ATOM 2733 C C . GLY A 1 353 ? 1.653 13.472 14.017 1.00 64.44 353 GLY A C 1
ATOM 2734 O O . GLY A 1 353 ? 2.496 14.326 13.737 1.00 64.44 353 GLY A O 1
ATOM 2735 N N . GLY A 1 354 ? 1.995 12.199 14.239 1.00 66.25 354 GLY A N 1
ATOM 2736 C CA . GLY A 1 354 ? 3.345 11.675 13.988 1.00 66.25 354 GLY A CA 1
ATOM 2737 C C . GLY A 1 354 ? 4.353 11.919 15.111 1.00 66.25 354 GLY A C 1
ATOM 2738 O O . GLY A 1 354 ? 5.550 11.717 14.907 1.00 66.25 354 GLY A O 1
ATOM 2739 N N . LYS A 1 355 ? 3.923 12.431 16.272 1.00 69.06 355 LYS A N 1
ATOM 2740 C CA . LYS A 1 355 ? 4.825 12.878 17.346 1.00 69.06 355 LYS A CA 1
ATOM 2741 C C . LYS A 1 355 ? 4.674 12.043 18.606 1.00 69.06 355 LYS A C 1
ATOM 2743 O O . LYS A 1 355 ? 3.572 11.891 19.129 1.00 69.06 355 LYS A O 1
ATOM 2748 N N . GLU A 1 356 ? 5.810 11.598 19.145 1.00 72.12 356 GLU A N 1
ATOM 2749 C CA . GLU A 1 356 ? 5.835 10.907 20.431 1.00 72.12 356 GLU A CA 1
ATOM 2750 C C . GLU A 1 356 ? 5.271 11.786 21.566 1.00 72.12 356 GLU A C 1
ATOM 2752 O O . GLU A 1 356 ? 5.532 12.995 21.628 1.00 72.12 356 GLU A O 1
ATOM 2757 N N . PRO A 1 357 ? 4.517 11.187 22.501 1.00 80.06 357 PRO A N 1
ATOM 2758 C CA . PRO A 1 357 ? 3.889 11.910 23.592 1.00 80.06 357 PRO A CA 1
ATOM 2759 C C . PRO A 1 357 ? 4.920 12.416 24.614 1.00 80.06 357 PRO A C 1
ATOM 2761 O O . PRO A 1 357 ? 5.777 11.677 25.097 1.00 80.06 357 PRO A O 1
ATOM 2764 N N . THR A 1 358 ? 4.800 13.685 25.018 1.00 86.81 358 THR A N 1
ATOM 2765 C CA . THR A 1 358 ? 5.610 14.245 26.116 1.00 86.81 358 THR A CA 1
ATOM 2766 C C . THR A 1 358 ? 5.215 13.630 27.469 1.00 86.81 358 THR A C 1
ATOM 2768 O O . THR A 1 358 ? 4.080 13.176 27.619 1.00 86.81 358 THR A O 1
ATOM 2771 N N . PRO A 1 359 ? 6.068 13.673 28.514 1.00 87.62 359 PRO A N 1
ATOM 2772 C CA . PRO A 1 359 ? 5.701 13.166 29.842 1.00 87.62 359 PRO A CA 1
ATOM 2773 C C . PRO A 1 359 ? 4.432 13.803 30.434 1.00 87.62 359 PRO A C 1
ATOM 2775 O O . PRO A 1 359 ? 3.632 13.119 31.073 1.00 87.62 359 PRO A O 1
ATOM 2778 N N . ALA A 1 360 ? 4.218 15.102 30.197 1.00 89.00 360 ALA A N 1
ATOM 2779 C CA . ALA A 1 360 ? 3.005 15.799 30.625 1.00 89.00 360 ALA A CA 1
ATOM 2780 C C . ALA A 1 360 ? 1.764 15.288 29.878 1.00 89.00 360 ALA A C 1
ATOM 2782 O O . ALA A 1 360 ? 0.720 15.063 30.489 1.00 89.00 360 ALA A O 1
ATOM 2783 N N . TYR A 1 361 ? 1.895 15.046 28.572 1.00 90.19 361 TYR A N 1
ATOM 2784 C CA . TYR A 1 361 ? 0.817 14.488 27.764 1.00 90.19 361 TYR A CA 1
ATOM 2785 C C . TYR A 1 361 ? 0.527 13.021 28.119 1.00 90.19 361 TYR A C 1
ATOM 2787 O O . TYR A 1 361 ? -0.634 12.659 28.269 1.00 90.19 361 TYR A O 1
ATOM 2795 N N . LEU A 1 362 ? 1.550 12.203 28.396 1.00 91.25 362 LEU A N 1
ATOM 2796 C CA . LEU A 1 362 ? 1.376 10.844 28.926 1.00 91.25 362 LEU A CA 1
ATOM 2797 C C . LEU A 1 362 ? 0.576 10.835 30.233 1.00 91.25 362 LEU A C 1
ATOM 2799 O O . LEU A 1 362 ? -0.295 9.985 30.408 1.00 91.25 362 LEU A O 1
ATOM 2803 N N . LYS A 1 363 ? 0.826 11.789 31.142 1.00 92.62 363 LYS A N 1
ATOM 2804 C CA . LYS A 1 363 ? 0.014 11.932 32.359 1.00 92.62 363 LYS A CA 1
ATOM 2805 C C . LYS A 1 363 ? -1.448 12.244 32.016 1.00 92.62 363 LYS A C 1
ATOM 2807 O O . LYS A 1 363 ? -2.339 11.592 32.549 1.00 92.62 363 LYS A O 1
ATOM 2812 N N . ALA A 1 364 ? -1.693 13.198 31.117 1.00 93.12 364 ALA A N 1
ATOM 2813 C CA . ALA A 1 364 ? -3.048 13.544 30.685 1.00 93.12 364 ALA A CA 1
ATOM 2814 C C . ALA A 1 364 ? -3.776 12.356 30.026 1.00 93.12 364 ALA A C 1
ATOM 2816 O O . ALA A 1 364 ? -4.970 12.164 30.250 1.00 93.12 364 ALA A O 1
ATOM 2817 N N . LEU A 1 365 ? -3.058 11.521 29.269 1.00 93.94 365 LEU A N 1
ATOM 2818 C CA . LEU A 1 365 ? -3.586 10.288 28.683 1.00 93.94 365 LEU A CA 1
ATOM 2819 C C . LEU A 1 365 ? -3.965 9.253 29.749 1.00 93.94 365 LEU A C 1
ATOM 2821 O O . LEU A 1 365 ? -5.011 8.622 29.630 1.00 93.94 365 LEU A O 1
ATOM 2825 N N . VAL A 1 366 ? -3.165 9.101 30.808 1.00 95.62 366 VAL A N 1
ATOM 2826 C CA . VAL A 1 366 ? -3.497 8.227 31.949 1.00 95.62 366 VAL A CA 1
ATOM 2827 C C . VAL A 1 366 ? -4.762 8.706 32.663 1.00 95.62 366 VAL A C 1
ATOM 2829 O O . VAL A 1 366 ? -5.618 7.886 32.997 1.00 95.62 366 VAL A O 1
ATOM 2832 N N . ASP A 1 367 ? -4.900 10.014 32.876 1.00 96.19 367 ASP A N 1
ATOM 2833 C CA . ASP A 1 367 ? -6.092 10.593 33.503 1.00 96.19 367 ASP A CA 1
ATOM 2834 C C . ASP A 1 367 ? -7.328 10.390 32.601 1.00 96.19 367 ASP A C 1
ATOM 2836 O O . ASP A 1 367 ? -8.328 9.825 33.045 1.00 96.19 367 ASP A O 1
ATOM 2840 N N . THR A 1 368 ? -7.204 10.685 31.301 1.00 95.50 368 THR A N 1
ATOM 2841 C CA . THR A 1 368 ? -8.256 10.452 30.291 1.00 95.50 368 THR A CA 1
ATOM 2842 C C . THR A 1 368 ? -8.672 8.979 30.225 1.00 95.50 368 THR A C 1
ATOM 2844 O O . THR A 1 368 ? -9.858 8.669 30.135 1.00 95.50 368 THR A O 1
ATOM 2847 N N . CYS A 1 369 ? -7.709 8.054 30.294 1.00 96.12 369 CYS A N 1
ATOM 2848 C CA . CYS A 1 369 ? -7.954 6.612 30.300 1.00 96.12 369 CYS A CA 1
ATOM 2849 C C . CYS A 1 369 ? -8.834 6.190 31.483 1.00 96.12 369 CYS A C 1
ATOM 2851 O O . CYS A 1 369 ? -9.756 5.391 31.308 1.00 96.12 369 CYS A O 1
ATOM 2853 N N . ARG A 1 370 ? -8.561 6.726 32.682 1.00 95.88 370 ARG A N 1
ATOM 2854 C CA . ARG A 1 370 ? -9.334 6.431 33.899 1.00 95.88 370 ARG A CA 1
ATOM 2855 C C . ARG A 1 370 ? -10.729 7.038 33.837 1.00 95.88 370 ARG A C 1
ATOM 2857 O O . ARG A 1 370 ? -11.696 6.345 34.132 1.00 95.88 370 ARG A O 1
ATOM 2864 N N . GLU A 1 371 ? -10.835 8.299 33.425 1.00 96.00 371 GLU A N 1
ATOM 2865 C CA . GLU A 1 371 ? -12.113 9.012 33.295 1.00 96.00 371 GLU A CA 1
ATOM 2866 C C . GLU A 1 371 ? -13.044 8.354 32.274 1.00 96.00 371 GLU A C 1
ATOM 2868 O O . GLU A 1 371 ? -14.244 8.229 32.508 1.00 96.00 371 GLU A O 1
ATOM 2873 N N . ALA A 1 372 ? -12.490 7.897 31.150 1.00 94.75 372 ALA A N 1
ATOM 2874 C CA . ALA A 1 372 ? -13.244 7.208 30.110 1.00 94.75 372 ALA A CA 1
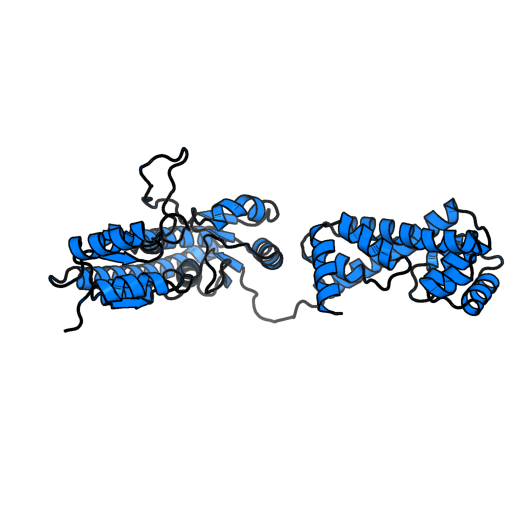ATOM 2875 C C . ALA A 1 372 ? -13.489 5.717 30.416 1.00 94.75 372 ALA A C 1
ATOM 2877 O O . ALA A 1 372 ? -14.149 5.048 29.623 1.00 94.75 372 ALA A O 1
ATOM 2878 N N . GLY A 1 373 ? -12.962 5.190 31.530 1.00 94.19 373 GLY A N 1
ATOM 2879 C CA . GLY A 1 373 ? -13.117 3.786 31.915 1.00 94.19 373 GLY A CA 1
ATOM 2880 C C . GLY A 1 373 ? -12.545 2.804 30.890 1.00 94.19 373 GLY A C 1
ATOM 2881 O O . GLY A 1 373 ? -13.068 1.701 30.747 1.00 94.19 373 GLY A O 1
ATOM 2882 N N . VAL A 1 374 ? -11.506 3.207 30.151 1.00 96.00 374 VAL A N 1
ATOM 2883 C CA . VAL A 1 374 ? -10.900 2.373 29.107 1.00 96.00 374 VAL A CA 1
ATOM 2884 C C . VAL A 1 374 ? -10.266 1.144 29.745 1.00 96.00 374 VAL A C 1
ATOM 2886 O O . VAL A 1 374 ? -9.543 1.266 30.732 1.00 96.00 374 VAL A O 1
ATOM 2889 N N . ARG A 1 375 ? -10.490 -0.033 29.150 1.00 96.38 375 ARG A N 1
ATOM 2890 C CA . ARG A 1 375 ? -9.847 -1.293 29.562 1.00 96.38 375 ARG A CA 1
ATOM 2891 C C . ARG A 1 375 ? -8.816 -1.811 28.566 1.00 96.38 375 ARG A C 1
ATOM 2893 O O . ARG A 1 375 ? -7.995 -2.645 28.943 1.00 96.38 375 ARG A O 1
ATOM 2900 N N . VAL A 1 376 ? -8.841 -1.324 27.325 1.00 97.81 376 VAL A N 1
ATOM 2901 C CA . VAL A 1 376 ? -8.047 -1.837 26.199 1.00 97.81 376 VAL A CA 1
ATOM 2902 C C . VAL A 1 376 ? -7.231 -0.723 25.555 1.00 97.81 376 VAL A C 1
ATOM 2904 O O . VAL A 1 376 ? -7.759 0.344 25.236 1.00 97.81 376 VAL A O 1
ATOM 2907 N N . ILE A 1 377 ? -5.947 -1.002 25.338 1.00 97.94 377 ILE A N 1
ATOM 2908 C CA . ILE A 1 377 ? -5.034 -0.180 24.547 1.00 97.94 377 ILE A CA 1
ATOM 2909 C C . ILE A 1 377 ? -4.579 -0.986 23.332 1.00 97.94 377 ILE A C 1
ATOM 2911 O O . ILE A 1 377 ? -3.907 -2.005 23.482 1.00 97.94 377 ILE A O 1
ATOM 2915 N N . PHE A 1 378 ? -4.912 -0.514 22.140 1.00 98.00 378 PHE A N 1
ATOM 2916 C CA . PHE A 1 378 ? -4.485 -1.088 20.874 1.00 98.00 378 PHE A CA 1
ATOM 2917 C C . PHE A 1 378 ? -3.127 -0.540 20.425 1.00 98.00 378 PHE A C 1
ATOM 2919 O O . PHE A 1 378 ? -2.860 0.659 20.537 1.00 98.00 378 PHE A O 1
ATOM 2926 N N . VAL A 1 379 ? -2.269 -1.416 19.903 1.00 95.75 379 VAL A N 1
ATOM 2927 C CA . VAL A 1 379 ? -0.954 -1.058 19.350 1.00 95.75 379 VAL A CA 1
ATOM 2928 C C . VAL A 1 379 ? -0.772 -1.736 18.000 1.00 95.75 379 VAL A C 1
ATOM 2930 O O . VAL A 1 379 ? -1.017 -2.936 17.880 1.00 95.75 379 VAL A O 1
ATOM 2933 N N . GLN A 1 380 ? -0.348 -0.964 16.999 1.00 92.88 380 GLN A N 1
ATOM 2934 C CA . GLN A 1 380 ? -0.092 -1.465 15.652 1.00 92.88 380 GLN A CA 1
ATOM 2935 C C . GLN A 1 380 ? 1.373 -1.885 15.443 1.00 92.88 380 GLN A C 1
ATOM 2937 O O . GLN A 1 380 ? 2.251 -1.346 16.123 1.00 92.88 380 GLN A O 1
ATOM 2942 N N . PRO A 1 381 ? 1.665 -2.826 14.518 1.00 89.56 381 PRO A N 1
ATOM 2943 C CA . PRO A 1 381 ? 3.014 -3.351 14.298 1.00 89.56 381 PRO A CA 1
ATOM 2944 C C . PRO A 1 381 ? 4.052 -2.293 13.918 1.00 89.56 381 PRO A C 1
ATOM 2946 O O . PRO A 1 381 ? 5.243 -2.499 14.141 1.00 89.56 381 PRO A O 1
ATOM 2949 N N . GLU A 1 382 ? 3.612 -1.179 13.334 1.00 85.38 382 GLU A N 1
ATOM 2950 C CA . GLU A 1 382 ? 4.475 -0.097 12.863 1.00 85.38 382 GLU A CA 1
ATOM 2951 C C . GLU A 1 382 ? 5.013 0.785 14.008 1.00 85.38 382 GLU A C 1
ATOM 2953 O O . GLU A 1 382 ? 5.918 1.587 13.776 1.00 85.38 382 GLU A O 1
ATOM 2958 N N . PHE A 1 383 ? 4.494 0.642 15.238 1.00 84.88 383 PHE A N 1
ATOM 2959 C CA . PHE A 1 383 ? 4.780 1.543 16.362 1.00 84.88 383 PHE A CA 1
ATOM 2960 C C . PHE A 1 383 ? 5.372 0.829 17.586 1.00 84.88 383 PHE A C 1
ATOM 2962 O O . PHE A 1 383 ? 5.116 -0.344 17.861 1.00 84.88 383 PHE A O 1
ATOM 2969 N N . ASP A 1 384 ? 6.163 1.565 18.374 1.00 84.44 384 ASP A N 1
ATOM 2970 C CA . ASP A 1 384 ? 6.776 1.047 19.600 1.00 84.44 384 ASP A CA 1
ATOM 2971 C C . ASP A 1 384 ? 5.765 0.965 20.766 1.00 84.44 384 ASP A C 1
ATOM 2973 O O . ASP A 1 384 ? 5.017 1.896 21.078 1.00 84.44 384 ASP A O 1
ATOM 2977 N N . ARG A 1 385 ? 5.773 -0.174 21.470 1.00 90.94 385 ARG A N 1
ATOM 2978 C CA . ARG A 1 385 ? 4.805 -0.509 22.529 1.00 90.94 385 ARG A CA 1
ATOM 2979 C C . ARG A 1 385 ? 5.080 0.167 23.882 1.00 90.94 385 ARG A C 1
ATOM 2981 O O . ARG A 1 385 ? 4.260 0.039 24.794 1.00 90.94 385 ARG A O 1
ATOM 2988 N N . ARG A 1 386 ? 6.208 0.859 24.086 1.00 91.25 386 ARG A N 1
ATOM 2989 C CA . ARG A 1 386 ? 6.652 1.347 25.412 1.00 91.25 386 ARG A CA 1
ATOM 2990 C C . ARG A 1 386 ? 5.655 2.303 26.054 1.00 91.25 386 ARG A C 1
ATOM 2992 O O . ARG A 1 386 ? 5.336 2.122 27.231 1.00 91.25 386 ARG A O 1
ATOM 2999 N N . ASN A 1 387 ? 5.139 3.271 25.294 1.00 90.81 387 ASN A N 1
ATOM 3000 C CA . ASN A 1 387 ? 4.188 4.264 25.807 1.00 90.81 387 ASN A CA 1
ATOM 3001 C C . ASN A 1 387 ? 2.858 3.609 26.200 1.00 90.81 387 ASN A C 1
ATOM 3003 O O . ASN A 1 387 ? 2.378 3.806 27.316 1.00 90.81 387 ASN A O 1
ATOM 3007 N N . ALA A 1 388 ? 2.318 2.741 25.340 1.00 93.56 388 ALA A N 1
ATOM 3008 C CA . ALA A 1 388 ? 1.123 1.955 25.643 1.00 93.56 388 ALA A CA 1
ATOM 3009 C C . ALA A 1 388 ? 1.318 1.080 26.893 1.00 93.56 388 ALA A C 1
ATOM 3011 O O . ALA A 1 388 ? 0.479 1.073 27.792 1.00 93.56 388 ALA A O 1
ATOM 3012 N N . ALA A 1 389 ? 2.466 0.404 27.012 1.00 94.75 389 ALA A N 1
ATOM 3013 C CA . ALA A 1 389 ? 2.796 -0.406 28.182 1.00 94.75 389 ALA A CA 1
ATOM 3014 C C . ALA A 1 389 ? 2.934 0.432 29.466 1.00 94.75 389 ALA A C 1
ATOM 3016 O O . ALA A 1 389 ? 2.594 -0.040 30.551 1.00 94.75 389 ALA A O 1
ATOM 3017 N N . GLN A 1 390 ? 3.430 1.668 29.374 1.00 93.50 390 GLN A N 1
ATOM 3018 C CA . GLN A 1 390 ? 3.515 2.578 30.515 1.00 93.50 390 GLN A CA 1
ATOM 3019 C C . GLN A 1 390 ? 2.133 3.012 31.002 1.00 93.50 390 GLN A C 1
ATOM 3021 O O . GLN A 1 390 ? 1.885 2.966 32.208 1.00 93.50 390 GLN A O 1
ATOM 3026 N N . ILE A 1 391 ? 1.238 3.383 30.085 1.00 94.81 391 ILE A N 1
ATOM 3027 C CA . ILE A 1 391 ? -0.147 3.732 30.419 1.00 94.81 391 ILE A CA 1
ATOM 3028 C C . ILE A 1 391 ? -0.844 2.514 31.034 1.00 94.81 391 ILE A C 1
ATOM 3030 O O . ILE A 1 391 ? -1.449 2.630 32.101 1.00 94.81 391 ILE A O 1
ATOM 3034 N N . ALA A 1 392 ? -0.673 1.329 30.443 1.00 96.19 392 ALA A N 1
ATOM 3035 C CA . ALA A 1 392 ? -1.248 0.083 30.942 1.00 96.19 392 ALA A CA 1
ATOM 3036 C C . ALA A 1 392 ? -0.832 -0.248 32.377 1.00 96.19 392 ALA A C 1
ATOM 3038 O O . ALA A 1 392 ? -1.686 -0.523 33.218 1.00 96.19 392 ALA A O 1
ATOM 3039 N N . ARG A 1 393 ? 0.460 -0.117 32.709 1.00 96.62 393 ARG A N 1
ATOM 3040 C CA . ARG A 1 393 ? 0.948 -0.325 34.084 1.00 96.62 393 ARG A CA 1
ATOM 3041 C C . ARG A 1 393 ? 0.291 0.602 35.110 1.00 96.62 393 ARG A C 1
ATOM 3043 O O . ARG A 1 393 ? 0.153 0.211 36.262 1.00 96.62 393 ARG A O 1
ATOM 3050 N N . GLN A 1 394 ? -0.088 1.819 34.720 1.00 96.00 394 GLN A N 1
ATOM 3051 C CA . GLN A 1 394 ? -0.684 2.805 35.632 1.00 96.00 394 GLN A CA 1
ATOM 3052 C C . GLN A 1 394 ? -2.212 2.729 35.717 1.00 96.00 394 GLN A C 1
ATOM 3054 O O . GLN A 1 394 ? -2.803 3.250 36.666 1.00 96.00 394 GLN A O 1
ATOM 3059 N N . THR A 1 395 ? -2.855 2.136 34.715 1.00 96.44 395 THR A N 1
ATOM 3060 C CA . THR A 1 395 ? -4.318 2.123 34.559 1.00 96.44 395 THR A CA 1
ATOM 3061 C C . THR A 1 395 ? -4.922 0.734 34.749 1.00 96.44 395 THR A C 1
ATOM 3063 O O . THR A 1 395 ? -6.123 0.629 34.962 1.00 96.44 395 THR A O 1
ATOM 3066 N N . GLY A 1 396 ? -4.106 -0.325 34.709 1.00 95.75 396 GLY A N 1
ATOM 3067 C CA . GLY A 1 396 ? -4.575 -1.711 34.753 1.00 95.75 396 GLY A CA 1
ATOM 3068 C C . GLY A 1 396 ? -5.201 -2.185 33.437 1.00 95.75 396 GLY A C 1
ATOM 3069 O O . GLY A 1 396 ? -5.837 -3.235 33.412 1.00 95.75 396 GLY A O 1
ATOM 3070 N N . THR A 1 397 ? -5.043 -1.425 32.351 1.00 96.62 397 THR A N 1
ATOM 3071 C CA . THR A 1 397 ? -5.555 -1.796 31.028 1.00 96.62 397 THR A CA 1
ATOM 3072 C C . THR A 1 397 ? -4.741 -2.917 30.388 1.00 96.62 397 THR A C 1
ATOM 3074 O O . THR A 1 397 ? -3.559 -3.113 30.684 1.00 96.62 397 THR A O 1
ATOM 3077 N N . ARG A 1 398 ? -5.376 -3.664 29.479 1.00 96.19 398 ARG A N 1
ATOM 3078 C CA . ARG A 1 398 ? -4.707 -4.664 28.639 1.00 96.19 398 ARG A CA 1
ATOM 3079 C C . ARG A 1 398 ? -4.172 -4.004 27.371 1.00 96.19 398 ARG A C 1
ATOM 3081 O O . ARG A 1 398 ? -4.880 -3.226 26.738 1.00 96.19 398 ARG A O 1
ATOM 3088 N N . VAL A 1 399 ? -2.946 -4.347 26.979 1.00 97.19 399 VAL A N 1
ATOM 3089 C CA . VAL A 1 399 ? -2.392 -3.939 25.680 1.00 97.19 399 VAL A CA 1
ATOM 3090 C C . VAL A 1 399 ? -2.613 -5.065 24.680 1.00 97.19 399 VAL A C 1
ATOM 3092 O O . VAL A 1 399 ? -2.147 -6.178 24.927 1.00 97.19 399 VAL A O 1
ATOM 3095 N N . VAL A 1 400 ? -3.284 -4.772 23.572 1.00 97.31 400 VAL A N 1
ATOM 3096 C CA . VAL A 1 400 ? -3.639 -5.727 22.518 1.00 97.31 400 VAL A CA 1
ATOM 3097 C C . VAL A 1 400 ? -2.998 -5.289 21.207 1.00 97.31 400 VAL A C 1
ATOM 3099 O O . VAL A 1 400 ? -3.084 -4.122 20.832 1.00 97.31 400 VAL A O 1
ATOM 3102 N N . ASP A 1 401 ? -2.355 -6.227 20.520 1.00 96.19 401 ASP A N 1
ATOM 3103 C CA . ASP A 1 401 ? -1.802 -5.979 19.192 1.00 96.19 401 ASP A CA 1
ATOM 3104 C C . ASP A 1 401 ? -2.922 -6.100 18.149 1.00 96.19 401 ASP A C 1
ATOM 3106 O O . ASP A 1 401 ? -3.677 -7.075 18.162 1.00 96.19 401 ASP A O 1
ATOM 3110 N N . VAL A 1 402 ? -3.034 -5.109 17.269 1.00 96.81 402 VAL A N 1
ATOM 3111 C CA . VAL A 1 402 ? -3.988 -5.069 16.146 1.00 96.81 402 VAL A CA 1
ATOM 3112 C C . VAL A 1 402 ? -3.250 -4.621 14.901 1.00 96.81 402 VAL A C 1
ATOM 3114 O O . VAL A 1 402 ? -2.338 -3.810 14.991 1.00 96.81 402 VAL A O 1
ATOM 3117 N N . ASN A 1 403 ? -3.631 -5.108 13.732 1.00 96.44 403 ASN A N 1
ATOM 3118 C CA . ASN A 1 403 ? -3.036 -4.714 12.466 1.00 96.44 403 ASN A CA 1
ATOM 3119 C C . ASN A 1 403 ? -4.114 -4.216 11.494 1.00 96.44 403 ASN A C 1
ATOM 3121 O O . ASN A 1 403 ? -4.542 -4.971 10.624 1.00 96.44 403 ASN A O 1
ATOM 3125 N N . PRO A 1 404 ? -4.501 -2.929 11.556 1.00 95.69 404 PRO A N 1
ATOM 3126 C CA . PRO A 1 404 ? -5.449 -2.340 10.608 1.00 95.69 404 PRO A CA 1
ATOM 3127 C C . PRO A 1 404 ? -5.012 -2.445 9.135 1.00 95.69 404 PRO A C 1
ATOM 3129 O O . PRO A 1 404 ? -5.829 -2.243 8.245 1.00 95.69 404 PRO A O 1
ATOM 3132 N N . LEU A 1 405 ? -3.740 -2.754 8.855 1.00 95.75 405 LEU A N 1
ATOM 3133 C CA . LEU A 1 405 ? -3.194 -2.995 7.514 1.00 95.75 405 LEU A CA 1
ATOM 3134 C C . LEU A 1 405 ? -3.113 -4.492 7.164 1.00 95.75 405 LEU A C 1
ATOM 3136 O O . LEU A 1 405 ? -2.465 -4.869 6.186 1.00 95.75 405 LEU A O 1
ATOM 3140 N N . ALA A 1 406 ? -3.739 -5.372 7.947 1.00 95.88 406 ALA A N 1
ATOM 3141 C CA . ALA A 1 406 ? -3.778 -6.797 7.663 1.00 95.88 406 ALA A CA 1
ATOM 3142 C C . ALA A 1 406 ? -4.522 -7.083 6.353 1.00 95.88 406 ALA A C 1
ATOM 3144 O O . ALA A 1 406 ? -5.554 -6.491 6.048 1.00 95.88 406 ALA A O 1
ATOM 3145 N N . TYR A 1 407 ? -4.009 -8.051 5.593 1.00 96.69 407 TYR A N 1
ATOM 3146 C CA . TYR A 1 407 ? -4.682 -8.539 4.392 1.00 96.69 407 TYR A CA 1
ATOM 3147 C C . TYR A 1 407 ? -6.059 -9.137 4.728 1.00 96.69 407 TYR A C 1
ATOM 3149 O O . TYR A 1 407 ? -7.040 -8.808 4.075 1.00 96.69 407 TYR A O 1
ATOM 3157 N N . ASP A 1 408 ? -6.161 -9.989 5.756 1.00 97.50 408 ASP A N 1
ATOM 3158 C CA . ASP A 1 408 ? -7.437 -10.600 6.159 1.00 97.50 408 ASP A CA 1
ATOM 3159 C C . ASP A 1 408 ? -8.316 -9.591 6.916 1.00 97.50 408 ASP A C 1
ATOM 3161 O O . ASP A 1 408 ? -8.368 -9.558 8.146 1.00 97.50 408 ASP A O 1
ATOM 3165 N N . TRP A 1 409 ? -8.979 -8.730 6.145 1.00 98.12 409 TRP A N 1
ATOM 3166 C CA . TRP A 1 409 ? -9.809 -7.644 6.655 1.00 98.12 409 TRP A CA 1
ATOM 3167 C C . TRP A 1 409 ? -10.940 -8.125 7.587 1.00 98.12 409 TRP A C 1
ATOM 3169 O O . TRP A 1 409 ? -11.093 -7.542 8.663 1.00 98.12 409 TRP A O 1
ATOM 3179 N N . PRO A 1 410 ? -11.721 -9.184 7.263 1.00 98.25 410 PRO A N 1
ATOM 3180 C CA . PRO A 1 410 ? -12.746 -9.688 8.175 1.00 98.25 410 PRO A CA 1
ATOM 3181 C C . PRO A 1 410 ? -12.186 -10.153 9.516 1.00 98.25 410 PRO A C 1
ATOM 3183 O O . PRO A 1 410 ? -12.778 -9.848 10.551 1.00 98.25 410 PRO A O 1
ATOM 3186 N N . ALA A 1 411 ? -11.074 -10.895 9.499 1.00 98.44 411 ALA A N 1
ATOM 3187 C CA . ALA A 1 411 ? -10.470 -11.412 10.720 1.00 98.44 411 ALA A CA 1
ATOM 3188 C C . ALA A 1 411 ? -10.001 -10.275 11.632 1.00 98.44 411 ALA A C 1
ATOM 3190 O O . ALA A 1 411 ? -10.258 -10.313 12.832 1.00 98.44 411 ALA A O 1
ATOM 3191 N N . GLU A 1 412 ? -9.386 -9.236 11.064 1.00 98.25 412 GLU A N 1
ATOM 3192 C CA . GLU A 1 412 ? -8.925 -8.085 11.838 1.00 98.25 412 GLU A CA 1
ATOM 3193 C C . GLU A 1 412 ? -10.089 -7.290 12.451 1.00 98.25 412 GLU A C 1
ATOM 3195 O O . GLU A 1 412 ? -10.067 -6.965 13.637 1.00 98.25 412 GLU A O 1
ATOM 3200 N N . MET A 1 413 ? -11.149 -7.026 11.678 1.00 98.56 413 MET A N 1
ATOM 3201 C CA . MET A 1 413 ? -12.343 -6.327 12.177 1.00 98.56 413 MET A CA 1
ATOM 3202 C C . MET A 1 413 ? -12.997 -7.068 13.353 1.00 98.56 413 MET A C 1
ATOM 3204 O O . MET A 1 413 ? -13.433 -6.441 14.324 1.00 98.56 413 MET A O 1
ATOM 3208 N N . LEU A 1 414 ? -13.056 -8.402 13.279 1.00 98.50 414 LEU A N 1
ATOM 3209 C CA . LEU A 1 414 ? -13.571 -9.238 14.365 1.00 98.50 414 LEU A CA 1
ATOM 3210 C C . LEU A 1 414 ? -12.630 -9.239 15.567 1.00 98.50 414 LEU A C 1
ATOM 3212 O O . LEU A 1 414 ? -13.103 -9.043 16.679 1.00 98.50 414 LEU A O 1
ATOM 3216 N N . HIS A 1 415 ? -11.321 -9.370 15.355 1.00 98.50 415 HIS A N 1
ATOM 3217 C CA . HIS A 1 415 ? -10.318 -9.333 16.423 1.00 98.50 415 HIS A CA 1
ATOM 3218 C C . HIS A 1 415 ? -10.382 -8.031 17.236 1.00 98.50 415 HIS A C 1
ATOM 3220 O O . HIS A 1 415 ? -10.376 -8.061 18.471 1.00 98.50 415 HIS A O 1
ATOM 3226 N N . VAL A 1 416 ? -10.534 -6.884 16.562 1.00 98.31 416 VAL A N 1
ATOM 3227 C CA . VAL A 1 416 ? -10.754 -5.584 17.219 1.00 98.31 416 VAL A CA 1
ATOM 3228 C C . VAL A 1 416 ? -12.031 -5.611 18.066 1.00 98.31 416 VAL A C 1
ATOM 3230 O O . VAL A 1 416 ? -11.997 -5.224 19.235 1.00 98.31 416 VAL A O 1
ATOM 3233 N N . ALA A 1 417 ? -13.153 -6.082 17.511 1.00 98.19 417 ALA A N 1
ATOM 3234 C CA . ALA A 1 417 ? -14.431 -6.131 18.225 1.00 98.19 417 ALA A CA 1
ATOM 3235 C C . ALA A 1 417 ? -14.402 -7.089 19.430 1.00 98.19 417 ALA A C 1
ATOM 3237 O O . ALA A 1 417 ? -14.859 -6.730 20.514 1.00 98.19 417 ALA A O 1
ATOM 3238 N N . GLU A 1 418 ? -13.846 -8.288 19.260 1.00 97.56 418 GLU A N 1
ATOM 3239 C CA . GLU A 1 418 ? -13.706 -9.309 20.303 1.00 97.56 418 GLU A CA 1
ATOM 3240 C C . GLU A 1 418 ? -12.832 -8.812 21.457 1.00 97.56 418 GLU A C 1
ATOM 3242 O O . GLU A 1 418 ? -13.173 -9.009 22.621 1.00 97.56 418 GLU A O 1
ATOM 3247 N N . SER A 1 419 ? -11.756 -8.085 21.154 1.00 97.44 419 SER A N 1
ATOM 3248 C CA . SER A 1 419 ? -10.841 -7.534 22.161 1.00 97.44 419 SER A CA 1
ATOM 3249 C C . SER A 1 419 ? -11.491 -6.501 23.092 1.00 97.44 419 SER A C 1
ATOM 3251 O O . SER A 1 419 ? -11.009 -6.288 24.212 1.00 97.44 419 SER A O 1
ATOM 3253 N N . LEU A 1 420 ? -12.583 -5.871 22.642 1.00 97.31 420 LEU A N 1
ATOM 3254 C CA . LEU A 1 420 ? -13.397 -4.909 23.396 1.00 97.31 420 LEU A CA 1
ATOM 3255 C C . LEU A 1 420 ? -14.497 -5.572 24.232 1.00 97.31 420 LEU A C 1
ATOM 3257 O O . LEU A 1 420 ? -15.230 -4.894 24.953 1.00 97.31 420 LEU A O 1
ATOM 3261 N N . VAL A 1 421 ? -14.623 -6.893 24.166 1.00 94.75 421 VAL A N 1
ATOM 3262 C CA . VAL A 1 421 ? -15.546 -7.658 24.994 1.00 94.75 421 VAL A CA 1
ATOM 3263 C C . VAL A 1 421 ? -14.752 -8.327 26.122 1.00 94.75 421 VAL A C 1
ATOM 3265 O O . VAL A 1 421 ? -13.714 -8.940 25.870 1.00 94.75 421 VAL A O 1
ATOM 3268 N N . PRO A 1 422 ? -15.179 -8.217 27.392 1.00 83.50 422 PRO A N 1
ATOM 3269 C CA . PRO A 1 422 ? -14.539 -8.950 28.478 1.00 83.50 422 PRO A CA 1
ATOM 3270 C C . PRO A 1 422 ? -14.610 -10.467 28.247 1.00 83.50 422 PRO A C 1
ATOM 3272 O O . PRO A 1 422 ? -15.666 -10.999 27.893 1.00 83.50 422 PRO A O 1
ATOM 3275 N N . ASN A 1 423 ? -13.498 -11.167 28.490 1.00 67.06 423 ASN A N 1
ATOM 3276 C CA . ASN A 1 423 ? -13.531 -12.624 28.603 1.00 67.06 423 ASN A CA 1
ATOM 3277 C C . ASN A 1 423 ? -14.367 -13.009 29.840 1.00 67.06 423 ASN A C 1
ATOM 3279 O O . ASN A 1 423 ? -14.219 -12.341 30.868 1.00 67.06 423 ASN A O 1
ATOM 3283 N N . PRO A 1 424 ? -15.245 -14.023 29.728 1.00 50.78 424 PRO A N 1
ATOM 3284 C CA . PRO A 1 424 ? -16.101 -14.472 30.824 1.00 50.78 424 PRO A CA 1
ATOM 3285 C C . PRO A 1 424 ? -15.324 -15.000 32.035 1.00 50.78 424 PRO A C 1
ATOM 3287 O O . PRO A 1 424 ? -14.180 -15.482 31.854 1.00 50.78 424 PRO A O 1
#

Organism: NCBI:txid2838469

pLDDT: mean 88.63, std 13.1, range [29.7, 98.81]

Foldseek 3Di:
DVVVLVVLLVVLLVVALQSLLQQLLCVLAQHVGDSLVSLLSNVLLVPDNVSSLLSSLNSSLNSLLVLLQQLLVVPQVCCCVRNVQHPVLLVVLLVVCVPVALLQLLCLPPPPNNSSNSSNNSVVVGDPVSNSVSVSNNSSVVSVVSSVVSVVCVVVPPPPPPDPQAAEEEEAFLQLQLLLCLLCPPRYHYYHQQDPLGAQQPDDGDSNSLSVQLSHQEYEYQAAGNNCVVCVCVSPVSRVNYHYFHLCPPPPWDWDPDDDPDTGTQRLQCLALVSSLSSSVSSLVVVCVSPVVCNVSSVVSSVVVNVLSVVLLVLLLVLCVDPQFQQEEEEADPNNVNVCVVNNHHYDYCDDPPDHADPVSLVVVLVVCVVSVHQEYEYESNDDCVSVVVSCVSNVHDYDYAHSRDNPSSVRSNVVSNRRHDDD

Secondary structure (DSSP, 8-state):
-HHHHHHHHHHHHHTHHHHHHHHHHHHTTTS---HHHHHHHHHHTT--HHHHHHHHHHHHHHHHHHHHHHHHHT-HHHHHHHH---HHHHHHHHHHHTTT-GGGGGGGGSTTTHHHHHHHHHHTT--HHHHHHHHHHHHHHHHHHHHHHHHHHHHH-S----S--PPEEEESSHHHHHHHHHHHGGGSEEEESSPTT--TTS----HHHHHHHHTSSEEEE-S--HHHHHHHHHHHHT-TT-EEEETTTT----B--SSSSSPPB---TTSSHHHHHHHHHHHHHHHHHH-GGGHHHHHHHHHHHHHHHHHHHHHHHHHHTSTTS-SEEEESS-TTHHHHHHHT-EEEESSBTTBPPPHHHHHHHHHHHHHTT--EEEE-TTS-SHHHHHHHHHH-PEEEE--TT-S-HHHHHHHHHHHTSPP-

=== Feature glossary ===
The features interleaved in this record are:

— What the protein is —

Sequence gives the chain of amino acids in standard one-letter code (A=alanine, C=cysteine, …, Y=tyrosine), read N→C. It is the only feature that is directly encoded by the gene; all structural features are derived from the folded form of this sequence.

Database cross-references. InterPro integrates a dozen domain/family signature databases into unified entries with residue-range hits. GO terms attach function/process/location labels with evidence codes. CATH codes position the fold in a four-level structural taxonomy. Organism is the NCBI-taxonomy species name.

— Where its atoms are —

Atomic coordinates in PDBx/mmCIF format — the same representation the Protein Data Bank distributes. Each line of the _atom_site loop places one backbone atom in Cartesian space (units: ångströms, origin: arbitrary).

The six renders are orthographic views along the three Cartesian axes in both directions. Representation (cartoon, sticks, or surface) and color scheme (sequence-rainbow or by-chain) vary across proteins so the training set covers all the common visualization conventions.

— Local backbone conformation —

Eight-state secondary structure (DSSP): H is the canonical α-helix, G the tighter 3₁₀-helix, I the wider π-helix; E/B are β-structure, T and S are turns and bends, and '-' is everything else. DSSP derives these from the pattern of main-chain N–H···O=C hydrogen bonds, not from the sequence.

P-SEA three-state annotation labels each residue as helix, strand, or coil based purely on the geometry of the Cα trace. It serves as a fallback when the full backbone (and thus DSSP) is unavailable.

The φ/ψ torsion pair specifies the backbone conformation at each residue. φ rotates about the N–Cα bond, ψ about the Cα–C bond. Steric clashes forbid most of the (φ, ψ) plane — the allowed regions (α-helix basin, β-sheet basin, left-handed helix) are the Ramachandran-allowed regions.

— Global shape and packing —

The geometric summary reports three shape descriptors. Rg (radius of gyration) measures how spread out the Cα atoms 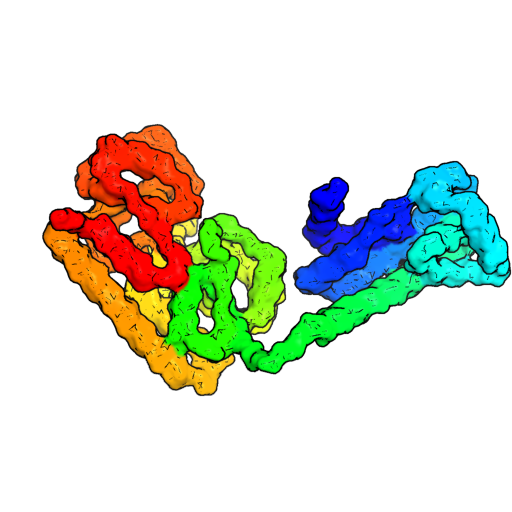are about their centre of mass; compact globular proteins have small Rg, elongated or unfolded ones large. Cα contacts (<8 Å, |i−j|>4) count long-range residue pairs in spatial proximity — high for tightly packed folds, near zero for rods or random coil. The bounding-box extents give the protein's footprint along x, y, z in Å.

Solvent-accessible surface area (SASA) is the area in Å² traced out by the centre of a 1.4 Å probe sphere (a water molecule) rolled over the protein's van der Waals surface (Shrake–Rupley / Lee–Richards construction). Buried residues have near-zero SASA; fully exposed residues can exceed 200 Å². The total SASA scales roughly with the number of surface residues.

The contact map is a binary N×N matrix image: pixel (i, j) is dark where Cα_i and Cα_j are within 8 Å and |i−j|>4. Because the |i−j|>4 filter removes local helical contacts, off-diagonal stripes parallel to the main diagonal indicate parallel β-sheets; stripes perpendicular to it indicate antiparallel β-sheets. The Ramachandran plot scatters every residue's (φ, ψ) pair against the sterically allowed regions. The PAE heatmap renders the predicted-aligned-error matrix.

— Structural neighborhood —

3Di is Foldseek's structural alphabet. Each residue is assigned one of twenty discrete states based on how its Cα sits relative to its spatial (not sequential) neighbors. Aligning 3Di strings finds structural homologs roughly as well as full 3D superposition, but orders of magnitude faster.

Nearest PDB neighbors are the top structural matches found by Foldseek when searching this structure against the entire Protein Data Bank. Each hit reports a TM-score (0 to 1; >0.5 almost always implies the same fold) and an E-value. These are *structural* homologs — they may share no detectable sequence similarity.

— Confidence and disorder —

For AlphaFold models, the B-factor field carries pLDDT — the model's own estimate of local accuracy on a 0–100 scale. Regions with pLDDT<50 should be treated as essentially unmodeled; they often correspond to intrinsically disordered segments.

Crystallographic B-factors measure how much each atom's electron density is smeared out, in Å². They rise in mobile loops and surface residues and fall in the buried interior. In AlphaFold models this column is repurposed to hold pLDDT instead.

Predicted aligned error is AlphaFold's pairwise confidence. Unlike pLDDT (per-residue), PAE is per-residue-pair and captures whether two parts of the structure are correctly placed relative to each other. Units are ångströms of expected positional error.